Protein AF-A0A4Q2D5Q3-F1 (afdb_monomer_lite)

pLDDT: mean 89.13, std 10.01, range [48.69, 98.0]

Foldseek 3Di:
DPDDDPVVVCVQFPVCVVVDDDPQCLVHDGDGPVVVVVVVCCVPQQPDDADDDDDSNPVNNCVPVPVVLVVVCVVVVNPDSVVDDDDDDLLVVLLVVLVVCLVVDAAAQEEEEEPADCSQVVSVVVSCVVHNYHYHYQYWAAPDPVDRPRTDRDLVSCLVVAELSYDYYTYDQAGSVNRDGCVVCPVVVVVSSCCSNPVVQADLLQVVLVDPDHPQPPLQQDQERHQHGAAAAPADDDDDDPPCQLVQPCRQQQRHAGCGHPQSVPWDQAHSHGDGHIDGQTGRADCVLSVLSHVVLLVVLLPDPAPVSNCCSQVVCRNHLLNSQQSRGGDSSNGPRRNVVRVNNSNSVSVVVVSLVSSCVVPVVRHVQGAWDAPDPPHPHIDHQPDWDDDPPHDHTDD

Organism: NCBI:txid2316362

Sequence (399 aa):
MAPFDVTHARSQFPSLKNGFIFADNAGGSQVAQGVIDRLTDYLINTNAQLGADYSISAESTRKVLVEGPAEAAKLFNAKSPNEIIFGSSSTLNLENLARGLESGIKAGDEFIVTGEHEANTGPWKKLAARSGAIVKYWKATPTKESNPYSVALKLEDVLPLITPRTRIVAFTACSNILGSWAIFMQRHFVKNAVTKAHSRDYWDWSIDADSSKPLAQSPLFDPVTGFGGDGVPGTYTLPPDPKNESAVPRPFAYKGCVQTGPFKDAVSHLGPGKLRTTHCLVRGIEETYRPALRSSNVRNTLSASNYKAFDAAVNSLMNGIHGSGHFIVGGEMTNVYSAGIDPLFYLHHANLDRIWWVWQQADRKNRLTDIWGPTTQNGPTQVTLDFDMDFPALGPNVK

Radius of gyration: 29.63 Å; chains: 1; bounding box: 62×56×95 Å

InterPro domains:
  IPR000192 Aminotransferase class V domain [PF00266] (21-182)
  IPR002227 Tyrosinase copper-binding domain [PF00264] (202-361)
  IPR002227 Tyrosinase copper-binding domain [PR00092] (200-205)
  IPR002227 Tyrosinase copper-binding domain [PR00092] (321-332)
  IPR002227 Tyrosinase copper-binding domain [PR00092] (341-359)
  IPR002227 Tyrosinase copper-binding domain [PS00498] (342-353)
  IPR008922 Di-copper centre-containing domain superfamily [G3DSA:1.10.1280.10] (187-399)
  IPR008922 Di-copper centre-containing domain superfamily [SSF48056] (202-387)
  IPR015421 Pyridoxal phosphate-dependent transferase, major domain [G3DSA:3.40.640.10] (33-183)
  IPR015424 Pyridoxal phosphate-dependent transferase [SSF53383] (10-180)

Structure (mmCIF, N/CA/C/O backbone):
data_AF-A0A4Q2D5Q3-F1
#
_entry.id   AF-A0A4Q2D5Q3-F1
#
loop_
_atom_site.group_PDB
_atom_site.id
_atom_site.type_symbol
_atom_site.label_atom_id
_atom_site.label_alt_id
_atom_site.label_comp_id
_atom_site.label_asym_id
_atom_site.label_entity_id
_atom_site.label_seq_id
_atom_site.pdbx_PDB_ins_code
_atom_site.Cartn_x
_atom_site.Cartn_y
_atom_site.Cartn_z
_atom_site.occupancy
_atom_site.B_iso_or_equiv
_atom_site.auth_seq_id
_atom_site.auth_comp_id
_atom_site.auth_asym_id
_atom_site.auth_atom_id
_atom_site.pdbx_PDB_model_num
ATOM 1 N N . MET A 1 1 ? 19.506 18.313 -24.880 1.00 57.19 1 MET A N 1
ATOM 2 C CA . MET A 1 1 ? 19.620 16.921 -25.368 1.00 57.19 1 MET A CA 1
ATOM 3 C C . MET A 1 1 ? 20.083 16.981 -26.807 1.00 57.19 1 MET A C 1
ATOM 5 O O . MET A 1 1 ? 19.553 17.805 -27.542 1.00 57.19 1 MET A O 1
ATOM 9 N N . ALA A 1 2 ? 21.080 16.184 -27.189 1.00 71.94 2 ALA A N 1
ATOM 10 C CA . ALA A 1 2 ? 21.428 16.032 -28.600 1.00 71.94 2 ALA A CA 1
ATOM 11 C C . ALA A 1 2 ? 20.237 15.411 -29.367 1.00 71.94 2 ALA A C 1
ATOM 13 O O . ALA A 1 2 ? 19.482 14.642 -28.763 1.00 71.94 2 ALA A O 1
ATOM 14 N N . PRO A 1 3 ? 20.029 15.754 -30.650 1.00 91.00 3 PRO A N 1
ATOM 15 C CA . PRO A 1 3 ? 18.991 15.133 -31.468 1.00 91.00 3 PRO A CA 1
ATOM 16 C C . PRO A 1 3 ? 19.231 13.622 -31.606 1.00 91.00 3 PRO A C 1
ATOM 18 O O . PRO A 1 3 ? 20.373 13.167 -31.648 1.00 91.00 3 PRO A O 1
ATOM 21 N N . PHE A 1 4 ? 18.149 12.843 -31.662 1.00 93.75 4 PHE A N 1
ATOM 22 C CA . PHE A 1 4 ? 18.219 11.390 -31.818 1.00 93.75 4 PHE A CA 1
ATOM 23 C C . PHE A 1 4 ? 18.730 11.012 -33.216 1.00 93.75 4 PHE A C 1
ATOM 25 O O . PHE A 1 4 ? 18.093 11.338 -34.220 1.00 93.75 4 PHE A O 1
ATOM 32 N N . ASP A 1 5 ? 19.856 10.299 -33.283 1.00 95.50 5 ASP A N 1
ATOM 33 C CA . ASP A 1 5 ? 20.426 9.806 -34.539 1.00 95.50 5 ASP A CA 1
ATOM 34 C C . ASP A 1 5 ? 19.757 8.491 -34.969 1.00 95.50 5 ASP A C 1
ATOM 36 O O . ASP A 1 5 ? 20.173 7.380 -34.623 1.00 95.50 5 ASP A O 1
ATOM 40 N N . VAL A 1 6 ? 18.688 8.628 -35.752 1.00 94.31 6 VAL A N 1
ATOM 41 C CA . VAL A 1 6 ? 17.929 7.495 -36.294 1.00 94.31 6 VAL A CA 1
ATOM 42 C C . VAL A 1 6 ? 18.744 6.651 -37.279 1.00 94.31 6 VAL A C 1
ATOM 44 O O . VAL A 1 6 ? 18.507 5.447 -37.391 1.00 94.31 6 VAL A O 1
ATOM 47 N N . THR A 1 7 ? 19.705 7.247 -37.988 1.00 94.19 7 THR A N 1
ATOM 48 C CA . THR A 1 7 ? 20.532 6.540 -38.973 1.00 94.19 7 THR A CA 1
ATOM 49 C C . THR A 1 7 ? 21.487 5.598 -38.259 1.00 94.19 7 THR A C 1
ATOM 51 O O . THR A 1 7 ? 21.570 4.418 -38.610 1.00 94.19 7 THR A O 1
ATOM 54 N N . HIS A 1 8 ? 22.139 6.087 -37.203 1.00 94.88 8 HIS A N 1
ATOM 55 C CA . HIS A 1 8 ? 22.950 5.250 -36.333 1.00 94.88 8 HIS A CA 1
ATOM 56 C C . HIS A 1 8 ? 22.109 4.162 -35.655 1.00 94.88 8 HIS A C 1
ATOM 58 O O . HIS A 1 8 ? 22.489 2.997 -35.697 1.00 94.88 8 HIS A O 1
ATOM 64 N N . ALA A 1 9 ? 20.935 4.495 -35.104 1.00 94.31 9 ALA A N 1
ATOM 65 C CA . ALA A 1 9 ? 20.075 3.501 -34.461 1.00 94.31 9 ALA A CA 1
ATOM 66 C C . ALA A 1 9 ? 19.668 2.372 -35.426 1.00 94.31 9 ALA A C 1
ATOM 68 O O . ALA A 1 9 ? 19.792 1.200 -35.083 1.00 94.31 9 ALA A O 1
ATOM 69 N N . ARG A 1 10 ? 19.246 2.699 -36.657 1.00 93.94 10 ARG A N 1
ATOM 70 C CA . ARG A 1 10 ? 18.871 1.699 -37.675 1.00 93.94 10 ARG A CA 1
ATOM 71 C C . ARG A 1 10 ? 20.039 0.815 -38.099 1.00 93.94 10 ARG A C 1
ATOM 73 O O . ARG A 1 10 ? 19.814 -0.358 -38.386 1.00 93.94 10 ARG A O 1
ATOM 80 N N . SER A 1 11 ? 21.269 1.338 -38.117 1.00 95.31 11 SER A N 1
ATOM 81 C CA . SER A 1 11 ? 22.450 0.548 -38.494 1.00 95.31 11 SER A CA 1
ATOM 82 C C . SER A 1 11 ? 22.740 -0.596 -37.515 1.00 95.31 11 SER A C 1
ATOM 84 O O . SER A 1 11 ? 23.359 -1.584 -37.906 1.00 95.31 11 SER A O 1
ATOM 86 N N . GLN A 1 12 ? 22.222 -0.510 -36.284 1.00 97.06 12 GLN A N 1
ATOM 87 C CA . GLN A 1 12 ? 22.339 -1.560 -35.273 1.00 97.06 12 GLN A CA 1
ATOM 88 C C . GLN A 1 12 ? 21.395 -2.750 -35.504 1.00 97.06 12 GLN A C 1
ATOM 90 O O . GLN A 1 12 ? 21.528 -3.746 -34.803 1.00 97.06 12 GLN A O 1
ATOM 95 N N . PHE A 1 13 ? 20.454 -2.690 -36.454 1.00 96.56 13 PHE A N 1
ATOM 96 C CA . PHE A 1 13 ? 19.470 -3.755 -36.700 1.00 96.56 13 PHE A CA 1
ATOM 97 C C . PHE A 1 13 ? 19.655 -4.354 -38.102 1.00 96.56 13 PHE A C 1
ATOM 99 O O . PHE A 1 13 ? 19.177 -3.785 -39.089 1.00 96.56 13 PHE A O 1
ATOM 106 N N . PRO A 1 14 ? 20.311 -5.522 -38.230 1.00 95.06 14 PRO A N 1
ATOM 107 C CA . PRO A 1 14 ? 20.616 -6.120 -39.531 1.00 95.06 14 PRO A CA 1
ATOM 108 C C . PRO A 1 14 ? 19.384 -6.404 -40.392 1.00 95.06 14 PRO A C 1
ATOM 110 O O . PRO A 1 14 ? 19.456 -6.283 -41.615 1.00 95.06 14 PRO A O 1
ATOM 113 N N . SER A 1 15 ? 18.250 -6.739 -39.767 1.00 93.75 15 SER A N 1
ATOM 114 C CA . SER A 1 15 ? 17.003 -7.057 -40.469 1.00 93.75 15 SER A CA 1
ATOM 115 C C . SER A 1 15 ? 16.409 -5.875 -41.235 1.00 93.75 15 SER A C 1
ATOM 117 O O . SER A 1 15 ? 15.656 -6.089 -42.180 1.00 93.75 15 SER A O 1
ATOM 119 N N . LEU A 1 16 ? 16.786 -4.634 -40.905 1.00 94.12 16 LEU A N 1
ATOM 120 C CA . LEU A 1 16 ? 16.278 -3.436 -41.580 1.00 94.12 16 LEU A CA 1
ATOM 121 C C . LEU A 1 16 ? 16.956 -3.159 -42.935 1.00 94.12 16 LEU A C 1
ATOM 123 O O . LEU A 1 16 ? 16.523 -2.267 -43.663 1.00 94.12 16 LEU A O 1
ATOM 127 N N . LYS A 1 17 ? 18.011 -3.904 -43.299 1.00 91.06 17 LYS A N 1
ATOM 128 C CA . LYS A 1 17 ? 18.790 -3.678 -44.534 1.00 91.06 17 LYS A CA 1
ATOM 129 C C . LYS A 1 17 ? 18.036 -4.027 -45.819 1.00 91.06 17 LYS A C 1
ATOM 131 O O . LYS A 1 17 ? 18.386 -3.520 -46.877 1.00 91.06 17 LYS A O 1
ATOM 136 N N . ASN A 1 18 ? 17.020 -4.886 -45.742 1.00 88.69 18 ASN A N 1
ATOM 137 C CA . ASN A 1 18 ? 16.268 -5.362 -46.909 1.00 88.69 18 ASN A CA 1
ATOM 138 C C . ASN A 1 18 ? 15.199 -4.369 -47.412 1.00 88.69 18 ASN A C 1
ATOM 140 O O . ASN A 1 18 ? 14.515 -4.661 -48.389 1.00 88.69 18 ASN A O 1
ATOM 144 N N . GLY A 1 19 ? 15.034 -3.219 -46.746 1.00 86.31 19 GLY A N 1
ATOM 145 C CA . GLY A 1 19 ? 14.051 -2.195 -47.107 1.00 86.31 19 GLY A CA 1
ATOM 146 C C . GLY A 1 19 ? 12.620 -2.464 -46.623 1.00 86.31 19 GLY A C 1
ATOM 147 O O . GLY A 1 19 ? 11.744 -1.638 -46.870 1.00 86.31 19 GLY A O 1
ATOM 148 N N . PHE A 1 20 ? 12.363 -3.570 -45.915 1.00 92.88 20 PHE A N 1
ATOM 149 C CA . PHE A 1 20 ? 11.043 -3.876 -45.362 1.00 92.88 20 PHE A CA 1
ATOM 150 C C . PHE A 1 20 ? 10.711 -2.983 -44.156 1.00 92.88 20 PHE A C 1
ATOM 152 O O . PHE A 1 20 ? 11.554 -2.713 -43.296 1.00 92.88 20 PHE A O 1
ATOM 159 N N . ILE A 1 21 ? 9.455 -2.537 -44.070 1.00 93.00 21 ILE A N 1
ATOM 160 C CA . ILE A 1 21 ? 8.966 -1.713 -42.960 1.00 93.00 21 ILE A CA 1
ATOM 161 C C . ILE A 1 21 ? 8.303 -2.617 -41.918 1.00 93.00 21 ILE A C 1
ATOM 163 O O . ILE A 1 21 ? 7.178 -3.078 -42.095 1.00 93.00 21 ILE A O 1
ATOM 167 N N . PHE A 1 22 ? 8.988 -2.831 -40.796 1.00 92.00 22 PHE A N 1
ATOM 168 C CA . PHE A 1 22 ? 8.468 -3.587 -39.655 1.00 92.00 22 PHE A CA 1
ATOM 169 C C . PHE A 1 22 ? 7.587 -2.699 -38.762 1.00 92.00 22 PHE A C 1
ATOM 171 O O . PHE A 1 22 ? 8.058 -2.099 -37.794 1.00 92.00 22 PHE A O 1
ATOM 178 N N . ALA A 1 23 ? 6.300 -2.606 -39.097 1.00 91.94 23 ALA A N 1
ATOM 179 C CA . ALA A 1 23 ? 5.301 -1.829 -38.355 1.00 91.94 23 ALA A CA 1
ATOM 180 C C . ALA A 1 23 ? 4.476 -2.669 -37.351 1.00 91.94 23 ALA A C 1
ATOM 182 O O . ALA A 1 23 ? 3.354 -2.298 -37.027 1.00 91.94 23 ALA A O 1
ATOM 183 N N . ASP A 1 24 ? 5.034 -3.776 -36.843 1.00 90.69 24 ASP A N 1
ATOM 184 C CA . ASP A 1 24 ? 4.379 -4.707 -35.901 1.00 90.69 24 ASP A CA 1
ATOM 185 C C . ASP A 1 24 ? 5.190 -4.900 -34.600 1.00 90.69 24 ASP A C 1
ATOM 187 O O . ASP A 1 24 ? 5.295 -5.978 -34.022 1.00 90.69 24 ASP A O 1
ATOM 191 N N . ASN A 1 25 ? 5.823 -3.825 -34.120 1.00 89.06 25 ASN A N 1
ATOM 192 C CA . ASN A 1 25 ? 6.728 -3.891 -32.963 1.00 89.06 25 ASN A CA 1
ATOM 193 C C . ASN A 1 25 ? 6.020 -4.273 -31.648 1.00 89.06 25 ASN A C 1
ATOM 195 O O . ASN A 1 25 ? 6.689 -4.660 -30.693 1.00 89.06 25 ASN A O 1
ATOM 199 N N . ALA A 1 26 ? 4.687 -4.166 -31.593 1.00 86.56 26 ALA A N 1
ATOM 200 C CA . ALA A 1 26 ? 3.886 -4.640 -30.466 1.00 86.56 26 ALA A CA 1
ATOM 201 C C . ALA A 1 26 ? 3.758 -6.176 -30.442 1.00 86.56 26 ALA A C 1
ATOM 203 O O . ALA A 1 26 ? 3.644 -6.746 -29.359 1.00 86.56 26 ALA A O 1
ATOM 204 N N . GLY A 1 27 ? 3.796 -6.834 -31.609 1.00 85.12 27 GLY A N 1
ATOM 205 C CA . GLY A 1 27 ? 3.853 -8.292 -31.737 1.00 85.12 27 GLY A CA 1
ATOM 206 C C . GLY A 1 27 ? 5.265 -8.859 -31.554 1.00 85.12 27 GLY A C 1
ATOM 207 O O . GLY A 1 27 ? 5.424 -9.984 -31.083 1.00 85.12 27 GLY A O 1
ATOM 208 N N . GLY A 1 28 ? 6.298 -8.069 -31.863 1.00 88.25 28 GLY A N 1
ATOM 209 C CA . GLY A 1 28 ? 7.695 -8.405 -31.593 1.00 88.25 28 GLY A CA 1
ATOM 210 C C . GLY A 1 28 ? 8.673 -7.421 -32.233 1.00 88.25 28 GLY A C 1
ATOM 211 O O . GLY A 1 28 ? 8.496 -6.995 -33.374 1.00 88.25 28 GLY A O 1
ATOM 212 N N . SER A 1 29 ? 9.726 -7.051 -31.504 1.00 93.00 29 SER A N 1
ATOM 213 C CA . SER A 1 29 ? 10.760 -6.149 -32.011 1.00 93.00 29 SER A CA 1
ATOM 214 C C . SER A 1 29 ? 11.832 -6.887 -32.816 1.00 93.00 29 SER A C 1
ATOM 216 O O . SER A 1 29 ? 12.088 -8.078 -32.640 1.00 93.00 29 SER A O 1
ATOM 218 N N . GLN A 1 30 ? 12.497 -6.145 -33.700 1.00 94.69 30 GLN A N 1
ATOM 219 C CA . GLN A 1 30 ? 13.709 -6.619 -34.360 1.00 94.69 30 GLN A CA 1
ATOM 220 C C . GLN A 1 30 ? 14.878 -6.678 -33.367 1.00 94.69 30 GLN A C 1
ATOM 222 O O . GLN A 1 30 ? 14.956 -5.879 -32.433 1.00 94.69 30 GLN A O 1
ATOM 227 N N . VAL A 1 31 ? 15.804 -7.614 -33.579 1.00 95.94 31 VAL A N 1
ATOM 228 C CA . VAL A 1 31 ? 16.939 -7.845 -32.676 1.00 95.94 31 VAL A CA 1
ATOM 229 C C . VAL A 1 31 ? 18.144 -7.013 -33.120 1.00 95.94 31 VAL A C 1
ATOM 231 O O . VAL A 1 31 ? 18.525 -7.029 -34.291 1.00 95.94 31 VAL A O 1
ATOM 234 N N . ALA A 1 32 ? 18.749 -6.280 -32.185 1.00 97.06 32 ALA A N 1
ATOM 235 C CA . ALA A 1 32 ? 19.967 -5.517 -32.444 1.00 97.06 32 ALA A CA 1
ATOM 236 C C . ALA A 1 32 ? 21.188 -6.444 -32.595 1.00 97.06 32 ALA A C 1
ATOM 238 O O . ALA A 1 32 ? 21.278 -7.472 -31.922 1.00 97.06 32 ALA A O 1
ATOM 239 N N . GLN A 1 33 ? 22.165 -6.046 -33.412 1.00 97.62 33 GLN A N 1
ATOM 240 C CA . GLN A 1 33 ? 23.387 -6.809 -33.687 1.00 97.62 33 GLN A CA 1
ATOM 241 C C . GLN A 1 33 ? 24.122 -7.192 -32.399 1.00 97.62 33 GLN A C 1
ATOM 243 O O . GLN A 1 33 ? 24.471 -8.352 -32.227 1.00 97.62 33 GLN A O 1
ATOM 248 N N . GLY A 1 34 ? 24.249 -6.270 -31.440 1.00 97.69 34 GLY A N 1
ATOM 249 C CA . GLY A 1 34 ? 24.904 -6.570 -30.164 1.00 97.69 34 GLY A CA 1
ATOM 250 C C . GLY A 1 34 ? 24.233 -7.699 -29.368 1.00 97.69 34 GLY A C 1
ATOM 251 O O . GLY A 1 34 ? 24.919 -8.449 -28.683 1.00 97.69 34 GLY A O 1
ATOM 252 N N . VAL A 1 35 ? 22.910 -7.875 -29.479 1.00 96.69 35 VAL A N 1
ATOM 253 C CA . VAL A 1 35 ? 22.206 -9.007 -28.848 1.00 96.69 35 VAL A CA 1
ATOM 254 C C . VAL A 1 35 ? 22.517 -10.308 -29.589 1.00 96.69 35 VAL A C 1
ATOM 256 O O . VAL A 1 35 ? 22.791 -11.319 -28.946 1.00 96.69 35 VAL A O 1
ATOM 259 N N . ILE A 1 36 ? 22.528 -10.275 -30.926 1.00 97.88 36 ILE A N 1
ATOM 260 C CA . ILE A 1 36 ? 22.899 -11.423 -31.771 1.00 97.88 36 ILE A CA 1
ATOM 261 C C . ILE A 1 36 ? 24.321 -11.885 -31.436 1.00 97.88 36 ILE A C 1
ATOM 263 O O . ILE A 1 36 ? 24.540 -13.076 -31.218 1.00 97.88 36 ILE A O 1
ATOM 267 N N . ASP A 1 37 ? 25.263 -10.949 -31.330 1.00 98.00 37 ASP A N 1
ATOM 268 C CA . ASP A 1 37 ? 26.667 -11.238 -31.036 1.00 98.00 37 ASP A CA 1
ATOM 269 C C . ASP A 1 37 ? 26.827 -11.884 -29.657 1.00 98.00 37 ASP A C 1
ATOM 271 O O . ASP A 1 37 ? 27.539 -12.874 -29.522 1.00 98.00 37 ASP A O 1
ATOM 275 N N . ARG A 1 38 ? 26.124 -11.381 -28.632 1.00 95.94 38 ARG A N 1
ATOM 276 C CA . ARG A 1 38 ? 26.184 -11.944 -27.270 1.00 95.94 38 ARG A CA 1
ATOM 277 C C . ARG A 1 38 ? 25.545 -13.322 -27.162 1.00 95.94 38 ARG A C 1
ATOM 279 O O . ARG A 1 38 ? 26.087 -14.180 -26.471 1.00 95.94 38 ARG A O 1
ATOM 286 N N . LEU A 1 39 ? 24.417 -13.542 -27.837 1.00 96.50 39 LEU A N 1
ATOM 287 C CA . LEU A 1 39 ? 23.797 -14.867 -27.901 1.00 96.50 39 LEU A CA 1
ATOM 288 C C . LEU A 1 39 ? 24.713 -15.861 -28.619 1.00 96.50 39 LEU A C 1
ATOM 290 O O . LEU A 1 39 ? 24.907 -16.973 -28.138 1.00 96.50 39 LEU A O 1
ATOM 294 N N . THR A 1 40 ? 25.310 -15.443 -29.735 1.00 97.94 40 THR A N 1
ATOM 295 C CA . THR A 1 40 ? 26.233 -16.270 -30.521 1.00 97.94 40 THR A CA 1
ATOM 296 C C . THR A 1 40 ? 27.499 -16.595 -29.727 1.00 97.94 40 THR A C 1
ATOM 298 O O . THR A 1 40 ? 27.882 -17.759 -29.657 1.00 97.94 40 THR A O 1
ATOM 301 N N . ASP A 1 41 ? 28.101 -15.604 -29.062 1.00 96.94 41 ASP A N 1
ATOM 302 C CA . ASP A 1 41 ? 29.238 -15.802 -28.154 1.00 96.94 41 ASP A CA 1
ATOM 303 C C . ASP A 1 41 ? 28.911 -16.817 -27.059 1.00 96.94 41 ASP A C 1
ATOM 305 O O . ASP A 1 41 ? 29.663 -17.767 -26.857 1.00 96.94 41 ASP A O 1
ATOM 309 N N . TYR A 1 42 ? 27.769 -16.657 -26.382 1.00 97.00 42 TYR A N 1
ATOM 310 C CA . TYR A 1 42 ? 27.368 -17.587 -25.334 1.00 97.00 42 TYR A CA 1
ATOM 311 C C . TYR A 1 42 ? 27.214 -19.010 -25.879 1.00 97.00 42 TYR A C 1
ATOM 313 O O . TYR A 1 42 ? 27.776 -19.941 -25.307 1.00 97.00 42 TYR A O 1
ATOM 321 N N . LEU A 1 43 ? 26.502 -19.177 -26.998 1.00 97.38 43 LEU A N 1
ATOM 322 C CA . LEU A 1 43 ? 26.239 -20.487 -27.593 1.00 97.38 43 LEU A CA 1
ATOM 323 C C . LEU A 1 43 ? 27.508 -21.205 -28.065 1.00 97.38 43 LEU A C 1
ATOM 325 O O . LEU A 1 43 ? 27.589 -22.424 -27.931 1.00 97.38 43 LEU A O 1
ATOM 329 N N . ILE A 1 44 ? 28.475 -20.465 -28.609 1.00 97.56 44 ILE A N 1
ATOM 330 C CA . ILE A 1 44 ? 29.723 -21.030 -29.135 1.00 97.56 44 ILE A CA 1
ATOM 331 C C . ILE A 1 44 ? 30.737 -21.281 -28.013 1.00 97.56 44 ILE A C 1
ATOM 333 O O . ILE A 1 44 ? 31.388 -22.323 -28.008 1.00 97.56 44 ILE A O 1
ATOM 337 N N . ASN A 1 45 ? 30.882 -20.346 -27.070 1.00 96.94 45 ASN A N 1
ATOM 338 C CA . ASN A 1 45 ? 32.020 -20.330 -26.146 1.00 96.94 45 ASN A CA 1
ATOM 339 C C . ASN A 1 45 ? 31.671 -20.767 -24.717 1.00 96.94 45 ASN A C 1
ATOM 341 O O . ASN A 1 45 ? 32.543 -21.260 -24.003 1.00 96.94 45 ASN A O 1
ATOM 345 N N . THR A 1 46 ? 30.432 -20.557 -24.262 1.00 96.50 46 THR A N 1
ATOM 346 C CA . THR A 1 46 ? 30.057 -20.723 -22.844 1.00 96.50 46 THR A CA 1
ATOM 347 C C . THR A 1 46 ? 28.674 -21.350 -22.661 1.00 96.50 46 THR A C 1
ATOM 349 O O . THR A 1 46 ? 27.957 -21.001 -21.732 1.00 96.50 46 THR A O 1
ATOM 352 N N . ASN A 1 47 ? 28.251 -22.246 -23.551 1.00 96.19 47 ASN A N 1
ATOM 353 C CA . ASN A 1 47 ? 26.986 -22.956 -23.387 1.00 96.19 47 ASN A CA 1
ATOM 354 C C . ASN A 1 47 ? 27.210 -24.217 -22.555 1.00 96.19 47 ASN A C 1
ATOM 356 O O . ASN A 1 47 ? 27.604 -25.261 -23.074 1.00 96.19 47 ASN A O 1
ATOM 360 N N . ALA A 1 48 ? 26.991 -24.098 -21.252 1.00 95.75 48 ALA A N 1
ATOM 361 C CA . ALA A 1 48 ? 27.149 -25.187 -20.305 1.00 95.75 48 ALA A CA 1
ATOM 362 C C . ALA A 1 48 ? 26.075 -25.125 -19.217 1.00 95.75 48 ALA A C 1
ATOM 364 O O . ALA A 1 48 ? 25.499 -24.069 -18.942 1.00 95.75 48 ALA A O 1
ATOM 365 N N . GLN A 1 49 ? 25.835 -26.271 -18.575 1.00 93.62 49 GLN A N 1
ATOM 366 C CA . GLN A 1 49 ? 24.993 -26.342 -17.385 1.00 93.62 49 GLN A CA 1
ATOM 367 C C . GLN A 1 49 ? 25.508 -25.359 -16.330 1.00 93.62 49 GLN A C 1
ATOM 369 O O . GLN A 1 49 ? 26.691 -25.360 -16.001 1.00 93.62 49 GLN A O 1
ATOM 374 N N . LEU A 1 50 ? 24.605 -24.543 -15.790 1.00 94.62 50 LEU A N 1
ATOM 375 C CA . LEU A 1 50 ? 24.926 -23.554 -14.765 1.00 94.62 50 LEU A CA 1
ATOM 376 C C . LEU A 1 50 ? 25.127 -24.242 -13.402 1.00 94.62 50 LEU A C 1
ATOM 378 O O . LEU A 1 50 ? 24.422 -25.202 -13.080 1.00 94.62 50 LEU A O 1
ATOM 382 N N . GLY A 1 51 ? 26.049 -23.723 -12.588 1.00 92.50 51 GLY A N 1
ATOM 383 C CA . GLY A 1 51 ? 26.258 -24.130 -11.193 1.00 92.50 51 GLY A CA 1
ATOM 384 C C . GLY A 1 51 ? 27.327 -25.200 -10.931 1.00 92.50 51 GLY A C 1
ATOM 385 O O . GLY A 1 51 ? 27.552 -25.528 -9.770 1.00 92.50 51 GLY A O 1
ATOM 386 N N . ALA A 1 52 ? 28.003 -25.729 -11.954 1.00 94.38 52 ALA A N 1
ATOM 387 C CA . ALA A 1 52 ? 29.180 -26.588 -11.770 1.00 94.38 52 ALA A CA 1
ATOM 388 C C . ALA A 1 52 ? 30.478 -25.765 -11.621 1.00 94.38 52 ALA A C 1
ATOM 390 O O . ALA A 1 52 ? 30.534 -24.595 -12.008 1.00 94.38 52 ALA A O 1
ATOM 391 N N . ASP A 1 53 ? 31.522 -26.390 -11.083 1.00 93.94 53 ASP A N 1
ATOM 392 C CA . ASP A 1 53 ? 32.780 -25.767 -10.644 1.00 93.94 53 ASP A CA 1
ATOM 393 C C . ASP A 1 53 ? 33.877 -25.679 -11.720 1.00 93.94 53 ASP A C 1
ATOM 395 O O . ASP A 1 53 ? 34.836 -24.920 -11.566 1.00 93.94 53 ASP A O 1
ATOM 399 N N . TYR A 1 54 ? 33.746 -26.400 -12.836 1.00 96.19 54 TYR A N 1
ATOM 400 C CA . TYR A 1 54 ? 34.687 -26.288 -13.951 1.00 96.19 54 TYR A CA 1
ATOM 401 C C . TYR A 1 54 ? 34.571 -24.934 -14.667 1.00 96.19 54 TYR A C 1
ATOM 403 O O . TYR A 1 54 ? 33.502 -24.325 -14.743 1.00 96.19 54 TYR A O 1
ATOM 411 N N . SER A 1 55 ? 35.688 -24.482 -15.243 1.00 96.19 55 SER A N 1
ATOM 412 C CA . SER A 1 55 ? 35.884 -23.109 -15.735 1.00 96.19 55 SER A CA 1
ATOM 413 C C . SER A 1 55 ? 34.774 -22.592 -16.654 1.00 96.19 55 SER A C 1
ATOM 415 O O . SER A 1 55 ? 34.280 -21.484 -16.454 1.00 96.19 55 SER A O 1
ATOM 417 N N . ILE A 1 56 ? 34.341 -23.391 -17.633 1.00 96.81 56 ILE A N 1
ATOM 418 C CA . ILE A 1 56 ? 33.293 -22.985 -18.580 1.00 96.81 56 ILE A CA 1
ATOM 419 C C . ILE A 1 56 ? 31.930 -22.846 -17.892 1.00 96.81 56 ILE A C 1
ATOM 421 O O . ILE A 1 56 ? 31.211 -21.884 -18.162 1.00 96.81 56 ILE A O 1
ATOM 425 N N . SER A 1 57 ? 31.570 -23.744 -16.971 1.00 97.25 57 SER A N 1
ATOM 426 C CA . SER A 1 57 ? 30.330 -23.617 -16.192 1.00 97.25 57 SER A CA 1
ATOM 427 C C . SER A 1 57 ? 30.377 -22.420 -15.244 1.00 97.25 57 SER A C 1
ATOM 429 O O . SER A 1 57 ? 29.394 -21.683 -15.141 1.00 97.25 57 SER A O 1
ATOM 431 N N . ALA A 1 58 ? 31.513 -22.184 -14.584 1.00 96.44 58 ALA A N 1
ATOM 432 C CA . ALA A 1 58 ? 31.695 -21.023 -13.718 1.00 96.44 58 ALA A CA 1
ATOM 433 C C . ALA A 1 58 ? 31.512 -19.714 -14.506 1.00 96.44 58 ALA A C 1
ATOM 435 O O . ALA A 1 58 ? 30.783 -18.821 -14.071 1.00 96.44 58 ALA A O 1
ATOM 436 N N . GLU A 1 59 ? 32.082 -19.634 -15.711 1.00 96.81 59 GLU A N 1
ATOM 437 C CA . GLU A 1 59 ? 31.914 -18.488 -16.605 1.00 96.81 59 GLU A CA 1
ATOM 438 C C . GLU A 1 59 ? 30.466 -18.339 -17.102 1.00 96.81 59 GLU A C 1
ATOM 440 O O . GLU A 1 59 ? 29.908 -17.240 -17.089 1.00 96.81 59 GLU A O 1
ATOM 445 N N . SER A 1 60 ? 29.815 -19.446 -17.466 1.00 97.12 60 SER A N 1
ATOM 446 C CA . SER A 1 60 ? 28.396 -19.463 -17.859 1.00 97.12 60 SER A CA 1
ATOM 447 C C . SER A 1 60 ? 27.500 -18.948 -16.730 1.00 97.12 60 SER A C 1
ATOM 449 O O . SER A 1 60 ? 26.620 -18.114 -16.944 1.00 97.12 60 SER A O 1
ATOM 451 N N . THR A 1 61 ? 27.765 -19.408 -15.508 1.00 96.31 61 THR A N 1
ATOM 452 C CA . THR A 1 61 ? 27.065 -19.016 -14.280 1.00 96.31 61 THR A CA 1
ATOM 453 C C . THR A 1 61 ? 27.247 -17.532 -13.997 1.00 96.31 61 THR A C 1
ATOM 455 O O . THR A 1 61 ? 26.270 -16.835 -13.732 1.00 96.31 61 THR A O 1
ATOM 458 N N . ARG A 1 62 ? 28.476 -17.022 -14.118 1.00 95.62 62 ARG A N 1
ATOM 459 C CA . ARG A 1 62 ? 28.794 -15.601 -13.949 1.00 95.62 62 ARG A CA 1
ATOM 460 C C . ARG A 1 62 ? 28.006 -14.733 -14.937 1.00 95.62 62 ARG A C 1
ATOM 462 O O . ARG A 1 62 ? 27.324 -13.804 -14.511 1.00 95.62 62 ARG A O 1
ATOM 469 N N . LYS A 1 63 ? 28.022 -15.074 -16.231 1.00 94.44 63 LYS A N 1
ATOM 470 C CA . LYS A 1 63 ? 27.284 -14.337 -17.273 1.00 94.44 63 LYS A CA 1
ATOM 471 C C . LYS A 1 63 ? 25.764 -14.360 -17.038 1.00 94.44 63 LYS A C 1
ATOM 473 O O . LYS A 1 63 ? 25.110 -13.321 -17.096 1.00 94.44 63 LYS A O 1
ATOM 478 N N . VAL A 1 64 ? 25.186 -15.537 -16.773 1.00 93.62 64 VAL A N 1
ATOM 479 C CA . VAL A 1 64 ? 23.721 -15.731 -16.782 1.00 93.62 64 VAL A CA 1
ATOM 480 C C . VAL A 1 64 ? 23.062 -15.465 -15.429 1.00 93.62 64 VAL A C 1
ATOM 482 O O . VAL A 1 64 ? 22.004 -14.847 -15.396 1.00 93.62 64 VAL A O 1
ATOM 485 N N . LEU A 1 65 ? 23.653 -15.918 -14.319 1.00 93.31 65 LEU A N 1
ATOM 486 C CA . LEU A 1 65 ? 23.037 -15.846 -12.983 1.00 93.31 65 LEU A CA 1
ATOM 487 C C . LEU A 1 65 ? 23.556 -14.692 -12.122 1.00 93.31 65 LEU A C 1
ATOM 489 O O . LEU A 1 65 ? 22.946 -14.397 -11.099 1.00 93.31 65 LEU A O 1
ATOM 493 N N . VAL A 1 66 ? 24.650 -14.032 -12.514 1.00 93.88 66 VAL A N 1
ATOM 494 C CA . VAL A 1 66 ? 25.194 -12.883 -11.771 1.00 93.88 66 VAL A CA 1
ATOM 495 C C . VAL A 1 66 ? 25.020 -11.593 -12.567 1.00 93.88 66 VAL A C 1
ATOM 497 O O . VAL A 1 66 ? 24.306 -10.694 -12.129 1.00 93.88 66 VAL A O 1
ATOM 500 N N . GLU A 1 67 ? 25.623 -11.500 -13.754 1.00 95.31 67 GLU A N 1
ATOM 501 C CA . GLU A 1 67 ? 25.587 -10.269 -14.555 1.00 95.31 67 GLU A CA 1
ATOM 502 C C . GLU A 1 67 ? 24.191 -9.979 -15.118 1.00 95.31 67 GLU A C 1
ATOM 504 O O . GLU A 1 67 ? 23.707 -8.855 -15.000 1.00 95.31 67 GLU A O 1
ATOM 509 N N . GLY A 1 68 ? 23.511 -10.988 -15.676 1.00 94.50 68 GLY A N 1
ATOM 510 C CA . GLY A 1 68 ? 22.159 -10.846 -16.230 1.00 94.50 68 GLY A CA 1
ATOM 511 C C . GLY A 1 68 ? 21.152 -10.222 -15.248 1.00 94.50 68 GLY A C 1
ATOM 512 O O . GLY A 1 68 ? 20.593 -9.163 -15.553 1.00 94.50 68 GLY A O 1
ATOM 513 N N . PRO A 1 69 ? 20.928 -10.819 -14.058 1.00 95.56 69 PRO A N 1
ATOM 514 C CA . PRO A 1 69 ? 20.077 -10.239 -13.023 1.00 95.56 69 PRO A CA 1
ATOM 515 C C . PRO A 1 69 ? 20.535 -8.851 -12.561 1.00 95.56 69 PRO A C 1
ATOM 517 O O . PRO A 1 69 ? 19.692 -7.992 -12.306 1.00 95.56 69 PRO A O 1
ATOM 520 N N . ALA A 1 70 ? 21.847 -8.596 -12.479 1.00 96.31 70 ALA A N 1
ATOM 521 C CA . ALA A 1 70 ? 22.373 -7.294 -12.071 1.00 96.31 70 ALA A CA 1
ATOM 522 C C . ALA A 1 70 ? 22.061 -6.183 -13.087 1.00 96.31 70 ALA A C 1
ATOM 524 O O . ALA A 1 70 ? 21.651 -5.090 -12.693 1.00 96.31 70 ALA A O 1
ATOM 525 N N . GLU A 1 71 ? 22.194 -6.448 -14.388 1.00 96.12 71 GLU A N 1
ATOM 526 C CA . GLU A 1 71 ? 21.820 -5.486 -15.432 1.00 96.12 71 GLU A CA 1
ATOM 527 C C . GLU A 1 71 ? 20.298 -5.298 -15.520 1.00 96.12 71 GLU A C 1
ATOM 529 O O . GLU A 1 71 ? 19.814 -4.173 -15.655 1.00 96.12 71 GLU A O 1
ATOM 534 N N . ALA A 1 72 ? 19.520 -6.373 -15.361 1.00 95.31 72 ALA A N 1
ATOM 535 C CA . ALA A 1 72 ? 18.062 -6.286 -15.303 1.00 95.31 72 ALA A CA 1
ATOM 536 C C . ALA A 1 72 ? 17.580 -5.459 -14.097 1.00 95.31 72 ALA A C 1
ATOM 538 O O . ALA A 1 72 ? 16.672 -4.639 -14.238 1.00 95.31 72 ALA A O 1
ATOM 539 N N . ALA A 1 73 ? 18.220 -5.604 -12.932 1.00 95.94 73 ALA A N 1
ATOM 540 C CA . ALA A 1 73 ? 17.917 -4.794 -11.756 1.00 95.94 73 ALA A CA 1
ATOM 541 C C . ALA A 1 73 ? 18.140 -3.296 -12.017 1.00 95.94 73 ALA A C 1
ATOM 543 O O . ALA A 1 73 ? 17.314 -2.485 -11.603 1.00 95.94 73 ALA A O 1
ATOM 544 N N . LYS A 1 74 ? 19.186 -2.919 -12.768 1.00 95.62 74 LYS A N 1
ATOM 545 C CA . LYS A 1 74 ? 19.401 -1.523 -13.195 1.00 95.62 74 LYS A CA 1
ATOM 546 C C . LYS A 1 74 ? 18.299 -1.043 -14.139 1.00 95.62 74 LYS A C 1
ATOM 548 O O . LYS A 1 74 ? 17.776 0.051 -13.945 1.00 95.62 74 LYS A O 1
ATOM 553 N N . LEU A 1 75 ? 17.925 -1.857 -15.131 1.00 94.44 75 LEU A N 1
ATOM 554 C CA . LEU A 1 75 ? 16.886 -1.514 -16.112 1.00 94.44 75 LEU A CA 1
ATOM 555 C C . LEU A 1 75 ? 15.524 -1.263 -15.450 1.00 94.44 75 LEU A C 1
ATOM 557 O O . LEU A 1 75 ? 14.840 -0.300 -15.790 1.00 94.44 75 LEU A O 1
ATOM 561 N N . PHE A 1 76 ? 15.137 -2.120 -14.505 1.00 89.00 76 PHE A N 1
ATOM 562 C CA . PHE A 1 76 ? 13.850 -2.031 -13.811 1.00 89.00 76 PHE A CA 1
ATOM 563 C C . PHE A 1 76 ? 13.902 -1.219 -12.512 1.00 89.00 76 PHE A C 1
ATOM 565 O O . PHE A 1 76 ? 12.869 -1.048 -11.866 1.00 89.00 76 PHE A O 1
ATOM 572 N N . ASN A 1 77 ? 15.076 -0.697 -12.140 1.00 90.88 77 ASN A N 1
ATOM 573 C CA . ASN A 1 77 ? 15.313 -0.005 -10.873 1.00 90.88 77 ASN A CA 1
ATOM 574 C C . ASN A 1 77 ? 14.875 -0.845 -9.649 1.00 90.88 77 ASN A C 1
ATOM 576 O O . ASN A 1 77 ? 14.212 -0.346 -8.736 1.00 90.88 77 ASN A O 1
ATOM 580 N N . ALA A 1 78 ? 15.214 -2.137 -9.660 1.00 91.50 78 ALA A N 1
ATOM 581 C CA . ALA A 1 78 ? 14.986 -3.056 -8.546 1.00 91.50 78 ALA A CA 1
ATOM 582 C C . ALA A 1 78 ? 16.013 -2.812 -7.427 1.00 91.50 78 ALA A C 1
ATOM 584 O O . ALA A 1 78 ? 17.131 -2.366 -7.692 1.00 91.50 78 ALA A O 1
ATOM 585 N N . LYS A 1 79 ? 15.666 -3.117 -6.170 1.00 92.62 79 LYS A N 1
ATOM 586 C CA . LYS A 1 79 ? 16.584 -2.906 -5.033 1.00 92.62 79 LYS A CA 1
ATOM 587 C C . LYS A 1 79 ? 17.718 -3.923 -5.016 1.00 92.62 79 LYS A C 1
ATOM 589 O O . LYS A 1 79 ? 18.783 -3.644 -4.469 1.00 92.62 79 LYS A O 1
ATOM 594 N N . SER A 1 80 ? 17.474 -5.109 -5.566 1.00 95.50 80 SER A N 1
ATOM 595 C CA . SER A 1 80 ? 18.428 -6.211 -5.581 1.00 95.50 80 SER A CA 1
ATOM 596 C C . SER A 1 80 ? 18.235 -7.097 -6.815 1.00 95.50 80 SER A C 1
ATOM 598 O O . SER A 1 80 ? 17.096 -7.308 -7.233 1.00 95.50 80 SER A O 1
ATOM 600 N N . PRO A 1 81 ? 19.311 -7.699 -7.361 1.00 94.31 81 PRO A N 1
ATOM 601 C CA . PRO A 1 81 ? 19.208 -8.744 -8.381 1.00 94.31 81 PRO A CA 1
ATOM 602 C C . PRO A 1 81 ? 18.359 -9.947 -7.943 1.00 94.31 81 PRO A C 1
ATOM 604 O O . PRO A 1 81 ? 17.770 -10.613 -8.786 1.00 94.31 81 PRO A O 1
ATOM 607 N N . ASN A 1 82 ? 18.234 -10.194 -6.633 1.00 94.25 82 ASN A N 1
ATOM 608 C CA . ASN A 1 82 ? 17.401 -11.273 -6.090 1.00 94.25 82 ASN A CA 1
ATOM 609 C C . ASN A 1 82 ? 15.892 -11.040 -6.297 1.00 94.25 82 ASN A C 1
ATOM 611 O O . ASN A 1 82 ? 15.102 -11.961 -6.113 1.00 94.25 82 ASN A O 1
ATOM 615 N N . GLU A 1 83 ? 15.482 -9.822 -6.662 1.00 93.19 83 GLU A N 1
ATOM 616 C CA . GLU A 1 83 ? 14.096 -9.492 -7.023 1.00 93.19 83 GLU A CA 1
ATOM 617 C C . GLU A 1 83 ? 13.807 -9.751 -8.517 1.00 93.19 83 GLU A C 1
ATOM 619 O O . GLU A 1 83 ? 12.676 -9.570 -8.967 1.00 93.19 83 GLU A O 1
ATOM 624 N N . ILE A 1 84 ? 14.811 -10.171 -9.300 1.00 94.06 84 ILE A N 1
ATOM 625 C CA . ILE A 1 84 ? 14.685 -10.449 -10.732 1.00 94.06 84 ILE A CA 1
ATOM 626 C C . ILE A 1 84 ? 14.561 -11.951 -10.964 1.00 94.06 84 ILE A C 1
ATOM 628 O O . ILE A 1 84 ? 15.473 -12.721 -10.674 1.00 94.06 84 ILE A O 1
ATOM 632 N N . ILE A 1 85 ? 13.450 -12.357 -11.577 1.00 90.56 85 ILE A N 1
ATOM 633 C CA . ILE A 1 85 ? 13.222 -13.733 -12.018 1.00 90.56 85 ILE A CA 1
ATOM 634 C C . ILE A 1 85 ? 13.048 -13.746 -13.533 1.00 90.56 85 ILE A C 1
ATOM 636 O O . ILE A 1 85 ? 12.174 -13.073 -14.082 1.00 90.56 85 ILE A O 1
ATOM 640 N N . PHE A 1 86 ? 13.875 -14.539 -14.209 1.00 92.00 86 PHE A N 1
ATOM 641 C CA . PHE A 1 86 ? 13.730 -14.800 -15.634 1.00 92.00 86 PHE A CA 1
ATOM 642 C C . PHE A 1 86 ? 12.742 -15.938 -15.874 1.00 92.00 86 PHE A C 1
ATOM 644 O O . PHE A 1 86 ? 12.709 -16.930 -15.149 1.00 92.00 86 PHE A O 1
ATOM 651 N N . GLY A 1 87 ? 11.971 -15.815 -16.946 1.00 90.75 87 GLY A N 1
ATOM 652 C CA . GLY A 1 87 ? 11.145 -16.898 -17.456 1.00 90.75 87 GLY A CA 1
ATOM 653 C C . GLY A 1 87 ? 10.822 -16.671 -18.923 1.00 90.75 87 GLY A C 1
ATOM 654 O O . GLY A 1 87 ? 11.242 -15.680 -19.519 1.00 90.75 87 GLY A O 1
ATOM 655 N N . SER A 1 88 ? 10.116 -17.621 -19.524 1.00 90.75 88 SER A N 1
ATOM 656 C CA . SER A 1 88 ? 10.008 -17.717 -20.983 1.00 90.75 88 SER A CA 1
ATOM 657 C C . SER A 1 88 ? 9.177 -16.607 -21.629 1.00 90.75 88 SER A C 1
ATOM 659 O O . SER A 1 88 ? 9.318 -16.357 -22.822 1.00 90.75 88 SER A O 1
ATOM 661 N N . SER A 1 89 ? 8.267 -15.979 -20.881 1.00 92.69 89 SER A N 1
ATOM 662 C CA . SER A 1 89 ? 7.430 -14.879 -21.365 1.00 92.69 89 SER A CA 1
ATOM 663 C C . SER A 1 89 ? 6.740 -14.155 -20.211 1.00 92.69 89 SER A C 1
ATOM 665 O O . SER A 1 89 ? 6.570 -14.716 -19.127 1.00 92.69 89 SER A O 1
ATOM 667 N N . SER A 1 90 ? 6.256 -12.935 -20.460 1.00 90.25 90 SER A N 1
ATOM 668 C CA . SER A 1 90 ? 5.403 -12.209 -19.508 1.00 90.25 90 SER A CA 1
ATOM 669 C C . SER A 1 90 ? 4.170 -13.023 -19.099 1.00 90.25 90 SER A C 1
ATOM 671 O O . SER A 1 90 ? 3.801 -13.018 -17.928 1.00 90.25 90 SER A O 1
ATOM 673 N N . THR A 1 91 ? 3.575 -13.776 -20.032 1.00 91.31 91 THR A N 1
ATOM 674 C CA . THR A 1 91 ? 2.429 -14.660 -19.769 1.00 91.31 91 THR A CA 1
ATOM 675 C C . THR A 1 91 ? 2.770 -15.751 -18.761 1.00 91.31 91 THR A C 1
ATOM 677 O O . THR A 1 91 ? 2.068 -15.894 -17.763 1.00 91.31 91 THR A O 1
ATOM 680 N N . LEU A 1 92 ? 3.846 -16.516 -18.989 1.00 94.00 92 LEU A N 1
ATOM 681 C CA . LEU A 1 92 ? 4.200 -17.606 -18.077 1.00 94.00 92 LEU A CA 1
ATOM 682 C C . LEU A 1 92 ? 4.674 -17.069 -16.723 1.00 94.00 92 LEU A C 1
ATOM 684 O O . LEU A 1 92 ? 4.363 -17.654 -15.690 1.00 94.00 92 LEU A O 1
ATOM 688 N N . ASN A 1 93 ? 5.365 -15.929 -16.712 1.00 93.50 93 ASN A N 1
ATOM 689 C CA . ASN A 1 93 ? 5.787 -15.292 -15.469 1.00 93.50 93 ASN A CA 1
ATOM 690 C C . ASN A 1 93 ? 4.590 -14.881 -14.605 1.00 93.50 93 ASN A C 1
ATOM 692 O O . ASN A 1 93 ? 4.605 -15.131 -13.401 1.00 93.50 93 ASN A O 1
ATOM 696 N N . LEU A 1 94 ? 3.535 -14.314 -15.201 1.00 92.38 94 LEU A N 1
ATOM 697 C CA . LEU A 1 94 ? 2.315 -13.989 -14.458 1.00 92.38 94 LEU A CA 1
ATOM 698 C C . LEU A 1 94 ? 1.521 -15.229 -14.028 1.00 92.38 94 LEU A C 1
ATOM 700 O O . LEU A 1 94 ? 0.974 -15.231 -12.928 1.00 92.38 94 LEU A O 1
ATOM 704 N N . GLU A 1 95 ? 1.496 -16.302 -14.822 1.00 93.62 95 GLU A N 1
ATOM 705 C CA . GLU A 1 95 ? 0.924 -17.589 -14.386 1.00 93.62 95 GLU A CA 1
ATOM 706 C C . GLU A 1 95 ? 1.679 -18.160 -13.176 1.00 93.62 95 GLU A C 1
ATOM 708 O O . GLU A 1 95 ? 1.058 -18.552 -12.188 1.00 93.62 95 GLU A O 1
ATOM 713 N N . ASN A 1 96 ? 3.015 -18.157 -13.211 1.00 94.69 96 ASN A N 1
ATOM 714 C CA . ASN A 1 96 ? 3.848 -18.615 -12.099 1.00 94.69 96 ASN A CA 1
ATOM 715 C C . ASN A 1 96 ? 3.650 -17.752 -10.849 1.00 94.69 96 ASN A C 1
ATOM 717 O O . ASN A 1 96 ? 3.534 -18.288 -9.748 1.00 94.69 96 ASN A O 1
ATOM 721 N N . LEU A 1 97 ? 3.542 -16.430 -11.013 1.00 93.50 97 LEU A N 1
ATOM 722 C CA . LEU A 1 97 ? 3.227 -15.522 -9.914 1.00 93.50 97 LEU A CA 1
ATOM 723 C C . LEU A 1 97 ? 1.851 -15.835 -9.314 1.00 93.50 97 LEU A C 1
ATOM 725 O O . LEU A 1 97 ? 1.730 -15.993 -8.102 1.00 93.50 97 LEU A O 1
ATOM 729 N N . ALA A 1 98 ? 0.820 -15.986 -10.148 1.00 94.94 98 ALA A N 1
ATOM 730 C CA . ALA A 1 98 ? -0.523 -16.328 -9.687 1.00 94.94 98 ALA A CA 1
ATOM 731 C C . ALA A 1 98 ? -0.551 -17.675 -8.940 1.00 94.94 98 ALA A C 1
ATOM 733 O O . ALA A 1 98 ? -1.256 -17.808 -7.942 1.00 94.94 98 ALA A O 1
ATOM 734 N N . ARG A 1 99 ? 0.238 -18.662 -9.383 1.00 94.69 99 ARG A N 1
ATOM 735 C CA . ARG A 1 99 ? 0.421 -19.942 -8.679 1.00 94.69 99 ARG A CA 1
ATOM 736 C C . ARG A 1 99 ? 1.128 -19.776 -7.336 1.00 94.69 99 ARG A C 1
ATOM 738 O O . ARG A 1 99 ? 0.674 -20.346 -6.351 1.00 94.69 99 ARG A O 1
ATOM 745 N N . GLY A 1 100 ? 2.199 -18.987 -7.281 1.00 94.50 100 GLY A N 1
ATOM 746 C CA . GLY A 1 100 ? 2.945 -18.735 -6.045 1.00 94.50 100 GLY A CA 1
ATOM 747 C C . GLY A 1 100 ? 2.124 -18.017 -4.971 1.00 94.50 100 GLY A C 1
ATOM 748 O O . GLY A 1 100 ? 2.331 -18.247 -3.784 1.00 94.50 100 GLY A O 1
ATOM 749 N N . LEU A 1 101 ? 1.160 -17.187 -5.380 1.00 94.19 101 LEU A N 1
ATOM 750 C CA . LEU A 1 101 ? 0.272 -16.458 -4.470 1.00 94.19 101 LEU A CA 1
ATOM 751 C C . LEU A 1 101 ? -0.914 -17.293 -3.960 1.00 94.19 101 LEU A C 1
ATOM 753 O O . LEU A 1 101 ? -1.586 -16.869 -3.023 1.00 94.19 101 LEU A O 1
ATOM 757 N N . GLU A 1 102 ? -1.187 -18.460 -4.552 1.00 95.50 102 GLU A N 1
ATOM 758 C CA . GLU A 1 102 ? -2.430 -19.219 -4.354 1.00 95.50 102 GLU A CA 1
ATOM 759 C C . GLU A 1 102 ? -2.708 -19.580 -2.887 1.00 95.50 102 GLU A C 1
ATOM 761 O O . GLU A 1 102 ? -3.846 -19.462 -2.439 1.00 95.50 102 GLU A O 1
ATOM 766 N N . SER A 1 103 ? -1.677 -19.927 -2.111 1.00 94.19 103 SER A N 1
ATOM 767 C CA . SER A 1 103 ? -1.810 -20.284 -0.688 1.00 94.19 103 SER A CA 1
ATOM 768 C C . SER A 1 103 ? -2.283 -19.131 0.206 1.00 94.19 103 SER A C 1
ATOM 770 O O . SER A 1 103 ? -2.815 -19.372 1.289 1.00 94.19 103 SER A O 1
ATOM 772 N N . GLY A 1 104 ? -2.100 -17.883 -0.234 1.00 92.69 104 GLY A N 1
ATOM 773 C CA . GLY A 1 104 ? -2.527 -16.684 0.485 1.00 92.69 104 GLY A CA 1
ATOM 774 C C . GLY A 1 104 ? -3.948 -16.224 0.155 1.00 92.69 104 GLY A C 1
ATOM 775 O O . GLY A 1 104 ? -4.429 -15.282 0.785 1.00 92.69 104 GLY A O 1
ATOM 776 N N . ILE A 1 105 ? -4.617 -16.855 -0.815 1.00 96.25 105 ILE A N 1
ATOM 777 C CA . ILE A 1 105 ? -5.930 -16.431 -1.310 1.00 96.25 105 ILE A CA 1
ATOM 778 C C . ILE A 1 105 ? -7.043 -17.255 -0.674 1.00 96.25 105 ILE A C 1
ATOM 780 O O . ILE A 1 105 ? -6.990 -18.483 -0.624 1.00 96.25 105 ILE A O 1
ATOM 784 N N . LYS A 1 106 ? -8.096 -16.568 -0.237 1.00 95.19 106 LYS A N 1
ATOM 785 C CA . LYS A 1 106 ? -9.288 -17.161 0.367 1.00 95.19 106 LYS A CA 1
ATOM 786 C C . LYS A 1 106 ? -10.507 -16.976 -0.530 1.00 95.19 106 LYS A C 1
ATOM 788 O O . LYS A 1 106 ? -10.605 -16.021 -1.302 1.00 95.19 106 LYS A O 1
ATOM 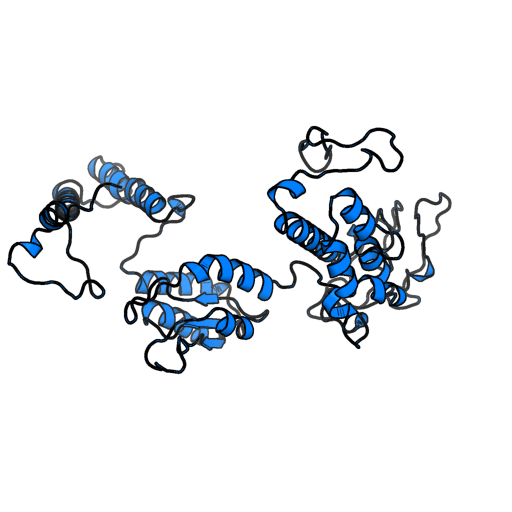793 N N . ALA A 1 107 ? -11.478 -17.872 -0.382 1.00 97.25 107 ALA A N 1
ATOM 794 C CA . ALA A 1 107 ? -12.773 -17.719 -1.030 1.00 97.25 107 ALA A CA 1
ATOM 795 C C . ALA A 1 107 ? -13.413 -16.374 -0.644 1.00 97.25 107 ALA A C 1
ATOM 797 O O . ALA A 1 107 ? -13.397 -15.972 0.521 1.00 97.25 107 ALA A O 1
ATOM 798 N N . GLY A 1 108 ? -13.9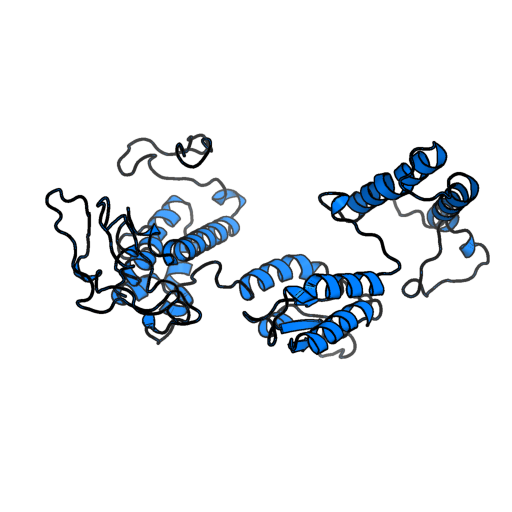70 -15.673 -1.632 1.00 95.69 108 GLY A N 1
ATOM 799 C CA . GLY A 1 108 ? -14.550 -14.341 -1.456 1.00 95.69 108 GLY A CA 1
ATOM 800 C C . GLY A 1 108 ? -13.554 -13.175 -1.445 1.00 95.69 108 GLY A C 1
ATOM 801 O O . GLY A 1 108 ? -14.012 -12.027 -1.437 1.00 95.69 108 GLY A O 1
ATOM 802 N N . ASP A 1 109 ? -12.237 -13.423 -1.487 1.00 96.81 109 ASP A N 1
ATOM 803 C CA . ASP A 1 109 ? -11.265 -12.375 -1.828 1.00 96.81 109 ASP A CA 1
ATOM 804 C C . ASP A 1 109 ? -11.576 -11.813 -3.221 1.00 96.81 109 ASP A C 1
ATOM 806 O O . ASP A 1 109 ? -12.142 -12.492 -4.074 1.00 96.81 109 ASP A O 1
ATOM 810 N N . GLU A 1 110 ? -11.226 -10.556 -3.465 1.00 97.12 110 GLU A N 1
ATOM 811 C CA . GLU A 1 110 ? -11.581 -9.856 -4.697 1.00 97.12 110 GLU A CA 1
ATOM 812 C C . GLU A 1 110 ? -10.336 -9.497 -5.507 1.00 97.12 110 GLU A C 1
ATOM 814 O O . GLU A 1 110 ? -9.372 -8.927 -4.984 1.00 97.12 110 GLU A O 1
ATOM 819 N N . PHE A 1 111 ? -10.378 -9.790 -6.804 1.00 96.31 111 PHE A N 1
ATOM 820 C CA . PHE A 1 111 ? -9.354 -9.423 -7.777 1.00 96.31 111 PHE A CA 1
ATOM 821 C C . PHE A 1 111 ? -9.933 -8.415 -8.754 1.00 96.31 111 PHE A C 1
ATOM 823 O O . PHE A 1 111 ? -10.964 -8.672 -9.369 1.00 96.31 111 PHE A O 1
ATOM 830 N N . ILE A 1 112 ? -9.272 -7.279 -8.926 1.00 94.56 112 ILE A N 1
ATOM 831 C CA . ILE A 1 112 ? -9.644 -6.282 -9.922 1.00 94.56 112 ILE A CA 1
ATOM 832 C C . ILE A 1 112 ? -8.689 -6.432 -11.098 1.00 94.56 112 ILE A C 1
ATOM 834 O O . ILE A 1 112 ? -7.479 -6.308 -10.931 1.00 94.56 112 ILE A O 1
ATOM 838 N N . VAL A 1 113 ? -9.226 -6.692 -12.283 1.00 93.38 113 VAL A N 1
ATOM 839 C CA . VAL A 1 113 ? -8.445 -6.832 -13.517 1.00 93.38 113 VAL A CA 1
ATOM 840 C C . VAL A 1 113 ? -8.953 -5.865 -14.574 1.00 93.38 113 VAL A C 1
ATOM 842 O O . VAL A 1 113 ? -10.125 -5.482 -14.569 1.00 93.38 113 VAL A O 1
ATOM 845 N N . THR A 1 114 ? -8.089 -5.468 -15.498 1.00 89.56 114 THR A N 1
ATOM 846 C CA . THR A 1 114 ? -8.490 -4.707 -16.685 1.00 89.56 114 THR A CA 1
ATOM 847 C C . THR A 1 114 ? -8.778 -5.648 -17.851 1.00 89.56 114 THR A C 1
ATOM 849 O O . THR A 1 114 ? -8.238 -6.742 -17.917 1.00 89.56 114 THR A O 1
ATOM 852 N N . GLY A 1 115 ? -9.669 -5.263 -18.767 1.00 78.50 115 GLY A N 1
ATOM 853 C CA . GLY A 1 115 ? -10.081 -6.115 -19.896 1.00 78.50 115 GLY A CA 1
ATOM 854 C C . GLY A 1 115 ? -9.107 -6.130 -21.079 1.00 78.50 115 GLY A C 1
ATOM 855 O O . GLY A 1 115 ? -9.558 -6.201 -22.217 1.00 78.50 115 GLY A O 1
ATOM 856 N N . GLU A 1 116 ? -7.810 -5.959 -20.833 1.00 75.56 116 GLU A N 1
ATOM 857 C CA . GLU A 1 116 ? -6.791 -5.901 -21.889 1.00 75.56 116 GLU A CA 1
ATOM 858 C C . GLU A 1 116 ? -6.101 -7.266 -22.091 1.00 75.56 116 GLU A C 1
ATOM 860 O O . GLU A 1 116 ? -6.764 -8.297 -22.011 1.00 75.56 116 GLU A O 1
ATOM 865 N N . HIS A 1 117 ? -4.817 -7.290 -22.450 1.00 88.44 117 HIS A N 1
ATOM 866 C CA . HIS A 1 117 ? -4.083 -8.458 -22.929 1.00 88.44 117 HIS A CA 1
ATOM 867 C C . HIS A 1 117 ? -4.292 -9.700 -22.040 1.00 88.44 117 HIS A C 1
ATOM 869 O O . HIS A 1 117 ? -4.172 -9.644 -20.815 1.00 88.44 117 HIS A O 1
ATOM 875 N N . GLU A 1 118 ? -4.533 -10.863 -22.655 1.00 89.56 118 GLU A N 1
ATOM 876 C CA . GLU A 1 118 ? -4.872 -12.094 -21.919 1.00 89.56 118 GLU A CA 1
ATOM 877 C C . GLU A 1 118 ? -3.777 -12.507 -20.921 1.00 89.56 118 GLU A C 1
ATOM 879 O O . GLU A 1 118 ? -4.082 -13.018 -19.850 1.00 89.56 118 GLU A O 1
ATOM 884 N N . ALA A 1 119 ? -2.507 -12.209 -21.213 1.00 89.19 119 ALA A N 1
ATOM 885 C CA . ALA A 1 119 ? -1.400 -12.418 -20.271 1.00 89.19 119 ALA A CA 1
ATOM 886 C C . ALA A 1 119 ? -1.598 -11.730 -18.909 1.00 89.19 119 ALA A C 1
ATOM 888 O O . ALA A 1 119 ? -1.145 -12.270 -17.905 1.00 89.19 119 ALA A O 1
ATOM 889 N N . ASN A 1 120 ? -2.263 -10.570 -18.864 1.00 88.44 120 ASN A N 1
ATOM 890 C CA . ASN A 1 120 ? -2.566 -9.880 -17.614 1.00 88.44 120 ASN A CA 1
ATOM 891 C C . ASN A 1 120 ? -3.896 -10.334 -16.996 1.00 88.44 120 ASN A C 1
ATOM 893 O O . ASN A 1 120 ? -4.064 -10.191 -15.798 1.00 88.44 120 ASN A O 1
ATOM 897 N N . THR A 1 121 ? -4.837 -10.890 -17.764 1.00 91.00 121 THR A N 1
ATOM 898 C CA . THR A 1 121 ? -6.189 -11.228 -17.269 1.00 91.00 121 THR A CA 1
ATOM 899 C C . THR A 1 121 ? -6.353 -12.709 -16.911 1.00 91.00 121 THR A C 1
ATOM 901 O O . THR A 1 121 ? -6.931 -13.059 -15.876 1.00 91.00 121 THR A O 1
ATOM 904 N N . GLY A 1 122 ? -5.842 -13.595 -17.762 1.00 93.81 122 GLY A N 1
ATOM 905 C CA . GLY A 1 122 ? -5.996 -15.045 -17.675 1.00 93.81 122 GLY A CA 1
ATOM 906 C C . GLY A 1 122 ? -5.515 -15.660 -16.357 1.00 93.81 122 GLY A C 1
ATOM 907 O O . GLY A 1 122 ? -6.294 -16.398 -15.741 1.00 93.81 122 GLY A O 1
ATOM 908 N N . PRO A 1 123 ? -4.296 -15.342 -15.870 1.00 95.56 123 PRO A N 1
ATOM 909 C CA . PRO A 1 123 ? -3.763 -15.916 -14.633 1.00 95.56 123 PRO A CA 1
ATOM 910 C C . PRO A 1 123 ? -4.675 -15.689 -13.422 1.00 95.56 123 PRO A C 1
ATOM 912 O O . PRO A 1 123 ? -4.978 -16.624 -12.675 1.00 95.56 123 PRO A O 1
ATOM 915 N N . TRP A 1 124 ? -5.199 -14.470 -13.261 1.00 95.75 124 TRP A N 1
ATOM 916 C CA . TRP A 1 124 ? -6.057 -14.113 -12.127 1.00 95.75 124 TRP A CA 1
ATOM 917 C C . TRP A 1 124 ? -7.436 -14.752 -12.219 1.00 95.75 124 TRP A C 1
ATOM 919 O O . TRP A 1 124 ? -7.960 -15.204 -11.205 1.00 95.75 124 TRP A O 1
ATOM 929 N N . LYS A 1 125 ? -8.011 -14.857 -13.426 1.00 95.62 125 LYS A N 1
ATOM 930 C CA . LYS A 1 125 ? -9.273 -15.585 -13.637 1.00 95.62 125 LYS A CA 1
ATOM 931 C C . LYS A 1 125 ? -9.128 -17.060 -13.286 1.00 95.62 125 LYS A C 1
ATOM 933 O O . LYS A 1 125 ? -9.987 -17.614 -12.604 1.00 95.62 125 LYS A O 1
ATOM 938 N N . LYS A 1 126 ? -8.036 -17.693 -13.722 1.00 96.56 126 LYS A N 1
ATOM 939 C CA . LYS A 1 126 ? -7.746 -19.092 -13.391 1.00 96.56 126 LYS A CA 1
ATOM 940 C C . LYS A 1 126 ? -7.523 -19.272 -11.894 1.00 96.56 126 LYS A C 1
ATOM 942 O O . LYS A 1 126 ? -7.990 -20.264 -11.348 1.00 96.56 126 LYS A O 1
ATOM 947 N N . LEU A 1 127 ? -6.806 -18.356 -11.238 1.00 97.31 127 LEU A N 1
ATOM 948 C CA . LEU A 1 127 ? -6.601 -18.394 -9.790 1.00 97.31 127 LEU A CA 1
ATOM 949 C C . LEU A 1 127 ? -7.929 -18.258 -9.044 1.00 97.31 127 LEU A C 1
ATOM 951 O O . LEU A 1 127 ? -8.241 -19.102 -8.213 1.00 97.31 127 LEU A O 1
ATOM 955 N N . ALA A 1 128 ? -8.745 -17.270 -9.410 1.00 97.19 128 ALA A N 1
ATOM 956 C CA . ALA A 1 128 ? -10.056 -17.049 -8.815 1.00 97.19 128 ALA A CA 1
ATOM 957 C C . ALA A 1 128 ? -10.982 -18.263 -8.948 1.00 97.19 128 ALA A C 1
ATOM 959 O O . ALA A 1 128 ? -11.634 -18.646 -7.980 1.00 97.19 128 ALA A O 1
ATOM 960 N N . ALA A 1 129 ? -10.982 -18.918 -10.113 1.00 97.19 129 ALA A N 1
ATOM 961 C CA . ALA A 1 129 ? -11.759 -20.134 -10.337 1.00 97.19 129 ALA A CA 1
ATOM 962 C C . ALA A 1 129 ? -11.348 -21.296 -9.414 1.00 97.19 129 ALA A C 1
ATOM 964 O O . ALA A 1 129 ? -12.194 -22.112 -9.060 1.00 97.19 129 ALA A O 1
ATOM 965 N N . ARG A 1 130 ? -10.071 -21.381 -9.016 1.00 96.94 130 ARG A N 1
ATOM 966 C CA . ARG A 1 130 ? -9.576 -22.428 -8.106 1.00 96.94 130 ARG A CA 1
ATOM 967 C C . ARG A 1 130 ? -9.784 -22.087 -6.634 1.00 96.94 130 ARG A C 1
ATOM 969 O O . ARG A 1 130 ? -10.085 -22.979 -5.851 1.00 96.94 130 ARG A O 1
ATOM 976 N N . SER A 1 131 ? -9.620 -20.819 -6.262 1.00 97.06 131 SER A N 1
ATOM 977 C CA . SER A 1 131 ? -9.669 -20.371 -4.865 1.00 97.06 131 SER A CA 1
ATOM 978 C C . SER A 1 131 ? -11.055 -19.912 -4.398 1.00 97.06 131 SER A C 1
ATOM 980 O O . SER A 1 131 ? -11.264 -19.716 -3.203 1.00 97.06 131 SER A O 1
ATOM 982 N N . GLY A 1 132 ? -12.001 -19.702 -5.318 1.00 97.25 132 GLY A N 1
ATOM 983 C CA . GLY A 1 132 ? -13.299 -19.092 -5.017 1.00 97.25 132 GLY A CA 1
ATOM 984 C C . GLY A 1 132 ? -13.237 -17.571 -4.837 1.00 97.25 132 GLY A C 1
ATOM 985 O O . GLY A 1 132 ? -14.137 -16.991 -4.227 1.00 97.25 132 GLY A O 1
ATOM 986 N N . ALA A 1 133 ? -12.178 -16.913 -5.319 1.00 98.00 133 ALA A N 1
ATOM 987 C CA . ALA A 1 133 ? -12.102 -15.454 -5.350 1.00 98.00 133 ALA A CA 1
ATOM 988 C C . ALA A 1 133 ? -13.040 -14.864 -6.423 1.00 98.00 133 ALA A C 1
ATOM 990 O O . ALA A 1 133 ? -13.455 -15.531 -7.373 1.00 98.00 133 ALA A O 1
ATOM 991 N N . ILE A 1 134 ? -13.379 -13.587 -6.278 1.00 98.00 134 ILE A N 1
ATOM 992 C CA . ILE A 1 134 ? -14.309 -12.854 -7.137 1.00 98.00 134 ILE A CA 1
ATOM 993 C C . ILE A 1 134 ? -13.516 -11.930 -8.059 1.00 98.00 134 ILE A C 1
ATOM 995 O O . ILE A 1 134 ? -12.784 -11.059 -7.594 1.00 98.00 134 ILE A O 1
ATOM 999 N N . VAL A 1 135 ? -13.707 -12.066 -9.372 1.00 96.94 135 VAL A N 1
ATOM 1000 C CA . VAL A 1 135 ? -13.097 -11.166 -10.361 1.00 96.94 135 VAL A CA 1
ATOM 1001 C C . VAL A 1 135 ? -14.019 -9.980 -10.640 1.00 96.94 135 VAL A C 1
ATOM 1003 O O . VAL A 1 135 ? -15.165 -10.145 -11.057 1.00 96.94 135 VAL A O 1
ATOM 1006 N N . LYS A 1 136 ? -13.492 -8.772 -10.453 1.00 96.12 136 LYS A N 1
ATOM 1007 C CA . LYS A 1 136 ? -14.087 -7.487 -10.823 1.00 96.12 136 LYS A CA 1
ATOM 1008 C C . LYS A 1 136 ? -13.318 -6.896 -12.001 1.00 96.12 136 LYS A C 1
ATOM 1010 O O . LYS A 1 136 ? -12.106 -7.060 -12.102 1.00 96.12 136 LYS A O 1
ATOM 1015 N N . TYR A 1 137 ? -14.016 -6.167 -12.867 1.00 94.31 137 TYR A N 1
ATOM 1016 C CA . TYR A 1 137 ? -13.415 -5.578 -14.063 1.00 94.31 137 TYR A CA 1
ATOM 1017 C C . TYR A 1 137 ? -13.337 -4.059 -13.953 1.00 94.31 137 TYR A C 1
ATOM 1019 O O . TYR A 1 137 ? -14.369 -3.390 -13.881 1.00 94.31 137 TYR A O 1
ATOM 1027 N N . TRP A 1 138 ? -12.121 -3.519 -14.012 1.00 91.62 138 TRP A N 1
ATOM 1028 C CA . TRP A 1 138 ? -11.889 -2.101 -14.259 1.00 91.62 138 TRP A CA 1
ATOM 1029 C C . TRP A 1 138 ? -11.963 -1.852 -15.766 1.00 91.62 138 TRP A C 1
ATOM 1031 O O . TRP A 1 138 ? -11.092 -2.257 -16.538 1.00 91.62 138 TRP A O 1
ATOM 1041 N N . LYS A 1 139 ? -13.072 -1.251 -16.195 1.00 89.88 139 LYS A N 1
ATOM 1042 C CA . LYS A 1 139 ? -13.370 -1.028 -17.611 1.00 89.88 139 LYS A CA 1
ATOM 1043 C C . LYS A 1 139 ? -12.773 0.295 -18.073 1.00 89.88 139 LYS A C 1
ATOM 1045 O O . LYS A 1 139 ? -12.852 1.290 -17.360 1.00 89.88 139 LYS A O 1
ATOM 1050 N N . ALA A 1 140 ? -12.218 0.303 -19.282 1.00 87.19 140 ALA A N 1
ATOM 1051 C CA . ALA A 1 140 ? -11.860 1.547 -19.947 1.00 87.19 140 ALA A CA 1
ATOM 1052 C C . ALA A 1 140 ? -13.135 2.315 -20.321 1.00 87.19 140 ALA A C 1
ATOM 1054 O O . ALA A 1 140 ? -14.119 1.717 -20.761 1.00 87.19 140 ALA A O 1
ATOM 1055 N N . THR A 1 141 ? -13.106 3.633 -20.154 1.00 88.00 141 THR A N 1
ATOM 1056 C CA . THR A 1 141 ? -14.223 4.532 -20.453 1.00 88.00 141 THR A CA 1
ATOM 1057 C C . THR A 1 141 ? -13.798 5.578 -21.488 1.00 88.00 141 THR A C 1
ATOM 1059 O O . THR A 1 141 ? -12.604 5.884 -21.596 1.00 88.00 141 THR A O 1
ATOM 1062 N N . PRO A 1 142 ? -14.732 6.131 -22.287 1.00 87.94 142 PRO A N 1
ATOM 1063 C CA . PRO A 1 142 ? -14.408 7.176 -23.253 1.00 87.94 142 PRO A CA 1
ATOM 1064 C C . PRO A 1 142 ? -13.711 8.379 -22.606 1.00 87.94 142 PRO A C 1
ATOM 1066 O O . PRO A 1 142 ? -14.116 8.864 -21.545 1.00 87.94 142 PRO A O 1
ATOM 1069 N N . THR A 1 143 ? -12.660 8.883 -23.247 1.00 84.50 143 THR A N 1
ATOM 1070 C CA . THR A 1 143 ? -11.902 10.062 -22.803 1.00 84.50 143 THR A CA 1
ATOM 1071 C C . THR A 1 143 ? -12.647 11.360 -23.099 1.00 84.50 143 THR A C 1
ATOM 1073 O O . THR A 1 143 ? -12.447 12.354 -22.405 1.00 84.50 143 THR A O 1
ATOM 1076 N N . LYS A 1 144 ? -13.515 11.353 -24.116 1.00 83.56 144 LYS A N 1
ATOM 1077 C CA . LYS A 1 144 ? -14.363 12.472 -24.531 1.00 83.56 144 LYS A CA 1
ATOM 1078 C C . LYS A 1 144 ? -15.722 11.935 -24.961 1.00 83.56 144 LYS A C 1
ATOM 1080 O O . LYS A 1 144 ? -15.776 10.942 -25.682 1.00 83.56 144 LYS A O 1
ATOM 1085 N N . GLU A 1 145 ? -16.801 12.626 -24.602 1.00 79.94 145 GLU A N 1
ATOM 1086 C CA . GLU A 1 145 ? -18.159 12.256 -25.039 1.00 79.94 145 GLU A CA 1
ATOM 1087 C C . GLU A 1 145 ? -18.300 12.252 -26.569 1.00 79.94 145 GLU A C 1
ATOM 1089 O O . GLU A 1 145 ? -19.005 11.420 -27.129 1.00 79.94 145 GLU A O 1
ATOM 1094 N N . SER A 1 146 ? -17.568 13.132 -27.259 1.00 88.62 146 SER A N 1
ATOM 1095 C CA . SER A 1 146 ? -17.595 13.254 -28.719 1.00 88.62 146 SER A CA 1
ATOM 1096 C C . SER A 1 146 ? -16.813 12.173 -29.474 1.00 88.62 146 SER A C 1
ATOM 1098 O O . SER A 1 146 ? -16.939 12.087 -30.694 1.00 88.62 146 SER A O 1
ATOM 1100 N N . ASN A 1 147 ? -15.999 11.356 -28.794 1.00 82.88 147 ASN A N 1
ATOM 1101 C CA . ASN A 1 147 ? -15.260 10.261 -29.422 1.00 82.88 147 ASN A CA 1
ATOM 1102 C C . ASN A 1 147 ? -15.334 8.986 -28.562 1.00 82.88 147 ASN A C 1
ATOM 1104 O O . ASN A 1 147 ? -14.455 8.771 -27.720 1.00 82.88 147 ASN A O 1
ATOM 1108 N N . PRO A 1 148 ? -16.322 8.103 -28.805 1.00 80.50 148 PRO A N 1
ATOM 1109 C CA . PRO A 1 148 ? -16.497 6.881 -28.022 1.00 80.50 148 PRO A CA 1
ATOM 1110 C C . PRO A 1 148 ? -15.374 5.852 -28.232 1.00 80.50 148 PRO A C 1
ATOM 1112 O O . PRO A 1 148 ? -15.238 4.935 -27.428 1.00 80.50 148 PRO A O 1
ATOM 1115 N N . TYR A 1 149 ? -14.560 5.996 -29.284 1.00 81.94 149 TYR A N 1
ATOM 1116 C CA . TYR A 1 149 ? -13.454 5.082 -29.593 1.00 81.94 149 TYR A CA 1
ATOM 1117 C C . TYR A 1 149 ? -12.158 5.444 -28.867 1.00 81.94 149 TYR A C 1
ATOM 1119 O O . TYR A 1 149 ? -11.283 4.596 -28.696 1.00 81.94 149 TYR A O 1
ATOM 1127 N N . SER A 1 150 ? -12.013 6.695 -28.424 1.00 85.69 150 SER A N 1
ATOM 1128 C CA . SER A 1 150 ? -10.896 7.077 -27.568 1.00 85.69 150 SER A CA 1
ATOM 1129 C C . SER A 1 150 ? -11.235 6.683 -26.142 1.00 85.69 150 SER A C 1
ATOM 1131 O O . SER A 1 150 ? -11.945 7.408 -25.456 1.00 85.69 150 SER A O 1
ATOM 1133 N N . VAL A 1 151 ? -10.740 5.533 -25.697 1.00 86.31 151 VAL A N 1
ATOM 1134 C CA . VAL A 1 151 ? -10.972 5.022 -24.343 1.00 86.31 151 VAL A CA 1
ATOM 1135 C C . VAL A 1 151 ? -9.685 5.025 -23.528 1.00 86.31 151 VAL A C 1
ATOM 1137 O O . VAL A 1 151 ? -8.591 4.849 -24.063 1.00 86.31 151 VAL A O 1
ATOM 1140 N N . ALA A 1 152 ? -9.817 5.217 -22.221 1.00 84.75 152 ALA A N 1
ATOM 1141 C CA . ALA A 1 152 ? -8.720 5.093 -21.275 1.00 84.75 152 ALA A CA 1
ATOM 1142 C C . ALA A 1 152 ? -9.229 4.505 -19.960 1.00 84.75 152 ALA A C 1
ATOM 1144 O O . ALA A 1 152 ? -10.414 4.579 -19.636 1.00 84.75 152 ALA A O 1
ATOM 1145 N N . LEU A 1 153 ? -8.318 3.927 -19.188 1.00 85.06 153 LEU A N 1
ATOM 1146 C CA . LEU A 1 153 ? -8.590 3.612 -17.794 1.00 85.06 153 LEU A CA 1
ATOM 1147 C C . LEU A 1 153 ? -8.513 4.908 -16.987 1.00 85.06 153 LEU A C 1
ATOM 1149 O O . LEU A 1 153 ? -7.513 5.622 -17.077 1.00 85.06 153 LEU A O 1
ATOM 1153 N N . LYS A 1 154 ? -9.557 5.205 -16.212 1.00 83.00 154 LYS A N 1
ATOM 1154 C CA . LYS A 1 154 ? -9.597 6.371 -15.327 1.00 83.00 154 LYS A CA 1
ATOM 1155 C C . LYS A 1 154 ? -9.566 5.938 -13.870 1.00 83.00 154 LYS A C 1
ATOM 1157 O O . LYS A 1 154 ? -10.163 4.925 -13.502 1.00 83.00 154 LYS A O 1
ATOM 1162 N N . LEU A 1 155 ? -8.842 6.687 -13.044 1.00 78.19 155 LEU A N 1
ATOM 1163 C CA . LEU A 1 155 ? -8.587 6.328 -11.648 1.00 78.19 155 LEU A CA 1
ATOM 1164 C C . LEU A 1 155 ? -9.879 6.326 -10.818 1.00 78.19 155 LEU A C 1
ATOM 1166 O O . LEU A 1 155 ? -10.086 5.459 -9.974 1.00 78.19 155 LEU A O 1
ATOM 1170 N N . GLU A 1 156 ? -10.770 7.270 -11.084 1.00 81.25 156 GLU A N 1
ATOM 1171 C CA . GLU A 1 156 ? -12.087 7.380 -10.469 1.00 81.25 156 GLU A CA 1
ATOM 1172 C C . GLU A 1 156 ? -12.961 6.137 -10.682 1.00 81.25 156 GLU A C 1
ATOM 1174 O O . GLU A 1 156 ? -13.759 5.813 -9.806 1.00 81.25 156 GLU A O 1
ATOM 1179 N N . ASP A 1 157 ? -12.757 5.395 -11.774 1.00 86.31 157 ASP A N 1
ATOM 1180 C CA . ASP A 1 157 ? -13.560 4.217 -12.113 1.00 86.31 157 ASP A CA 1
ATOM 1181 C C . ASP A 1 157 ? -13.144 2.978 -11.300 1.00 86.31 157 ASP A C 1
ATOM 1183 O O . ASP A 1 157 ? -13.960 2.088 -11.053 1.00 86.31 157 ASP A O 1
ATOM 1187 N N . VAL A 1 158 ? -11.884 2.902 -10.852 1.00 86.50 158 VAL A N 1
ATOM 1188 C CA . VAL A 1 158 ? -11.392 1.766 -10.051 1.00 86.50 158 VAL A CA 1
ATOM 1189 C C . VAL A 1 158 ? -11.613 1.952 -8.562 1.00 86.50 158 VAL A C 1
ATOM 1191 O O . VAL A 1 158 ? -11.816 0.968 -7.851 1.00 86.50 158 VAL A O 1
ATOM 1194 N N . LEU A 1 159 ? -11.629 3.192 -8.066 1.00 84.25 159 LEU A N 1
ATOM 1195 C CA . LEU A 1 159 ? -11.805 3.441 -6.636 1.00 84.25 159 LEU A CA 1
ATOM 1196 C C . LEU A 1 159 ? -13.065 2.752 -6.076 1.00 84.25 159 LEU A C 1
ATOM 1198 O O . LEU A 1 159 ? -12.938 2.116 -5.033 1.00 84.25 159 LEU A O 1
ATOM 1202 N N . PRO A 1 160 ? -14.263 2.815 -6.690 1.00 87.00 160 PRO A N 1
ATOM 1203 C CA . PRO A 1 160 ? -15.462 2.138 -6.183 1.00 87.00 160 PRO A CA 1
ATOM 1204 C C . PRO A 1 160 ? -15.372 0.606 -6.185 1.00 87.00 160 PRO A C 1
ATOM 1206 O O . PRO A 1 160 ? -16.106 -0.043 -5.445 1.00 87.00 160 PRO A O 1
ATOM 1209 N N . LEU A 1 161 ? -14.488 0.024 -7.001 1.00 89.12 161 LEU A N 1
ATOM 1210 C CA . LEU A 1 161 ? -14.307 -1.426 -7.087 1.00 89.12 161 LEU A CA 1
ATOM 1211 C C . LEU A 1 161 ? -13.501 -1.981 -5.907 1.00 89.12 161 LEU A C 1
ATOM 1213 O O . LEU A 1 161 ? -13.681 -3.150 -5.553 1.00 89.12 161 LEU A O 1
ATOM 1217 N N . ILE A 1 162 ? -12.643 -1.147 -5.309 1.00 87.62 162 ILE A N 1
ATOM 1218 C CA . ILE A 1 162 ? -11.774 -1.501 -4.184 1.00 87.62 162 ILE A CA 1
ATOM 1219 C C . ILE A 1 162 ? -12.591 -1.580 -2.893 1.00 87.62 162 ILE A C 1
ATOM 1221 O O . ILE A 1 162 ? -13.247 -0.616 -2.489 1.00 87.62 162 ILE A O 1
ATOM 1225 N N . THR A 1 163 ? -12.487 -2.721 -2.215 1.00 85.44 163 THR A N 1
ATOM 1226 C CA . THR A 1 163 ? -13.099 -2.995 -0.909 1.00 85.44 163 THR A CA 1
ATOM 1227 C C . THR A 1 163 ? -12.066 -3.607 0.047 1.00 85.44 163 THR A C 1
ATOM 1229 O O . THR A 1 163 ? -10.981 -3.990 -0.396 1.00 85.44 163 THR A O 1
ATOM 1232 N N . PRO A 1 164 ? -12.392 -3.796 1.341 1.00 85.44 164 PRO A N 1
ATOM 1233 C CA . PRO A 1 164 ? -11.517 -4.507 2.278 1.00 85.44 164 PRO A CA 1
ATOM 1234 C C . PRO A 1 164 ? -11.191 -5.963 1.894 1.00 85.44 164 PRO A C 1
ATOM 1236 O O . PRO A 1 164 ? -10.278 -6.554 2.465 1.00 85.44 164 PRO A O 1
ATOM 1239 N N . ARG A 1 165 ? -11.933 -6.566 0.950 1.00 90.38 165 ARG A N 1
ATOM 1240 C CA . ARG A 1 165 ? -11.636 -7.906 0.413 1.00 90.38 165 ARG A CA 1
ATOM 1241 C C . ARG A 1 165 ? -10.757 -7.879 -0.837 1.00 90.38 165 ARG A C 1
ATOM 1243 O O . ARG A 1 165 ? -10.374 -8.936 -1.324 1.00 90.38 165 ARG A O 1
ATOM 1250 N N . THR A 1 166 ? -10.434 -6.706 -1.377 1.00 92.00 166 THR A N 1
ATOM 1251 C CA . THR A 1 166 ? -9.561 -6.596 -2.550 1.00 92.00 166 THR A CA 1
ATOM 1252 C C . THR A 1 166 ? -8.137 -7.016 -2.199 1.00 92.00 166 THR A C 1
ATOM 1254 O O . THR A 1 166 ? -7.500 -6.414 -1.339 1.00 92.00 166 THR A O 1
ATOM 1257 N N . ARG A 1 167 ? -7.635 -8.055 -2.875 1.00 91.62 167 ARG A N 1
ATOM 1258 C CA . ARG A 1 167 ? -6.277 -8.596 -2.687 1.00 91.62 167 ARG A CA 1
ATOM 1259 C C . ARG A 1 167 ? -5.343 -8.298 -3.839 1.00 91.62 167 ARG A C 1
ATOM 1261 O O . ARG A 1 167 ? -4.156 -8.094 -3.622 1.00 91.62 167 ARG A O 1
ATOM 1268 N N . ILE A 1 168 ? -5.876 -8.284 -5.054 1.00 92.44 168 ILE A N 1
ATOM 1269 C CA . ILE A 1 168 ? -5.089 -8.099 -6.269 1.00 92.44 168 ILE A CA 1
ATOM 1270 C C . ILE A 1 168 ? -5.757 -7.014 -7.096 1.00 92.44 168 ILE A C 1
ATOM 1272 O O . ILE A 1 168 ? -6.965 -7.063 -7.326 1.00 92.44 168 ILE A O 1
ATOM 1276 N N . VAL A 1 169 ? -4.963 -6.054 -7.565 1.00 91.25 169 VAL A N 1
ATOM 1277 C CA . VAL A 1 169 ? -5.355 -5.171 -8.661 1.00 91.25 169 VAL A CA 1
ATOM 1278 C C . VAL A 1 169 ? -4.306 -5.273 -9.756 1.00 91.25 169 VAL A C 1
ATOM 1280 O O . VAL A 1 169 ? -3.164 -4.866 -9.557 1.00 91.25 169 VAL A O 1
ATOM 1283 N N . ALA A 1 170 ? -4.691 -5.837 -10.895 1.00 90.88 170 ALA A N 1
ATOM 1284 C CA . ALA A 1 170 ? -3.814 -6.086 -12.027 1.00 90.88 170 ALA A CA 1
ATOM 1285 C C . ALA A 1 170 ? -4.249 -5.251 -13.233 1.00 90.88 170 ALA A C 1
ATOM 1287 O O . ALA A 1 170 ? -5.391 -5.331 -13.687 1.00 90.88 170 ALA A O 1
ATOM 1288 N N . PHE A 1 171 ? -3.329 -4.447 -13.759 1.00 88.44 171 PHE A N 1
ATOM 1289 C CA . PHE A 1 171 ? -3.580 -3.544 -14.876 1.00 88.44 171 PHE A CA 1
ATOM 1290 C C . PHE A 1 171 ? -2.320 -3.349 -15.718 1.00 88.44 171 PHE A C 1
ATOM 1292 O O . PHE A 1 171 ? -1.202 -3.445 -15.210 1.00 88.44 171 PHE A O 1
ATOM 1299 N N . THR A 1 172 ? -2.493 -3.056 -17.007 1.00 84.31 172 THR A N 1
ATOM 1300 C CA . THR A 1 172 ? -1.353 -2.858 -17.910 1.00 84.31 172 THR A CA 1
ATOM 1301 C C . THR A 1 172 ? -0.637 -1.524 -17.677 1.00 84.31 172 THR A C 1
ATOM 1303 O O . THR A 1 172 ? -1.265 -0.496 -17.419 1.00 84.31 172 THR A O 1
ATOM 1306 N N . ALA A 1 173 ? 0.689 -1.517 -17.827 1.00 81.06 173 ALA A N 1
ATOM 1307 C CA . ALA A 1 173 ? 1.482 -0.288 -17.861 1.00 81.06 173 ALA A CA 1
ATOM 1308 C C . ALA A 1 173 ? 1.327 0.463 -19.197 1.00 81.06 173 ALA A C 1
ATOM 1310 O O . ALA A 1 173 ? 1.286 1.695 -19.214 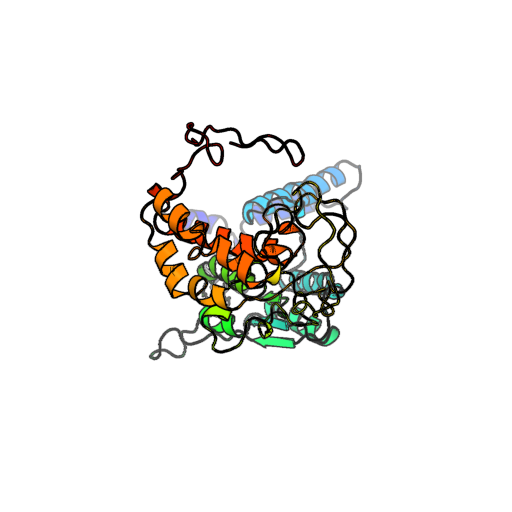1.00 81.06 173 ALA A O 1
ATOM 1311 N N . CYS A 1 174 ? 1.219 -0.275 -20.305 1.00 84.69 174 CYS A N 1
ATOM 1312 C CA . CYS A 1 174 ? 1.015 0.252 -21.649 1.00 84.69 174 CYS A CA 1
ATOM 1313 C C . CYS A 1 174 ? 0.141 -0.722 -22.446 1.00 84.69 174 CYS A C 1
ATOM 1315 O O . CYS A 1 174 ? 0.441 -1.913 -22.528 1.00 84.69 174 CYS A O 1
ATOM 1317 N N . SER A 1 175 ? -0.951 -0.230 -23.029 1.00 84.94 175 SER A N 1
ATOM 1318 C CA . SER A 1 175 ? -1.824 -1.067 -23.855 1.00 84.94 175 SER A CA 1
ATOM 1319 C C . SER A 1 175 ? -1.166 -1.355 -25.203 1.00 84.94 175 SER A C 1
ATOM 1321 O O . SER A 1 175 ? -0.871 -0.428 -25.953 1.00 84.94 175 SER A O 1
ATOM 1323 N N . ASN A 1 176 ? -1.006 -2.632 -25.553 1.00 86.38 176 ASN A N 1
ATOM 1324 C CA . ASN A 1 176 ? -0.526 -3.041 -26.875 1.00 86.38 176 ASN A CA 1
ATOM 1325 C C . ASN A 1 176 ? -1.553 -2.768 -27.992 1.00 86.38 176 ASN A C 1
ATOM 1327 O O . ASN A 1 176 ? -1.181 -2.736 -29.158 1.00 86.38 176 ASN A O 1
ATOM 1331 N N . ILE A 1 177 ? -2.829 -2.569 -27.639 1.00 84.50 177 ILE A N 1
ATOM 1332 C CA . ILE A 1 177 ? -3.913 -2.267 -28.585 1.00 84.50 177 ILE A CA 1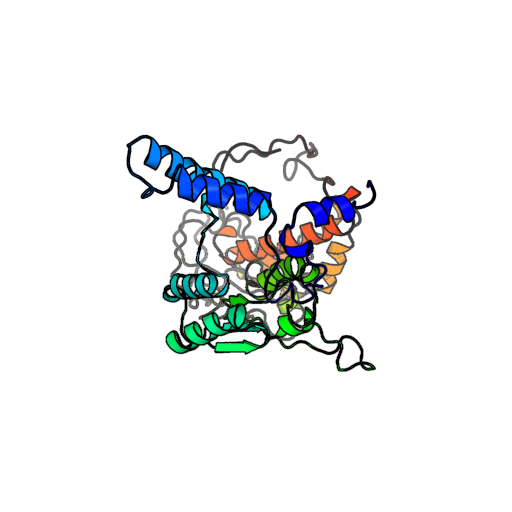
ATOM 1333 C C . ILE A 1 177 ? -4.075 -0.753 -28.752 1.00 84.50 177 ILE A C 1
ATOM 1335 O O . ILE A 1 177 ? -4.200 -0.254 -29.865 1.00 84.50 177 ILE A O 1
ATOM 1339 N N . LEU A 1 178 ? -4.091 -0.014 -27.638 1.00 81.81 178 LEU A N 1
ATOM 1340 C CA . LEU A 1 178 ? -4.436 1.412 -27.626 1.00 81.81 178 LEU A CA 1
ATOM 1341 C C . LEU A 1 178 ? -3.208 2.331 -27.623 1.00 81.81 178 LEU A C 1
ATOM 1343 O O . LEU A 1 178 ? -3.352 3.536 -27.808 1.00 81.81 178 LEU A O 1
ATOM 1347 N N . GLY A 1 179 ? -2.018 1.803 -27.322 1.00 80.19 179 GLY A N 1
ATOM 1348 C CA . GLY A 1 179 ? -0.805 2.599 -27.111 1.00 80.19 179 GLY A CA 1
ATOM 1349 C C . GLY A 1 179 ? -0.877 3.534 -25.898 1.00 80.19 179 GLY A C 1
ATOM 1350 O O . GLY A 1 179 ? 0.001 4.372 -25.720 1.00 80.19 179 GLY A O 1
ATOM 1351 N N . SER A 1 180 ? -1.921 3.430 -25.069 1.00 78.00 180 SER A N 1
ATOM 1352 C CA . SER A 1 180 ? -2.150 4.285 -23.904 1.00 78.00 180 SER A CA 1
ATOM 1353 C C . SER A 1 180 ? -1.242 3.890 -22.739 1.00 78.00 180 SER A C 1
ATOM 1355 O O . SER A 1 180 ? -1.198 2.714 -22.367 1.00 78.00 180 SER A O 1
ATOM 1357 N N . TRP A 1 181 ? -0.588 4.873 -22.121 1.00 72.50 181 TRP A N 1
ATOM 1358 C CA . TRP A 1 181 ? 0.319 4.684 -20.985 1.00 72.50 181 TRP A CA 1
ATOM 1359 C C . TRP A 1 181 ? -0.388 4.956 -19.651 1.00 72.50 181 TRP A C 1
ATOM 1361 O O . TRP A 1 181 ? -0.976 6.018 -19.463 1.00 72.50 181 TRP A O 1
ATOM 1371 N N . ALA A 1 182 ? -0.276 4.032 -18.694 1.00 66.38 182 ALA A N 1
ATOM 1372 C CA . ALA A 1 182 ? -0.910 4.119 -17.373 1.00 66.38 182 ALA A CA 1
ATOM 1373 C C . ALA A 1 182 ? 0.035 4.604 -16.247 1.00 66.38 182 ALA A C 1
ATOM 1375 O O . ALA A 1 182 ? -0.334 4.578 -15.073 1.00 66.38 182 ALA A O 1
ATOM 1376 N N . ILE A 1 183 ? 1.253 5.065 -16.566 1.00 51.72 183 ILE A N 1
ATOM 1377 C CA . ILE A 1 183 ? 2.296 5.420 -15.574 1.00 51.72 183 ILE A CA 1
ATOM 1378 C C . ILE A 1 183 ? 1.837 6.477 -14.559 1.00 51.72 183 ILE A C 1
ATOM 1380 O O . ILE A 1 183 ? 2.118 6.348 -13.367 1.00 51.72 183 ILE A O 1
ATOM 1384 N N . PHE A 1 184 ? 1.100 7.505 -14.997 1.00 48.69 184 PHE A N 1
ATOM 1385 C CA . PHE A 1 184 ? 0.602 8.548 -14.088 1.00 48.69 184 PHE A CA 1
ATOM 1386 C C . PHE A 1 184 ? -0.378 7.992 -13.050 1.00 48.69 184 PHE A C 1
ATOM 1388 O O . PHE A 1 184 ? -0.421 8.471 -11.913 1.00 48.69 184 PHE A O 1
ATOM 1395 N N . MET A 1 185 ? -1.107 6.933 -13.418 1.00 51.84 185 MET A N 1
ATOM 1396 C CA . MET A 1 185 ? -1.952 6.215 -12.484 1.00 51.84 185 MET A CA 1
ATOM 1397 C C . MET A 1 185 ? -1.114 5.399 -11.510 1.00 51.84 185 MET A C 1
ATOM 1399 O O . MET A 1 185 ? -1.403 5.491 -10.340 1.00 51.84 185 MET A O 1
ATOM 1403 N N . GLN A 1 186 ? -0.037 4.707 -11.889 1.00 52.44 186 GLN A N 1
ATOM 1404 C CA . GLN A 1 186 ? 0.679 3.785 -10.983 1.00 52.44 186 GLN A CA 1
ATOM 1405 C C . GLN A 1 186 ? 1.057 4.377 -9.607 1.00 52.44 186 GLN A C 1
ATOM 1407 O O . GLN A 1 186 ? 0.720 3.783 -8.585 1.00 52.44 186 GLN A O 1
ATOM 1412 N N . ARG A 1 187 ? 1.691 5.560 -9.537 1.00 51.22 187 ARG A N 1
ATOM 1413 C CA . ARG A 1 187 ? 2.073 6.170 -8.240 1.00 51.22 187 ARG A CA 1
ATOM 1414 C C . ARG A 1 187 ? 0.874 6.686 -7.432 1.00 51.22 187 ARG A C 1
ATOM 1416 O O . ARG A 1 187 ? 0.820 6.474 -6.223 1.00 51.22 187 ARG A O 1
ATOM 1423 N N . HIS A 1 188 ? -0.077 7.360 -8.082 1.00 50.41 188 HIS A N 1
ATOM 1424 C CA . HIS A 1 188 ? -1.274 7.897 -7.416 1.00 50.41 188 HIS A CA 1
ATOM 1425 C C . HIS A 1 188 ? -2.265 6.789 -7.037 1.00 50.41 188 HIS A C 1
ATOM 1427 O O . HIS A 1 188 ? -2.839 6.812 -5.954 1.00 50.41 188 HIS A O 1
ATOM 1433 N N . PHE A 1 189 ? -2.422 5.801 -7.912 1.00 57.06 189 PHE A N 1
ATOM 1434 C CA . PHE A 1 189 ? -3.223 4.599 -7.740 1.00 57.06 189 PHE A CA 1
ATOM 1435 C C . PHE A 1 189 ? -2.696 3.770 -6.585 1.00 57.06 189 PHE A C 1
ATOM 1437 O O . PHE A 1 189 ? -3.473 3.529 -5.682 1.00 57.06 189 PHE A O 1
ATOM 1444 N N . VAL A 1 190 ? -1.412 3.384 -6.544 1.00 55.50 190 VAL A N 1
ATOM 1445 C CA . VAL A 1 190 ? -0.890 2.568 -5.430 1.00 55.50 190 VAL A CA 1
ATOM 1446 C C . VAL A 1 190 ? -1.131 3.271 -4.098 1.00 55.50 190 VAL A C 1
ATOM 1448 O O . VAL A 1 190 ? -1.653 2.651 -3.181 1.00 55.50 190 VAL A O 1
ATOM 1451 N N . LYS A 1 191 ? -0.865 4.580 -4.007 1.00 57.75 191 LYS A N 1
ATOM 1452 C CA . LYS A 1 191 ? -1.141 5.347 -2.788 1.00 57.75 191 LYS A CA 1
ATOM 1453 C C . LYS A 1 191 ? -2.633 5.342 -2.430 1.00 57.75 191 LYS A C 1
ATOM 1455 O O . LYS A 1 191 ? -2.982 4.936 -1.333 1.00 57.75 191 LYS A O 1
ATOM 1460 N N . ASN A 1 192 ? -3.520 5.723 -3.350 1.00 56.50 192 ASN A N 1
ATOM 1461 C CA . ASN A 1 192 ? -4.959 5.832 -3.078 1.00 56.50 192 ASN A CA 1
ATOM 1462 C C . ASN A 1 192 ? -5.652 4.471 -2.898 1.00 56.50 192 ASN A C 1
ATOM 1464 O O . ASN A 1 192 ? -6.579 4.353 -2.102 1.00 56.50 192 ASN A O 1
ATOM 1468 N N . ALA A 1 193 ? -5.214 3.448 -3.628 1.00 55.38 193 ALA A N 1
ATOM 1469 C CA . ALA A 1 193 ? -5.717 2.084 -3.557 1.00 55.38 193 ALA A CA 1
ATOM 1470 C C . ALA A 1 193 ? -5.271 1.405 -2.267 1.00 55.38 193 ALA A C 1
ATOM 1472 O O . ALA A 1 193 ? -6.114 0.798 -1.621 1.00 55.38 193 ALA A O 1
ATOM 1473 N N . VAL A 1 194 ? -4.006 1.561 -1.850 1.00 57.66 194 VAL A N 1
ATOM 1474 C CA . VAL A 1 194 ? -3.541 1.110 -0.530 1.00 57.66 194 VAL A CA 1
ATOM 1475 C C . VAL A 1 194 ? -4.285 1.872 0.559 1.00 57.66 194 VAL A C 1
ATOM 1477 O O . VAL A 1 194 ? -4.906 1.237 1.393 1.00 57.66 194 VAL A O 1
ATOM 1480 N N . THR A 1 195 ? -4.364 3.205 0.505 1.00 56.31 195 THR A N 1
ATOM 1481 C CA . THR A 1 195 ? -5.137 3.990 1.486 1.00 56.31 195 THR A CA 1
ATOM 1482 C C . THR A 1 195 ? -6.612 3.583 1.548 1.00 56.31 195 THR A C 1
ATOM 1484 O O . THR A 1 195 ? -7.201 3.612 2.620 1.00 56.31 195 THR A O 1
ATOM 1487 N N . LYS A 1 196 ? -7.235 3.192 0.430 1.00 57.56 196 LYS A N 1
ATOM 1488 C CA . LYS A 1 196 ? -8.643 2.773 0.402 1.00 57.56 196 LYS A CA 1
ATOM 1489 C C . LYS A 1 196 ? -8.842 1.318 0.837 1.00 57.56 196 LYS A C 1
ATOM 1491 O O . LYS A 1 196 ? -9.735 1.050 1.640 1.00 57.56 196 LYS A O 1
ATOM 1496 N N . ALA A 1 197 ? -8.033 0.391 0.327 1.00 49.25 197 ALA A N 1
ATOM 1497 C CA . ALA A 1 197 ? -8.073 -1.030 0.679 1.00 49.25 197 ALA A CA 1
ATOM 1498 C C . ALA A 1 197 ? -7.654 -1.250 2.139 1.00 49.25 197 ALA A C 1
ATOM 1500 O O . ALA A 1 197 ? -8.244 -2.067 2.839 1.00 49.25 197 ALA A O 1
ATOM 1501 N N . HIS A 1 198 ? -6.672 -0.474 2.597 1.00 54.22 198 HIS A N 1
ATOM 1502 C CA . HIS A 1 198 ? -6.159 -0.426 3.961 1.00 54.22 198 HIS A CA 1
ATOM 1503 C C . HIS A 1 198 ? -6.619 0.853 4.668 1.00 54.22 198 HIS A C 1
ATOM 1505 O O . HIS A 1 198 ? -5.901 1.411 5.492 1.00 54.22 198 HIS A O 1
ATOM 1511 N N . SER A 1 199 ? -7.851 1.312 4.420 1.00 50.56 199 SER A N 1
ATOM 1512 C CA . SER A 1 199 ? -8.489 2.422 5.164 1.00 50.56 199 SER A CA 1
ATOM 1513 C C . SER A 1 199 ? -8.726 2.111 6.657 1.00 50.56 199 SER A C 1
ATOM 1515 O O . SER A 1 199 ? -9.607 2.673 7.298 1.00 50.56 199 SER A O 1
ATOM 1517 N N . ARG A 1 200 ? -7.930 1.196 7.215 1.00 53.91 200 ARG A N 1
ATOM 1518 C CA . ARG A 1 200 ? -7.802 0.833 8.619 1.00 53.91 200 ARG A CA 1
ATOM 1519 C C . ARG A 1 200 ? -6.414 1.152 9.194 1.00 53.91 200 ARG A C 1
ATOM 1521 O O . ARG A 1 200 ? -6.189 0.834 10.354 1.00 53.91 200 ARG A O 1
ATOM 1528 N N . ASP A 1 201 ? -5.510 1.778 8.435 1.00 66.88 201 ASP A N 1
ATOM 1529 C CA . ASP A 1 201 ? -4.185 2.176 8.947 1.00 66.88 201 ASP A CA 1
ATOM 1530 C C . ASP A 1 201 ? -4.263 3.412 9.867 1.00 66.88 201 ASP A C 1
ATOM 1532 O O . ASP A 1 201 ? -3.325 3.710 10.600 1.00 66.88 201 ASP A O 1
ATOM 1536 N N . TYR A 1 202 ? -5.396 4.122 9.857 1.00 80.06 202 TYR A N 1
ATOM 1537 C CA . TYR A 1 202 ? -5.715 5.207 10.778 1.00 80.06 202 TYR A CA 1
ATOM 1538 C C . TYR A 1 202 ? -7.230 5.297 11.009 1.00 80.06 202 TYR A C 1
ATOM 1540 O O . TYR A 1 202 ? -8.026 4.846 10.185 1.00 80.06 202 TYR A O 1
ATOM 1548 N N . TRP A 1 203 ? -7.643 5.902 12.122 1.00 90.25 203 TRP A N 1
ATOM 1549 C CA . TRP A 1 203 ? -9.051 6.150 12.435 1.00 90.25 203 TRP A CA 1
ATOM 1550 C C . TRP A 1 203 ? -9.433 7.575 12.030 1.00 90.25 203 TRP A C 1
ATOM 1552 O O . TRP A 1 203 ? -9.094 8.539 12.715 1.00 90.25 203 TRP A O 1
ATOM 1562 N N . ASP A 1 204 ? -10.143 7.720 10.906 1.00 91.94 204 ASP A N 1
ATOM 1563 C CA . ASP A 1 204 ? -10.711 9.011 10.503 1.00 91.94 204 ASP A CA 1
ATOM 1564 C C . ASP A 1 204 ? -11.980 9.328 11.307 1.00 91.94 204 ASP A C 1
ATOM 1566 O O . ASP A 1 204 ? -13.100 9.082 10.853 1.00 91.94 204 ASP A O 1
ATOM 1570 N N . TRP A 1 205 ? -11.808 9.897 12.503 1.00 93.88 205 TRP A N 1
ATOM 1571 C CA . TRP A 1 205 ? -12.925 10.271 13.381 1.00 93.88 205 TRP A CA 1
ATOM 1572 C C . TRP A 1 205 ? -13.965 11.144 12.699 1.00 93.88 205 TRP A C 1
ATOM 1574 O O . TRP A 1 205 ? -15.123 11.120 13.100 1.00 93.88 205 TRP A O 1
ATOM 1584 N N . SER A 1 206 ? -13.569 11.942 11.702 1.00 95.31 206 SER A N 1
ATOM 1585 C CA . SER A 1 206 ? -14.472 12.904 11.076 1.00 95.31 206 SER A CA 1
ATOM 1586 C C . SER A 1 206 ? -15.621 12.224 10.340 1.00 95.31 206 SER A C 1
ATOM 1588 O O . SER A 1 206 ? -16.726 12.761 10.317 1.00 95.31 206 SER A O 1
ATOM 1590 N N . ILE A 1 207 ? -15.401 11.003 9.839 1.00 91.94 207 ILE A N 1
ATOM 1591 C CA . ILE A 1 207 ? -16.444 10.172 9.231 1.00 91.94 207 ILE A CA 1
ATOM 1592 C C . ILE A 1 207 ? -17.510 9.819 10.273 1.00 91.94 207 ILE A C 1
ATOM 1594 O O . ILE A 1 207 ? -18.707 9.956 10.015 1.00 91.94 207 ILE A O 1
ATOM 1598 N N . ASP A 1 208 ? -17.080 9.393 11.460 1.00 93.38 208 ASP A N 1
ATOM 1599 C CA . ASP A 1 208 ? -17.985 9.031 12.548 1.00 93.38 208 ASP A CA 1
ATOM 1600 C C . ASP A 1 208 ? -18.642 10.270 13.165 1.00 93.38 208 ASP A C 1
ATOM 1602 O O . ASP A 1 208 ? -19.834 10.258 13.460 1.00 93.38 208 ASP A O 1
ATOM 1606 N N . ALA A 1 209 ? -17.889 11.358 13.329 1.00 95.56 209 ALA A N 1
ATOM 1607 C CA . ALA A 1 209 ? -18.335 12.575 13.997 1.00 95.56 209 ALA A CA 1
ATOM 1608 C C . ALA A 1 209 ? -19.318 13.410 13.163 1.00 95.56 209 ALA A C 1
ATOM 1610 O O . ALA A 1 209 ? -20.205 14.055 13.736 1.00 95.56 209 ALA A O 1
ATOM 1611 N N . ASP A 1 210 ? -19.179 13.391 11.834 1.00 95.44 210 ASP A N 1
ATOM 1612 C CA . ASP A 1 210 ? -20.115 14.031 10.903 1.00 95.44 210 ASP A CA 1
ATOM 1613 C C . ASP A 1 210 ? -21.361 13.164 10.649 1.00 95.44 210 ASP A C 1
ATOM 1615 O O . ASP A 1 210 ? -22.394 13.667 10.201 1.00 95.44 210 ASP A O 1
ATOM 1619 N N . SER A 1 211 ? -21.291 11.864 10.953 1.00 93.81 211 SER A N 1
ATOM 1620 C CA . SER A 1 211 ? -22.432 10.956 10.869 1.00 93.81 211 SER A CA 1
ATOM 1621 C C . SER A 1 211 ? -23.511 11.300 11.901 1.00 93.81 211 SER A C 1
ATOM 1623 O O . SER A 1 211 ? -23.236 11.747 13.016 1.00 93.81 211 SER A O 1
ATOM 1625 N N . SER A 1 212 ? -24.765 11.014 11.547 1.00 93.62 212 SER A N 1
ATOM 1626 C CA . SER A 1 212 ? -25.909 11.066 12.467 1.00 93.62 212 SER A CA 1
ATOM 1627 C C . SER A 1 212 ? -25.965 9.873 13.428 1.00 93.62 212 SER A C 1
ATOM 1629 O O . SER A 1 212 ? -26.768 9.872 14.360 1.00 93.62 212 SER A O 1
ATOM 1631 N N . LYS A 1 213 ? -25.136 8.845 13.205 1.00 94.56 213 LYS A N 1
ATOM 1632 C CA . LYS A 1 213 ? -25.097 7.640 14.038 1.00 94.56 213 LYS A CA 1
ATOM 1633 C C . LYS A 1 213 ? -24.163 7.813 15.243 1.00 94.56 213 LYS A C 1
ATOM 1635 O O . LYS A 1 213 ? -23.102 8.429 15.100 1.00 94.56 213 LYS A O 1
ATOM 1640 N N . PRO A 1 214 ? -24.495 7.209 16.400 1.00 94.69 214 PRO A N 1
ATOM 1641 C CA . PRO A 1 214 ? -23.573 7.095 17.526 1.00 94.69 214 PRO A CA 1
ATOM 1642 C C . PRO A 1 214 ? -22.260 6.409 17.127 1.00 94.69 214 PRO A C 1
ATOM 1644 O O . PRO A 1 214 ? -22.247 5.528 16.269 1.00 94.69 214 PRO A O 1
ATOM 1647 N N . LEU A 1 215 ? -21.165 6.781 17.780 1.00 94.50 215 LEU A N 1
ATOM 1648 C CA . LEU A 1 215 ? -19.812 6.291 17.564 1.00 94.50 215 LEU A CA 1
ATOM 1649 C C . LEU A 1 215 ? -19.739 4.798 17.863 1.00 94.50 215 LEU A C 1
ATOM 1651 O O . LEU A 1 215 ? -19.073 4.065 17.144 1.00 94.50 215 LEU A O 1
ATOM 1655 N N . ALA A 1 216 ? -20.511 4.331 18.846 1.00 92.75 216 ALA A N 1
ATOM 1656 C CA . ALA A 1 216 ? -20.665 2.910 19.144 1.00 92.75 216 ALA A CA 1
ATOM 1657 C C . ALA A 1 216 ? -21.181 2.077 17.949 1.00 92.75 216 ALA A C 1
ATOM 1659 O O . ALA A 1 216 ? -21.042 0.860 17.957 1.00 92.75 216 ALA A O 1
ATOM 1660 N N . GLN A 1 217 ? -21.780 2.706 16.926 1.00 92.12 217 GLN A N 1
ATOM 1661 C CA . GLN A 1 217 ? -22.188 2.048 15.676 1.00 92.12 217 GLN A CA 1
ATOM 1662 C C . GLN A 1 217 ? -21.160 2.192 14.544 1.00 92.12 217 GLN A C 1
ATOM 1664 O O . GLN A 1 217 ? -21.425 1.757 13.420 1.00 92.12 217 GLN A O 1
ATOM 1669 N N . SER A 1 218 ? -20.012 2.823 14.794 1.00 92.56 218 SER A N 1
ATOM 1670 C CA . SER A 1 218 ? -18.924 2.864 13.822 1.00 92.56 218 SER A CA 1
ATOM 1671 C C . SER A 1 218 ? -18.402 1.445 13.574 1.00 92.56 218 SER A C 1
ATOM 1673 O O . SER A 1 218 ? -18.256 0.676 14.529 1.00 92.56 218 SER A O 1
ATOM 1675 N N . PRO A 1 219 ? -18.053 1.086 12.322 1.00 87.25 219 PRO A N 1
ATOM 1676 C CA . PRO A 1 219 ? -17.407 -0.191 12.013 1.00 87.25 219 PRO A CA 1
ATOM 1677 C C . PRO A 1 219 ? -16.127 -0.446 12.818 1.00 87.25 219 PRO A C 1
ATOM 1679 O O . PRO A 1 219 ? -15.695 -1.590 12.941 1.00 87.25 219 PRO A O 1
ATOM 1682 N N . LEU A 1 220 ? -15.516 0.606 13.371 1.00 88.38 220 LEU A N 1
ATOM 1683 C CA . LEU A 1 220 ? -14.360 0.488 14.249 1.00 88.38 220 LEU A CA 1
ATOM 1684 C C . LEU A 1 220 ? -14.679 -0.259 15.552 1.00 88.38 220 LEU A C 1
ATOM 1686 O O . LEU A 1 220 ? -13.816 -0.967 16.059 1.00 88.38 220 LEU A O 1
ATOM 1690 N N . PHE A 1 221 ? -15.909 -0.158 16.058 1.00 91.62 221 PHE A N 1
ATOM 1691 C CA . PHE A 1 221 ? -16.369 -0.819 17.287 1.00 91.62 221 PHE A CA 1
ATOM 1692 C C . PHE A 1 221 ? -17.155 -2.111 17.008 1.00 91.62 221 PHE A C 1
ATOM 1694 O O . PHE A 1 221 ? -17.744 -2.698 17.916 1.00 91.62 221 PHE A O 1
ATOM 1701 N N . ASP A 1 222 ? -17.161 -2.580 15.755 1.00 85.25 222 ASP A N 1
ATOM 1702 C CA . ASP A 1 222 ? -17.831 -3.817 15.360 1.00 85.25 222 ASP A CA 1
ATOM 1703 C C . ASP A 1 222 ? -17.224 -5.039 16.089 1.00 85.25 222 ASP A C 1
ATOM 1705 O O . ASP A 1 222 ? -15.997 -5.168 16.181 1.00 85.25 222 ASP A O 1
ATOM 1709 N N . PRO A 1 223 ? -18.051 -5.968 16.601 1.00 82.19 223 PRO A N 1
ATOM 1710 C CA . PRO A 1 223 ? -17.591 -7.088 17.420 1.00 82.19 223 PRO A CA 1
ATOM 1711 C C . PRO A 1 223 ? -16.861 -8.194 16.643 1.00 82.19 223 PRO A C 1
ATOM 1713 O O . PRO A 1 223 ? -16.327 -9.104 17.273 1.00 82.19 223 PRO A O 1
ATOM 1716 N N . VAL A 1 224 ? -16.856 -8.172 15.307 1.00 73.62 224 VAL A N 1
ATOM 1717 C CA . VAL A 1 224 ? -16.208 -9.207 14.480 1.00 73.62 224 VAL A CA 1
ATOM 1718 C C . VAL A 1 224 ? -15.065 -8.619 13.669 1.00 73.62 224 VAL A C 1
ATOM 1720 O O . VAL A 1 224 ? -13.990 -9.201 13.567 1.00 73.62 224 VAL A O 1
ATOM 1723 N N . THR A 1 225 ? -15.308 -7.463 13.069 1.00 73.62 225 THR A N 1
ATOM 1724 C CA . THR A 1 225 ? -14.404 -6.822 12.120 1.00 73.62 225 THR A CA 1
ATOM 1725 C C . THR A 1 225 ? -13.723 -5.582 12.687 1.00 73.62 225 THR A C 1
ATOM 1727 O O . THR A 1 225 ? -12.835 -5.061 12.015 1.00 73.62 225 THR A O 1
ATOM 1730 N N . GLY A 1 226 ? -14.119 -5.109 13.870 1.00 80.06 226 GLY A N 1
ATOM 1731 C CA . GLY A 1 226 ? -13.562 -3.939 14.547 1.00 80.06 226 GLY A CA 1
ATOM 1732 C C . GLY A 1 226 ? -12.693 -4.302 15.755 1.00 80.06 226 GLY A C 1
ATOM 1733 O O . GLY A 1 226 ? -12.138 -5.395 15.851 1.00 80.06 226 GLY A O 1
ATOM 1734 N N . PHE A 1 227 ? -12.581 -3.363 16.691 1.00 88.25 227 PHE A N 1
ATOM 1735 C CA . PHE A 1 227 ? -11.748 -3.427 17.895 1.00 88.25 227 PHE A CA 1
ATOM 1736 C C . PHE A 1 227 ? -12.571 -3.679 19.164 1.00 88.25 227 PHE A C 1
ATOM 1738 O O . PHE A 1 227 ? -12.100 -3.414 20.271 1.00 88.25 227 PHE A O 1
ATOM 1745 N N . GLY A 1 228 ? -13.798 -4.186 19.015 1.00 88.38 228 GLY A N 1
ATOM 1746 C CA . GLY A 1 228 ? -14.726 -4.387 20.124 1.00 88.38 228 GLY A CA 1
ATOM 1747 C C . GLY A 1 228 ? -15.502 -3.131 20.498 1.00 88.38 228 GLY A C 1
ATOM 1748 O O . GLY A 1 228 ? -15.099 -2.018 20.174 1.00 88.38 228 GLY A O 1
ATOM 1749 N N . GLY A 1 229 ? -16.638 -3.335 21.158 1.00 92.50 229 GLY A N 1
ATOM 1750 C CA . GLY A 1 229 ? -17.576 -2.276 21.511 1.00 92.50 229 GLY A CA 1
ATOM 1751 C C . GLY A 1 229 ? -17.158 -1.409 22.701 1.00 92.50 229 GLY A C 1
ATOM 1752 O O . GLY A 1 229 ? -15.988 -1.322 23.078 1.00 92.50 229 GLY A O 1
ATOM 1753 N N . ASP A 1 230 ? -18.168 -0.773 23.290 1.00 96.44 230 ASP A N 1
ATOM 1754 C CA . ASP A 1 230 ? -18.071 0.001 24.527 1.00 96.44 230 ASP A CA 1
ATOM 1755 C C . ASP A 1 230 ? -17.904 -0.900 25.770 1.00 96.44 230 ASP A C 1
ATOM 1757 O O . ASP A 1 230 ? -18.145 -2.111 25.726 1.00 96.44 230 ASP A O 1
ATOM 1761 N N . GLY A 1 231 ? -17.522 -0.293 26.893 1.00 96.50 231 GLY A N 1
ATOM 1762 C CA . GLY A 1 231 ? -17.426 -0.954 28.190 1.00 96.50 231 GLY A CA 1
ATOM 1763 C C . GLY A 1 231 ? -18.793 -1.297 28.790 1.00 96.50 231 GLY A C 1
ATOM 1764 O O . GLY A 1 231 ? -19.744 -0.514 28.706 1.00 96.50 231 GLY A O 1
ATOM 1765 N N . VAL A 1 232 ? -18.902 -2.460 29.438 1.00 96.94 232 VAL A N 1
ATOM 1766 C CA . VAL A 1 232 ? -20.143 -2.903 30.102 1.00 96.94 232 VAL A CA 1
ATOM 1767 C C . VAL A 1 232 ? -20.170 -2.440 31.568 1.00 96.94 232 VAL A C 1
ATOM 1769 O O . VAL A 1 232 ? -19.308 -2.865 32.338 1.00 96.94 232 VAL A O 1
ATOM 1772 N N . PRO A 1 233 ? -21.144 -1.616 32.006 1.00 96.12 233 PRO A N 1
ATOM 1773 C CA . PRO A 1 233 ? -21.202 -1.109 33.378 1.00 96.12 233 PRO A CA 1
ATOM 1774 C C . PRO A 1 233 ? -21.133 -2.206 34.443 1.00 96.12 233 PRO A C 1
ATOM 1776 O O . PRO A 1 233 ? -21.754 -3.257 34.300 1.00 96.12 233 PRO A O 1
ATOM 1779 N N . GLY A 1 234 ? -20.394 -1.948 35.523 1.00 94.38 234 GLY A N 1
ATOM 1780 C CA . GLY A 1 234 ? -20.274 -2.862 36.667 1.00 94.38 234 GLY A CA 1
ATOM 1781 C C . GLY A 1 234 ? -19.302 -4.030 36.471 1.00 94.38 234 GLY A C 1
ATOM 1782 O O . GLY A 1 234 ? -19.118 -4.823 37.389 1.00 94.38 234 GLY A O 1
ATOM 1783 N N . THR A 1 235 ? -18.658 -4.138 35.307 1.00 96.44 235 THR A N 1
ATOM 1784 C CA . THR A 1 235 ? -17.656 -5.189 35.033 1.00 96.44 235 THR A CA 1
ATOM 1785 C C . THR A 1 235 ? -16.229 -4.778 35.386 1.00 96.44 235 THR A C 1
ATOM 1787 O O . THR A 1 235 ? -15.339 -5.621 35.424 1.00 96.44 235 THR A O 1
A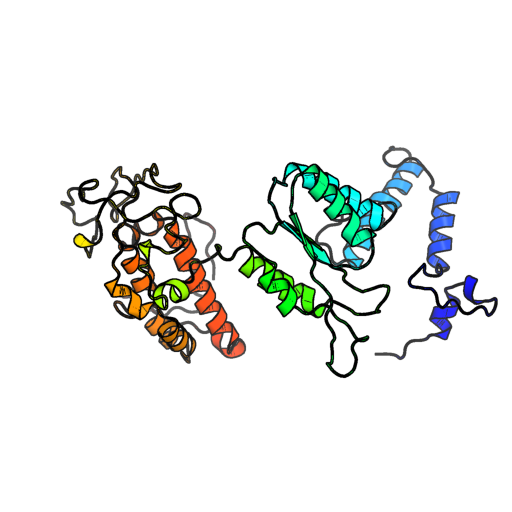TOM 1790 N N . TYR A 1 236 ? -16.010 -3.495 35.667 1.00 95.44 236 TYR A N 1
ATOM 1791 C CA . TYR A 1 236 ? -14.733 -2.958 36.107 1.00 95.44 236 TYR A CA 1
ATOM 1792 C C . TYR A 1 236 ? -14.959 -1.929 37.211 1.00 95.44 236 TYR A C 1
ATOM 1794 O O . TYR A 1 236 ? -15.878 -1.112 37.132 1.00 95.44 236 TYR A O 1
ATOM 1802 N N . THR A 1 237 ? -14.088 -1.960 38.213 1.00 92.94 237 THR A N 1
ATOM 1803 C CA . THR A 1 237 ? -14.043 -0.988 39.304 1.00 92.94 237 THR A CA 1
ATOM 1804 C C . THR A 1 237 ? -12.638 -0.425 39.345 1.00 92.94 237 THR A C 1
ATOM 1806 O O . THR A 1 237 ? -11.673 -1.189 39.336 1.00 92.94 237 THR A O 1
ATOM 1809 N N . LEU A 1 238 ? -12.520 0.903 39.399 1.00 92.50 238 LEU A N 1
ATOM 1810 C CA . LEU A 1 238 ? -11.218 1.546 39.527 1.00 92.50 238 LEU A CA 1
ATOM 1811 C C . LEU A 1 238 ? -10.489 1.015 40.774 1.00 92.50 238 LEU A C 1
ATOM 1813 O O . LEU A 1 238 ? -11.090 0.953 41.852 1.00 92.50 238 LEU A O 1
ATOM 1817 N N . PRO A 1 239 ? -9.214 0.618 40.643 1.00 92.19 239 PRO A N 1
ATOM 1818 C CA . PRO A 1 239 ? -8.445 0.093 41.758 1.00 92.19 239 PRO A CA 1
ATOM 1819 C C . PRO A 1 239 ? -8.193 1.184 42.812 1.00 92.19 239 PRO A C 1
ATOM 1821 O O . PRO A 1 239 ? -8.165 2.372 42.478 1.00 92.19 239 PRO A O 1
ATOM 1824 N N . PRO A 1 240 ? -7.963 0.808 44.084 1.00 90.38 240 PRO A N 1
ATOM 1825 C CA . PRO A 1 240 ? -7.527 1.751 45.104 1.00 90.38 240 PRO A CA 1
ATOM 1826 C C . PRO A 1 240 ? -6.226 2.445 44.692 1.00 90.38 240 PRO A C 1
ATOM 1828 O O . PRO A 1 240 ? -5.259 1.786 44.313 1.00 90.38 240 PRO A O 1
ATOM 1831 N N . ASP A 1 241 ? -6.190 3.768 44.826 1.00 90.38 241 ASP A N 1
ATOM 1832 C CA . ASP A 1 241 ? -5.040 4.586 44.442 1.00 90.38 241 ASP A CA 1
ATOM 1833 C C . ASP A 1 241 ? -4.591 5.502 45.593 1.00 90.38 241 ASP A C 1
ATOM 1835 O O . ASP A 1 241 ? -4.788 6.718 45.560 1.00 90.38 241 ASP A O 1
ATOM 1839 N N . PRO A 1 242 ? -3.992 4.939 46.656 1.00 86.31 242 PRO A N 1
ATOM 1840 C CA . PRO A 1 242 ? -3.592 5.715 47.829 1.00 86.31 242 PRO A CA 1
ATOM 1841 C C . PRO A 1 242 ? -2.459 6.711 47.539 1.00 86.31 242 PRO A C 1
ATOM 1843 O O . PRO A 1 242 ? -2.208 7.598 48.352 1.00 86.31 242 PRO A O 1
ATOM 1846 N N . LYS A 1 243 ? -1.756 6.560 46.408 1.00 88.25 243 LYS A N 1
ATOM 1847 C CA . LYS A 1 243 ? -0.617 7.399 46.010 1.00 88.25 243 LYS A CA 1
ATOM 1848 C C . LYS A 1 243 ? -0.955 8.397 44.902 1.00 88.25 243 LYS A C 1
ATOM 1850 O O . LYS A 1 243 ? -0.077 9.157 44.500 1.00 88.25 243 LYS A O 1
ATOM 1855 N N . ASN A 1 244 ? -2.202 8.412 44.430 1.00 87.19 244 ASN A N 1
ATOM 1856 C CA . ASN A 1 244 ? -2.643 9.220 43.295 1.00 87.19 244 ASN A CA 1
ATOM 1857 C C . ASN A 1 244 ? -1.808 8.969 42.013 1.00 87.19 244 ASN A C 1
ATOM 1859 O O . ASN A 1 244 ? -1.514 9.884 41.244 1.00 87.19 244 ASN A O 1
ATOM 1863 N N . GLU A 1 245 ? -1.374 7.723 41.811 1.00 89.25 245 GLU A N 1
ATOM 1864 C CA . GLU A 1 245 ? -0.552 7.264 40.685 1.00 89.25 245 GLU A CA 1
ATOM 1865 C C . GLU A 1 245 ? -1.391 6.904 39.449 1.00 89.25 245 GLU A C 1
ATOM 1867 O O . GLU A 1 245 ? -0.865 6.863 38.331 1.00 89.25 245 GLU A O 1
ATOM 1872 N N . SER A 1 246 ? -2.693 6.665 39.627 1.00 85.25 246 SER A N 1
ATOM 1873 C CA . SER A 1 246 ? -3.614 6.365 38.531 1.00 85.25 246 SER A CA 1
ATOM 1874 C C . SER A 1 246 ? -3.843 7.564 37.626 1.00 85.25 246 SER A C 1
ATOM 1876 O O . SER A 1 246 ? -4.077 7.386 36.436 1.00 85.25 246 SER A O 1
ATOM 1878 N N . ALA A 1 247 ? -3.760 8.782 38.172 1.00 84.88 247 ALA A N 1
ATOM 1879 C CA . ALA A 1 247 ? -3.976 10.030 37.449 1.00 84.88 247 ALA A CA 1
ATOM 1880 C C . ALA A 1 247 ? -5.243 10.012 36.568 1.00 84.88 247 ALA A C 1
ATOM 1882 O O . ALA A 1 247 ? -5.217 10.540 35.462 1.00 84.88 247 ALA A O 1
ATOM 1883 N N . VAL A 1 248 ? -6.335 9.385 37.029 1.00 86.25 248 VAL A N 1
ATOM 1884 C CA . VAL A 1 248 ? -7.597 9.274 36.278 1.00 86.25 248 VAL A CA 1
ATOM 1885 C C . VAL A 1 248 ? -8.359 10.602 36.359 1.00 86.25 248 VAL A C 1
ATOM 1887 O O . VAL A 1 248 ? -8.976 10.888 37.386 1.00 86.25 248 VAL A O 1
ATOM 1890 N N . PRO A 1 249 ? -8.378 11.428 35.295 1.00 73.62 249 PRO A N 1
ATOM 1891 C CA . PRO A 1 249 ? -8.981 12.759 35.367 1.00 73.62 249 PRO A CA 1
ATOM 1892 C C . PRO A 1 249 ? -10.513 12.707 35.298 1.00 73.62 249 PRO A C 1
ATOM 1894 O O . PRO A 1 249 ? -11.190 13.661 35.678 1.00 73.62 249 PRO A O 1
ATOM 1897 N N . ARG A 1 250 ? -11.071 11.610 34.765 1.00 81.88 250 ARG A N 1
ATOM 1898 C CA . ARG A 1 250 ? -12.504 11.432 34.495 1.00 81.88 250 ARG A CA 1
ATOM 1899 C C . ARG A 1 250 ? -12.948 10.018 34.878 1.00 81.88 250 ARG A C 1
ATOM 1901 O O . ARG A 1 250 ? -13.102 9.173 34.000 1.00 81.88 250 ARG A O 1
ATOM 1908 N N 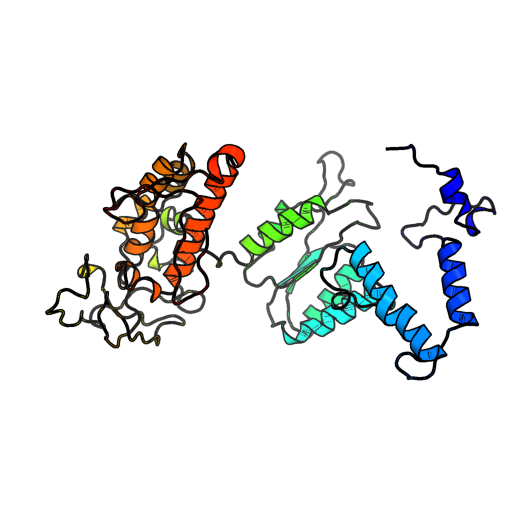. PRO A 1 251 ? -13.180 9.744 36.173 1.00 86.00 251 PRO A N 1
ATOM 1909 C CA . PRO A 1 251 ? -13.581 8.412 36.631 1.00 86.00 251 PRO A CA 1
ATOM 1910 C C . PRO A 1 251 ? -14.840 7.879 35.935 1.00 86.00 251 PRO A C 1
ATOM 1912 O O . PRO A 1 251 ? -14.932 6.692 35.651 1.00 86.00 251 PRO A O 1
ATOM 1915 N N . PHE A 1 252 ? -15.778 8.766 35.586 1.00 87.19 252 PHE A N 1
ATOM 1916 C CA . PHE A 1 252 ? -17.012 8.410 34.879 1.00 87.19 252 PHE A CA 1
ATOM 1917 C C . PHE A 1 252 ? -16.784 7.858 33.461 1.00 87.19 252 PHE A C 1
ATOM 1919 O O . PHE A 1 252 ? -17.643 7.145 32.952 1.00 87.19 252 PHE A O 1
ATOM 1926 N N . ALA A 1 253 ? -15.639 8.150 32.832 1.00 89.31 253 ALA A N 1
ATOM 1927 C CA . ALA A 1 253 ? -15.294 7.622 31.514 1.00 89.31 253 ALA A CA 1
ATOM 1928 C C . ALA A 1 253 ? -14.824 6.155 31.573 1.00 89.31 253 ALA A C 1
ATOM 1930 O O . ALA A 1 253 ? -14.729 5.503 30.540 1.00 89.31 253 ALA A O 1
ATOM 1931 N N . TYR A 1 254 ? -14.542 5.605 32.759 1.00 93.12 254 TYR A N 1
ATOM 1932 C CA . TYR A 1 254 ? -14.202 4.191 32.953 1.00 93.12 254 TYR A CA 1
ATOM 1933 C C . TYR A 1 254 ? -15.475 3.375 33.188 1.00 93.12 254 TYR A C 1
ATOM 1935 O O . TYR A 1 254 ? -15.762 2.944 34.303 1.00 93.12 254 TYR A O 1
ATOM 1943 N N . LYS A 1 255 ? -16.266 3.181 32.128 1.00 95.31 255 LYS A N 1
ATOM 1944 C CA . LYS A 1 255 ? -17.578 2.528 32.215 1.00 95.31 255 LYS A CA 1
ATOM 1945 C C . LYS A 1 255 ? -17.476 1.038 32.543 1.00 95.31 255 LYS A C 1
ATOM 1947 O O . LYS A 1 255 ? -18.256 0.545 33.355 1.00 95.31 255 LYS A O 1
ATOM 1952 N N . GLY A 1 256 ? -16.556 0.310 31.910 1.00 96.81 256 GLY A N 1
ATOM 1953 C CA . GLY A 1 256 ? -16.454 -1.136 32.104 1.00 96.81 256 GLY A CA 1
ATOM 1954 C C . GLY A 1 256 ? -15.507 -1.854 31.151 1.00 96.81 256 GLY A C 1
ATOM 1955 O O . GLY A 1 256 ? -14.977 -1.254 30.217 1.00 96.81 256 GLY A O 1
ATOM 1956 N N . CYS A 1 257 ? -15.354 -3.161 31.354 1.00 97.62 257 CYS A N 1
ATOM 1957 C CA . CYS A 1 257 ? -14.650 -4.042 30.432 1.00 97.62 257 CYS A CA 1
ATOM 1958 C C . CYS A 1 257 ? -15.332 -4.076 29.063 1.00 97.62 257 CYS A C 1
ATOM 1960 O O . CYS A 1 257 ? -16.558 -4.197 28.964 1.00 97.62 257 CYS A O 1
ATOM 1962 N N . VAL A 1 258 ? -14.524 -4.058 28.008 1.00 97.06 258 VAL A N 1
ATOM 1963 C CA . VAL A 1 258 ? -14.951 -4.429 26.659 1.00 97.06 258 VAL A CA 1
ATOM 1964 C C . VAL A 1 258 ? -15.242 -5.933 26.643 1.00 97.06 258 VAL A C 1
ATOM 1966 O O . VAL A 1 258 ? -14.385 -6.733 26.992 1.00 97.06 258 VAL A O 1
ATOM 1969 N N . GLN A 1 259 ? -16.452 -6.332 26.238 1.00 96.19 259 GLN A N 1
ATOM 1970 C CA . GLN A 1 259 ? -16.882 -7.747 26.234 1.00 96.19 259 GLN A CA 1
ATOM 1971 C C . GLN A 1 259 ? -17.083 -8.344 24.834 1.00 96.19 259 GLN A C 1
ATOM 1973 O O . GLN A 1 259 ? -17.488 -9.496 24.681 1.00 96.19 259 GLN A O 1
ATOM 1978 N N . THR A 1 260 ? -16.809 -7.569 23.788 1.00 91.62 260 THR A N 1
ATOM 1979 C CA . THR A 1 260 ? -16.977 -7.986 22.392 1.00 91.62 260 THR A CA 1
ATOM 1980 C C . THR A 1 260 ? -15.738 -7.645 21.574 1.00 91.62 260 THR A C 1
ATOM 1982 O O . THR A 1 260 ? -14.917 -6.839 22.003 1.00 91.62 260 THR A O 1
ATOM 1985 N N . GLY A 1 261 ? -15.585 -8.241 20.391 1.00 88.25 261 GLY A N 1
ATOM 1986 C CA . GLY A 1 261 ? -14.412 -7.997 19.554 1.00 88.25 261 GLY A CA 1
ATOM 1987 C C . GLY A 1 261 ? -13.188 -8.840 19.910 1.00 88.25 261 GLY A C 1
ATOM 1988 O O . GLY A 1 261 ? -13.198 -9.598 20.883 1.00 88.25 261 GLY A O 1
ATOM 1989 N N . PRO A 1 262 ? -12.112 -8.692 19.120 1.00 80.94 262 PRO A N 1
ATOM 1990 C CA . PRO A 1 262 ? -10.876 -9.459 19.280 1.00 80.94 262 PRO A CA 1
ATOM 1991 C C . PRO A 1 262 ? -10.111 -9.146 20.576 1.00 80.94 262 PRO A C 1
ATOM 1993 O O . PRO A 1 262 ? -9.232 -9.912 20.954 1.00 80.94 262 PRO A O 1
ATOM 1996 N N . PHE A 1 263 ? -10.455 -8.056 21.270 1.00 87.81 263 PHE A N 1
ATOM 1997 C CA . PHE A 1 263 ? -9.793 -7.611 22.502 1.00 87.81 263 PHE A CA 1
ATOM 1998 C C . PHE A 1 263 ? -10.630 -7.836 23.769 1.00 87.81 263 PHE A C 1
ATOM 2000 O O . PHE A 1 263 ? -10.243 -7.372 24.836 1.00 87.81 263 PHE A O 1
ATOM 2007 N N . LYS A 1 264 ? -11.764 -8.549 23.689 1.00 89.81 264 LYS A N 1
ATOM 2008 C CA . LYS A 1 264 ? -12.628 -8.792 24.861 1.00 89.81 264 LYS A CA 1
ATOM 2009 C C . LYS A 1 264 ? -11.932 -9.557 25.997 1.00 89.81 264 LYS A C 1
ATOM 2011 O O . LYS A 1 264 ? -12.232 -9.337 27.161 1.00 89.81 264 LYS A O 1
ATOM 2016 N N . ASP A 1 265 ? -10.996 -10.436 25.638 1.00 89.19 265 ASP A N 1
ATOM 2017 C CA . ASP A 1 265 ? -10.218 -11.259 26.569 1.00 89.19 265 ASP A CA 1
ATOM 2018 C C . ASP A 1 265 ? -8.803 -10.681 26.775 1.00 89.19 265 ASP A C 1
ATOM 2020 O O . ASP A 1 265 ? -7.923 -11.351 27.314 1.00 89.19 265 ASP A O 1
ATOM 2024 N N . ALA A 1 266 ? -8.553 -9.447 26.312 1.00 86.19 266 ALA A N 1
ATOM 2025 C CA . ALA A 1 266 ? -7.268 -8.787 26.492 1.00 86.19 266 ALA A CA 1
ATOM 2026 C C . ALA A 1 266 ? -7.057 -8.450 27.972 1.00 86.19 266 ALA A C 1
ATOM 2028 O O . ALA A 1 266 ? -7.903 -7.818 28.607 1.00 86.19 266 ALA A O 1
ATOM 2029 N N . VAL A 1 267 ? -5.902 -8.855 28.495 1.00 90.88 267 VAL A N 1
ATOM 2030 C CA . VAL A 1 267 ? -5.489 -8.602 29.875 1.00 90.88 267 VAL A CA 1
ATOM 2031 C C . VAL A 1 267 ? -4.322 -7.625 29.859 1.00 90.88 267 VAL A C 1
ATOM 2033 O O . VAL A 1 267 ? -3.293 -7.893 29.240 1.00 90.88 267 VAL A O 1
ATOM 2036 N N . SER A 1 268 ? -4.482 -6.500 30.549 1.00 87.69 268 SER A N 1
ATOM 2037 C CA . SER A 1 268 ? -3.404 -5.556 30.817 1.00 87.69 268 SER A CA 1
ATOM 2038 C C . SER A 1 268 ? -2.843 -5.771 32.215 1.00 87.69 268 SER A C 1
ATOM 2040 O O . SER A 1 268 ? -3.584 -6.096 33.141 1.00 87.69 268 SER A O 1
ATOM 2042 N N . HIS A 1 269 ? -1.537 -5.549 32.367 1.00 91.56 269 HIS A N 1
ATOM 2043 C CA . HIS A 1 269 ? -0.845 -5.564 33.661 1.00 91.56 269 HIS A CA 1
ATOM 2044 C C . HIS A 1 269 ? -0.381 -4.171 34.126 1.00 91.56 269 HIS A C 1
ATOM 2046 O O . HIS A 1 269 ? 0.355 -4.024 35.107 1.00 91.56 269 HIS A O 1
ATOM 2052 N N . LEU A 1 270 ? -0.762 -3.142 33.373 1.00 87.81 270 LEU A N 1
ATOM 2053 C CA . LEU A 1 270 ? -0.439 -1.745 33.620 1.00 87.81 270 LEU A CA 1
ATOM 2054 C C . LEU A 1 270 ? -1.713 -0.925 33.517 1.00 87.81 270 LEU A C 1
ATOM 2056 O O . LEU A 1 270 ? -2.587 -1.235 32.715 1.00 87.81 270 LEU A O 1
ATOM 2060 N N . GLY A 1 271 ? -1.787 0.134 34.305 1.00 90.00 271 GLY A N 1
ATOM 2061 C CA . GLY A 1 271 ? -2.912 1.043 34.325 1.00 90.00 271 GLY A CA 1
ATOM 2062 C C . GLY A 1 271 ? -3.907 0.775 35.463 1.00 90.00 271 GLY A C 1
ATOM 2063 O O . GLY A 1 271 ? -3.763 -0.200 36.208 1.00 90.00 271 GLY A O 1
ATOM 2064 N N . PRO A 1 272 ? -4.899 1.666 35.620 1.00 91.88 272 PRO A N 1
ATOM 2065 C CA . PRO A 1 272 ? -4.952 2.965 34.956 1.00 91.88 272 PRO A CA 1
ATOM 2066 C C . PRO A 1 272 ? -3.776 3.839 35.414 1.00 91.88 272 PRO A C 1
ATOM 2068 O O . PRO A 1 272 ? -3.316 3.737 36.553 1.00 91.88 272 PRO A O 1
ATOM 2071 N N . GLY A 1 273 ? -3.226 4.645 34.509 1.00 89.94 273 GLY A N 1
ATOM 2072 C CA . GLY A 1 273 ? -2.063 5.479 34.805 1.00 89.94 273 GLY A CA 1
ATOM 2073 C C . GLY A 1 273 ? -0.785 4.681 35.024 1.00 89.94 273 GLY A C 1
ATOM 2074 O O . GLY A 1 273 ? -0.414 3.838 34.212 1.00 89.94 273 GLY A O 1
ATOM 2075 N N . LYS A 1 274 ? -0.093 4.966 36.131 1.00 91.31 274 LYS A N 1
ATOM 2076 C CA . LYS A 1 274 ? 1.179 4.315 36.486 1.00 91.31 274 LYS A CA 1
ATOM 2077 C C . LYS A 1 274 ? 1.003 3.078 37.367 1.00 91.31 274 LYS A C 1
ATOM 2079 O O . LYS A 1 274 ? 1.997 2.459 37.749 1.00 91.31 274 LYS A O 1
ATOM 2084 N N . LEU A 1 275 ? -0.237 2.726 37.707 1.00 92.81 275 LEU A N 1
ATOM 2085 C CA . LEU A 1 275 ? -0.513 1.578 38.557 1.00 92.81 275 LEU A CA 1
ATOM 2086 C C . LEU A 1 275 ? -0.131 0.265 37.863 1.00 92.81 275 LEU A C 1
ATOM 2088 O O . LEU A 1 275 ? -0.224 0.121 36.645 1.00 92.81 275 LEU A O 1
ATOM 2092 N N . ARG A 1 276 ? 0.283 -0.716 38.667 1.00 92.12 276 ARG A N 1
ATOM 2093 C CA . ARG A 1 276 ? 0.488 -2.106 38.241 1.00 92.12 276 ARG A CA 1
ATOM 2094 C C . ARG A 1 276 ? -0.692 -2.925 38.733 1.00 92.12 276 ARG A C 1
ATOM 2096 O O . ARG A 1 276 ? -0.677 -3.407 39.864 1.00 92.12 276 ARG A O 1
ATOM 2103 N N . THR A 1 277 ? -1.727 -3.027 37.913 1.00 92.38 277 THR A N 1
ATOM 2104 C CA . THR A 1 277 ? -2.910 -3.838 38.221 1.00 92.38 277 THR A CA 1
ATOM 2105 C C . THR A 1 277 ? -3.066 -4.948 37.196 1.00 92.38 277 THR A C 1
ATOM 2107 O O . THR A 1 277 ? -2.187 -5.137 36.369 1.00 92.38 277 THR A O 1
ATOM 2110 N N . THR A 1 278 ? -4.096 -5.780 37.300 1.00 95.50 278 THR A N 1
ATOM 2111 C CA . THR A 1 278 ? -4.418 -6.754 36.254 1.00 95.50 278 THR A CA 1
ATOM 2112 C C . THR A 1 278 ? -5.894 -6.650 35.953 1.00 95.50 278 THR A C 1
ATOM 2114 O O . THR A 1 278 ? -6.721 -6.919 36.824 1.00 95.50 278 THR A O 1
ATOM 2117 N N . HIS A 1 279 ? -6.215 -6.225 34.738 1.00 94.81 279 HIS A N 1
ATOM 2118 C CA . HIS A 1 279 ? -7.579 -5.901 34.345 1.00 94.81 279 HIS A CA 1
ATOM 2119 C C . HIS A 1 279 ? -7.806 -6.088 32.847 1.00 94.81 279 HIS A C 1
ATOM 2121 O O . HIS A 1 279 ? -6.875 -6.241 32.058 1.00 94.81 279 HIS A O 1
ATOM 2127 N N . CYS A 1 280 ? -9.079 -6.110 32.476 1.00 95.94 280 CYS A N 1
ATOM 2128 C CA . CYS A 1 280 ? -9.549 -6.116 31.096 1.00 95.94 280 CYS A CA 1
ATOM 2129 C C . CYS A 1 280 ? -9.246 -4.783 30.386 1.00 95.94 280 CYS A C 1
ATOM 2131 O O . CYS A 1 280 ? -8.982 -3.773 31.034 1.00 95.94 280 CYS A O 1
ATOM 2133 N N . LEU A 1 281 ? -9.392 -4.734 29.060 1.00 95.38 281 LEU A N 1
ATOM 2134 C CA . LEU A 1 281 ? -9.487 -3.455 28.350 1.00 95.38 281 LEU A CA 1
ATOM 2135 C C . LEU A 1 281 ? -10.754 -2.701 28.787 1.00 95.38 281 LEU A C 1
ATOM 2137 O O . LEU A 1 281 ? -11.863 -3.222 28.649 1.00 95.38 281 LEU A O 1
ATOM 2141 N N . VAL A 1 282 ? -10.597 -1.470 29.278 1.00 96.31 282 VAL A N 1
ATOM 2142 C CA . VAL A 1 282 ? -11.704 -0.638 29.771 1.00 96.31 282 VAL A CA 1
ATOM 2143 C C . VAL A 1 282 ? -11.992 0.500 28.800 1.00 96.31 282 VAL A C 1
ATOM 2145 O O . VAL A 1 282 ? -11.085 1.241 28.423 1.00 96.31 282 VAL A O 1
ATOM 2148 N N . ARG A 1 283 ? -13.270 0.676 28.450 1.00 96.50 283 ARG A N 1
ATOM 2149 C CA . ARG A 1 283 ? -13.784 1.793 27.639 1.00 96.50 283 ARG A CA 1
ATOM 2150 C C . ARG A 1 283 ? -14.981 2.458 28.309 1.00 96.50 283 ARG A C 1
ATOM 2152 O O . ARG A 1 283 ? -15.527 1.934 29.283 1.00 96.50 283 ARG A O 1
ATOM 2159 N N . GLY A 1 284 ? -15.381 3.604 27.774 1.00 96.12 284 GLY A N 1
ATOM 2160 C CA . GLY A 1 284 ? -16.602 4.309 28.150 1.00 96.12 284 GLY A CA 1
ATOM 2161 C C . GLY A 1 284 ? -16.870 5.435 27.169 1.00 96.12 284 GLY A C 1
ATOM 2162 O O . GLY A 1 284 ? -16.526 6.580 27.444 1.00 96.12 284 GLY A O 1
ATOM 2163 N N . ILE A 1 285 ? -17.444 5.081 26.018 1.00 95.69 285 ILE A N 1
ATOM 2164 C CA . ILE A 1 285 ? -17.646 5.996 24.891 1.00 95.69 285 ILE A CA 1
ATOM 2165 C C . ILE A 1 285 ? -18.423 7.239 25.347 1.00 95.69 285 ILE A C 1
ATOM 2167 O O . ILE A 1 285 ? -19.538 7.133 25.859 1.00 95.69 285 ILE A O 1
ATOM 2171 N N . GLU A 1 286 ? -17.837 8.416 25.116 1.00 92.62 286 GLU A N 1
ATOM 2172 C CA . GLU A 1 286 ? -18.314 9.703 25.626 1.00 92.62 286 GLU A CA 1
ATOM 2173 C C . GLU A 1 286 ? -18.553 10.689 24.474 1.00 92.62 286 GLU A C 1
ATOM 2175 O O . GLU A 1 286 ? -17.679 11.436 24.033 1.00 92.62 286 GLU A O 1
ATOM 2180 N N . GLU A 1 287 ? -19.781 10.677 23.961 1.00 93.69 287 GLU A N 1
ATOM 2181 C CA . GLU A 1 287 ? -20.191 11.405 22.754 1.00 93.69 287 GLU A CA 1
ATOM 2182 C C . GLU A 1 287 ? -20.098 12.931 22.865 1.00 93.69 287 GLU A C 1
ATOM 2184 O O . GLU A 1 287 ? -20.117 13.624 21.845 1.00 93.69 287 GLU A O 1
ATOM 2189 N N . THR A 1 288 ? -19.969 13.484 24.074 1.00 92.62 288 THR A N 1
ATOM 2190 C CA . THR A 1 288 ? -19.832 14.936 24.265 1.00 92.62 288 THR A CA 1
ATOM 2191 C C . THR A 1 288 ? -18.592 15.521 23.580 1.00 92.62 288 THR A C 1
ATOM 2193 O O . THR A 1 288 ? -18.605 16.699 23.221 1.00 92.62 288 THR A O 1
ATOM 2196 N N . TYR A 1 289 ? -17.564 14.710 23.299 1.00 92.69 289 TYR A N 1
ATOM 2197 C CA . TYR A 1 289 ? -16.350 15.121 22.574 1.00 92.69 289 TYR A CA 1
ATOM 2198 C C . TYR A 1 289 ? -16.476 15.079 21.046 1.00 92.69 289 TYR A C 1
ATOM 2200 O O . TYR A 1 289 ? -15.610 15.593 20.334 1.00 92.69 289 TYR A O 1
ATOM 2208 N N . ARG A 1 290 ? -17.571 14.522 20.513 1.00 94.31 290 ARG A N 1
ATOM 2209 C CA . ARG A 1 290 ? -17.825 14.422 19.068 1.00 94.31 290 ARG A CA 1
ATOM 2210 C C . ARG A 1 290 ? -17.666 15.741 18.302 1.00 94.31 290 ARG A C 1
ATOM 2212 O O . ARG A 1 290 ? -17.075 15.703 17.221 1.00 94.31 290 ARG A O 1
ATOM 2219 N N . PRO A 1 291 ? -18.167 16.905 18.772 1.00 94.44 291 PRO A N 1
ATOM 2220 C CA . PRO A 1 291 ? -18.126 18.134 17.977 1.00 94.44 291 PRO A CA 1
ATOM 2221 C C . PRO A 1 291 ? -16.711 18.560 17.564 1.00 94.44 291 PRO A C 1
ATOM 2223 O O . PRO A 1 291 ? -16.532 19.076 16.462 1.00 94.44 291 PRO A O 1
ATOM 2226 N N . ALA A 1 292 ? -15.710 18.297 18.407 1.00 94.62 292 ALA A N 1
ATOM 2227 C CA . ALA A 1 292 ? -14.313 18.625 18.138 1.00 94.62 292 ALA A CA 1
ATOM 2228 C C . ALA A 1 292 ? -13.672 17.722 17.069 1.00 94.62 292 ALA A C 1
ATOM 2230 O O . ALA A 1 292 ? -12.656 18.091 16.487 1.00 94.62 292 ALA A O 1
ATOM 2231 N N . LEU A 1 293 ? -14.265 16.564 16.770 1.00 95.81 293 LEU A N 1
ATOM 2232 C CA . LEU A 1 293 ? -13.745 15.597 15.799 1.00 95.81 293 LEU A CA 1
ATOM 2233 C C . LEU A 1 293 ? -14.365 15.725 14.403 1.00 95.81 293 LEU A C 1
ATOM 2235 O O . LEU A 1 293 ? -13.979 15.001 13.488 1.00 95.81 293 LEU A O 1
ATOM 2239 N N . ARG A 1 294 ? -15.305 16.656 14.219 1.00 95.81 294 ARG A N 1
ATOM 2240 C CA . ARG A 1 294 ? -15.962 16.910 12.930 1.00 95.81 294 ARG A CA 1
ATOM 2241 C C . ARG A 1 294 ? -14.987 17.382 11.863 1.00 95.81 294 ARG A C 1
ATOM 2243 O O . ARG A 1 294 ? -14.009 18.079 12.154 1.00 95.81 294 ARG A O 1
ATOM 2250 N N . SER A 1 295 ? -15.318 17.123 10.598 1.00 95.75 295 SER A N 1
ATOM 2251 C CA . SER A 1 295 ? -14.470 17.546 9.475 1.00 95.75 295 SER A CA 1
ATOM 2252 C C . SER A 1 295 ? -14.276 19.066 9.417 1.00 95.75 295 SER A C 1
ATOM 2254 O O . SER A 1 295 ? -13.251 19.540 8.930 1.00 95.75 295 SER A O 1
ATOM 2256 N N . SER A 1 296 ? -15.226 19.850 9.942 1.00 94.88 296 SER A N 1
ATOM 2257 C CA . SER A 1 296 ? -15.087 21.304 10.078 1.00 94.88 296 SER A CA 1
ATOM 2258 C C . SER A 1 296 ? -13.921 21.701 10.975 1.00 94.88 296 SER A C 1
ATOM 2260 O O . SER A 1 296 ? -13.176 22.610 10.622 1.00 94.88 296 SER A O 1
ATOM 2262 N N . ASN A 1 297 ? -13.727 21.009 12.100 1.00 95.19 297 ASN A N 1
ATOM 2263 C CA . ASN A 1 297 ? -12.622 21.312 12.999 1.00 95.19 297 ASN A CA 1
ATOM 2264 C C . ASN A 1 297 ? -11.290 20.845 12.405 1.00 95.19 297 ASN A C 1
ATOM 2266 O O . ASN A 1 297 ? -10.317 21.588 12.443 1.00 95.19 297 ASN A O 1
ATOM 2270 N N . VAL A 1 298 ? -11.272 19.686 11.735 1.00 95.44 298 VAL A N 1
ATOM 2271 C CA . VAL A 1 298 ? -10.087 19.220 10.992 1.00 95.44 298 VAL A CA 1
ATOM 2272 C C . VAL A 1 298 ? -9.654 20.253 9.942 1.00 95.44 298 VAL A C 1
ATOM 2274 O O . VAL A 1 298 ? -8.474 20.586 9.854 1.00 95.44 298 VAL A O 1
ATOM 2277 N N . ARG A 1 299 ? -10.596 20.828 9.178 1.00 95.31 299 ARG A N 1
ATOM 2278 C CA . ARG A 1 299 ? -10.298 21.910 8.218 1.00 95.31 299 ARG A CA 1
ATOM 2279 C C . ARG A 1 299 ? -9.729 23.155 8.902 1.00 95.31 299 ARG A C 1
ATOM 2281 O O . ARG A 1 299 ? -8.785 23.742 8.377 1.00 95.31 299 ARG A O 1
ATOM 2288 N N . ASN A 1 300 ? -10.259 23.529 10.066 1.00 93.75 300 ASN A N 1
ATOM 2289 C CA . ASN A 1 300 ? -9.729 24.648 10.846 1.00 93.75 300 ASN A CA 1
ATOM 2290 C C . ASN A 1 300 ? -8.287 24.378 11.293 1.00 93.75 300 ASN A C 1
ATOM 2292 O O . ASN A 1 300 ? -7.429 25.238 11.107 1.00 93.75 300 ASN A O 1
ATOM 2296 N N . THR A 1 301 ? -7.985 23.176 11.787 1.00 95.19 301 THR A N 1
ATOM 2297 C CA . THR A 1 301 ? -6.619 22.769 12.148 1.00 95.19 301 THR A CA 1
ATOM 2298 C C . THR A 1 301 ? -5.673 22.849 10.946 1.00 95.19 301 THR A C 1
ATOM 2300 O O . THR A 1 301 ? -4.595 23.431 11.040 1.00 95.19 301 THR A O 1
ATOM 2303 N N . LEU A 1 302 ? -6.094 22.349 9.779 1.00 96.19 302 LEU A N 1
ATOM 2304 C CA . LEU A 1 302 ? -5.295 22.387 8.546 1.00 96.19 302 LEU A CA 1
ATOM 2305 C C . LEU A 1 302 ? -5.040 23.813 8.013 1.00 96.19 302 LEU A C 1
ATOM 2307 O O . LEU A 1 302 ? -4.097 24.021 7.246 1.00 96.19 302 LEU A O 1
ATOM 2311 N N . SER A 1 303 ? -5.853 24.793 8.417 1.00 96.19 303 SER A N 1
ATOM 2312 C CA . SER A 1 303 ? -5.705 26.203 8.027 1.00 96.19 303 SER A CA 1
ATOM 2313 C C . SER A 1 303 ? -4.635 26.968 8.813 1.00 96.19 303 SER A C 1
ATOM 2315 O O . SER A 1 303 ? -4.308 28.098 8.449 1.00 96.19 303 SER A O 1
ATOM 2317 N N . ALA A 1 304 ? -4.063 26.366 9.862 1.00 96.56 304 ALA A N 1
ATOM 2318 C CA . ALA A 1 304 ? -3.031 26.995 10.677 1.00 96.56 304 ALA A CA 1
ATOM 2319 C C . ALA A 1 304 ? -1.837 27.463 9.826 1.00 96.56 304 ALA A C 1
ATOM 2321 O O . ALA A 1 304 ? -1.366 26.755 8.934 1.00 96.56 304 ALA A O 1
ATOM 2322 N N . SER A 1 305 ? -1.329 28.664 10.100 1.00 95.12 305 SER A N 1
ATOM 2323 C CA . SER A 1 305 ? -0.276 29.289 9.290 1.00 95.12 305 SER A CA 1
ATOM 2324 C C . SER A 1 305 ? 1.137 28.805 9.624 1.00 95.12 305 SER A C 1
ATOM 2326 O O . SER A 1 305 ? 2.005 28.861 8.761 1.00 95.12 305 SER A O 1
ATOM 2328 N N . ASN A 1 306 ? 1.366 28.354 10.858 1.00 96.06 306 ASN A N 1
ATOM 2329 C CA . ASN A 1 306 ? 2.653 27.886 11.382 1.00 96.06 306 ASN A CA 1
ATOM 2330 C C . ASN A 1 306 ? 2.438 26.776 12.423 1.00 96.06 306 ASN A C 1
ATOM 2332 O O . ASN A 1 306 ? 1.307 26.552 12.870 1.00 96.06 306 ASN A O 1
ATOM 2336 N N . TYR A 1 307 ? 3.518 26.102 12.815 1.00 95.88 307 TYR A N 1
ATOM 2337 C CA . TYR A 1 307 ? 3.471 24.943 13.699 1.00 95.88 307 TYR A CA 1
ATOM 2338 C C . TYR A 1 307 ? 2.908 25.291 15.078 1.00 95.88 307 TYR A C 1
ATOM 2340 O O . TYR A 1 307 ? 2.094 24.543 15.602 1.00 95.88 307 TYR A O 1
ATOM 2348 N N . LYS A 1 308 ? 3.227 26.467 15.635 1.00 94.94 308 LYS A N 1
ATOM 2349 C CA . LYS A 1 308 ? 2.647 26.932 16.909 1.00 94.94 308 LYS A CA 1
ATOM 2350 C C . LYS A 1 308 ? 1.116 26.978 16.871 1.00 94.94 308 LYS A C 1
ATOM 2352 O O . LYS A 1 308 ? 0.454 26.529 17.803 1.00 94.94 308 LYS A O 1
ATOM 2357 N N . ALA A 1 309 ? 0.547 27.556 15.814 1.00 95.12 309 ALA A N 1
ATOM 2358 C CA . ALA A 1 309 ? -0.903 27.629 15.650 1.00 95.12 309 ALA A CA 1
ATOM 2359 C C . ALA A 1 309 ? -1.514 26.245 15.383 1.00 95.12 309 ALA A C 1
ATOM 2361 O O . ALA A 1 309 ? -2.608 25.956 15.867 1.00 95.12 309 ALA A O 1
ATOM 2362 N N . PHE A 1 310 ? -0.803 25.395 14.636 1.00 95.88 310 PHE A N 1
ATOM 2363 C CA . PHE A 1 310 ? -1.213 24.021 14.361 1.00 95.88 310 PHE A CA 1
ATOM 2364 C C . PHE A 1 310 ? -1.259 23.189 15.649 1.00 95.88 310 PHE A C 1
ATOM 2366 O O . PHE A 1 310 ? -2.301 22.621 15.966 1.00 95.88 310 PHE A O 1
ATOM 2373 N N . ASP A 1 311 ? -0.180 23.197 16.432 1.00 93.50 311 ASP A N 1
ATOM 2374 C CA . ASP A 1 311 ? -0.069 22.532 17.731 1.00 93.50 311 ASP A CA 1
ATOM 2375 C C . ASP A 1 311 ? -1.178 22.982 18.690 1.00 93.50 311 ASP A C 1
ATOM 2377 O O . ASP A 1 311 ? -1.910 22.151 19.226 1.00 93.50 311 ASP A O 1
ATOM 2381 N N . ALA A 1 312 ? -1.400 24.294 18.817 1.00 91.69 312 ALA A N 1
ATOM 2382 C CA . ALA A 1 312 ? -2.470 24.830 19.656 1.00 91.69 312 ALA A CA 1
ATOM 2383 C C . ALA A 1 312 ? -3.869 24.341 19.225 1.00 91.69 312 ALA A C 1
ATOM 2385 O O . ALA A 1 312 ? -4.721 24.074 20.076 1.00 91.69 312 ALA A O 1
ATOM 2386 N N . ALA A 1 313 ? -4.114 24.203 17.918 1.00 93.19 313 ALA A N 1
ATOM 2387 C CA . ALA A 1 313 ? -5.372 23.677 17.391 1.00 93.19 313 ALA A CA 1
ATOM 2388 C C . ALA A 1 313 ? -5.509 22.158 17.602 1.00 93.19 313 ALA A C 1
ATOM 2390 O O . ALA A 1 313 ? -6.610 21.673 17.861 1.00 93.19 313 ALA A O 1
ATOM 2391 N N . VAL A 1 314 ? -4.413 21.401 17.517 1.00 94.44 314 VAL A N 1
ATOM 2392 C CA . VAL A 1 314 ? -4.400 19.947 17.741 1.00 94.44 314 VAL A CA 1
ATOM 2393 C C . VAL A 1 314 ? -4.580 19.605 19.221 1.00 94.44 314 VAL A C 1
ATOM 2395 O O . VAL A 1 314 ? -5.410 18.758 19.558 1.00 94.44 314 VAL A O 1
ATOM 2398 N N . ASN A 1 315 ? -3.832 20.282 20.094 1.00 89.62 315 ASN A N 1
ATOM 2399 C CA . ASN A 1 315 ? -3.659 19.948 21.509 1.00 89.62 315 ASN A CA 1
ATOM 2400 C C . ASN A 1 315 ? -4.532 20.773 22.467 1.00 89.62 315 ASN A C 1
ATOM 2402 O O . ASN A 1 315 ? -4.383 20.675 23.686 1.00 89.62 315 ASN A O 1
ATOM 2406 N N . SER A 1 316 ? -5.477 21.567 21.954 1.00 86.69 316 SER A N 1
ATOM 2407 C CA . SER A 1 316 ? -6.452 22.261 22.801 1.00 86.69 316 SER A CA 1
ATOM 2408 C C . SER A 1 316 ? -7.223 21.264 23.684 1.00 86.69 316 SER A C 1
ATOM 2410 O O . SER A 1 316 ? -7.876 20.351 23.183 1.00 86.69 316 SER A O 1
ATOM 2412 N N . LEU A 1 317 ? -7.177 21.456 25.007 1.00 67.62 317 LEU A N 1
ATOM 2413 C CA . LEU A 1 317 ? -7.659 20.494 26.013 1.00 67.62 317 LEU A CA 1
ATOM 2414 C C . LEU A 1 317 ? -9.108 20.016 25.826 1.00 67.62 317 LEU A C 1
ATOM 2416 O O . LEU A 1 317 ? -9.413 18.879 26.178 1.00 67.62 317 LEU A O 1
ATOM 2420 N N . MET A 1 318 ? -10.005 20.870 25.319 1.00 66.62 318 MET A N 1
ATOM 2421 C CA . MET A 1 318 ? -11.426 20.520 25.138 1.00 66.62 318 MET A CA 1
ATOM 2422 C C . MET A 1 318 ? -11.920 20.589 23.692 1.00 66.62 318 MET A C 1
ATOM 2424 O O . MET A 1 318 ? -12.956 20.010 23.390 1.00 66.62 318 MET A O 1
ATOM 2428 N N . ASN A 1 319 ? -11.198 21.278 22.807 1.00 80.44 319 ASN A N 1
ATOM 2429 C CA . ASN A 1 319 ? -11.615 21.487 21.415 1.00 80.44 319 ASN A CA 1
ATOM 2430 C C . ASN A 1 319 ? -10.607 20.931 20.401 1.00 80.44 319 ASN A C 1
ATOM 2432 O O . ASN A 1 319 ? -10.832 21.010 19.194 1.00 80.44 319 ASN A O 1
ATOM 2436 N N . GLY A 1 320 ? -9.483 20.402 20.883 1.00 92.44 320 GLY A N 1
ATOM 2437 C CA . GLY A 1 320 ? -8.421 19.852 20.061 1.00 92.44 320 GLY A CA 1
ATOM 2438 C C . GLY A 1 320 ? -8.752 18.442 19.607 1.00 92.44 320 GLY A C 1
ATOM 2439 O O . GLY A 1 320 ? -9.345 17.650 20.348 1.00 92.44 320 GLY A O 1
ATOM 2440 N N . ILE A 1 321 ? -8.355 18.127 18.378 1.00 95.50 321 ILE A N 1
ATOM 2441 C CA . ILE A 1 321 ? -8.607 16.821 17.762 1.00 95.50 321 ILE A CA 1
ATOM 2442 C C . ILE A 1 321 ? -7.850 15.679 18.461 1.00 95.50 321 ILE A C 1
ATOM 2444 O O . ILE A 1 321 ? -8.362 14.564 18.505 1.00 95.50 321 ILE A O 1
ATOM 2448 N N . HIS A 1 322 ? -6.683 15.948 19.064 1.00 95.50 322 HIS A N 1
ATOM 2449 C CA . HIS A 1 322 ? -5.909 14.938 19.796 1.00 95.50 322 HIS A CA 1
ATOM 2450 C C . HIS A 1 322 ? -6.626 14.525 21.085 1.00 95.50 322 HIS A C 1
ATOM 2452 O O . HIS A 1 322 ? -7.052 13.381 21.225 1.00 95.50 322 HIS A O 1
ATOM 2458 N N . GLY A 1 323 ? -6.846 15.474 22.000 1.00 92.75 323 GLY A N 1
ATOM 2459 C CA . GLY A 1 323 ? -7.522 15.193 23.268 1.00 92.75 323 GLY A CA 1
ATOM 2460 C C . GLY A 1 323 ? -8.924 14.619 23.063 1.00 92.75 323 GLY A C 1
ATOM 2461 O O . GLY A 1 323 ? -9.289 13.634 23.696 1.00 92.75 323 GLY A O 1
ATOM 2462 N N . SER A 1 324 ? -9.698 15.173 22.129 1.00 94.44 324 SER A N 1
ATOM 2463 C CA . SER A 1 324 ? -11.068 14.707 21.885 1.00 94.44 324 SER A CA 1
ATOM 2464 C C . SER A 1 324 ? -11.120 13.284 21.332 1.00 94.44 324 SER A C 1
ATOM 2466 O O . SER A 1 324 ? -12.031 12.541 21.682 1.00 94.44 324 SER A O 1
ATOM 2468 N N . GLY A 1 325 ? -10.148 12.875 20.510 1.00 94.62 325 GLY A N 1
ATOM 2469 C CA . GLY A 1 325 ? -10.099 11.509 19.983 1.00 94.62 325 GLY A CA 1
ATOM 2470 C C . GLY A 1 325 ? -9.725 10.473 21.046 1.00 94.62 325 GLY A C 1
ATOM 2471 O O . GLY A 1 325 ? -10.188 9.339 20.969 1.00 94.62 325 GLY A O 1
ATOM 2472 N N . HIS A 1 326 ? -8.985 10.880 22.080 1.00 94.56 326 HIS A N 1
ATOM 2473 C CA . HIS A 1 326 ? -8.805 10.097 23.304 1.00 94.56 326 HIS A CA 1
ATOM 2474 C C . HIS A 1 326 ? -10.081 10.038 24.142 1.00 94.56 326 HIS A C 1
ATOM 2476 O O . HIS A 1 326 ? -10.581 8.962 24.473 1.00 94.56 326 HIS A O 1
ATOM 2482 N N . PHE A 1 327 ? -10.644 11.202 24.469 1.00 93.75 327 PHE A N 1
ATOM 2483 C CA . PHE A 1 327 ? -11.760 11.284 25.406 1.00 93.75 327 PHE A CA 1
ATOM 2484 C C . PHE A 1 327 ? -13.057 10.674 24.877 1.00 93.75 327 PHE A C 1
ATOM 2486 O O . PHE A 1 327 ? -13.816 10.135 25.675 1.00 93.75 327 PHE A O 1
ATOM 2493 N N . ILE A 1 328 ? -13.298 10.699 23.562 1.00 94.75 328 ILE A N 1
ATOM 2494 C CA . ILE A 1 328 ? -14.515 10.121 22.981 1.00 94.75 328 ILE A CA 1
ATOM 2495 C C . ILE A 1 328 ? -14.577 8.591 23.123 1.00 94.75 328 ILE A C 1
ATOM 2497 O O . ILE A 1 328 ? -15.671 8.037 23.174 1.00 94.75 328 ILE A O 1
ATOM 2501 N N . VAL A 1 329 ? -13.432 7.898 23.200 1.00 96.06 329 VAL A N 1
ATOM 2502 C CA . VAL A 1 329 ? -13.375 6.437 23.425 1.00 96.06 329 VAL A CA 1
ATOM 2503 C C . VAL A 1 329 ? -13.585 6.096 24.904 1.00 96.06 329 VAL A C 1
ATOM 2505 O O . VAL A 1 329 ? -14.186 5.071 25.238 1.00 96.06 329 VAL A O 1
ATOM 2508 N N . GLY A 1 330 ? -13.112 6.970 25.793 1.00 95.19 330 GLY A N 1
ATOM 2509 C CA . GLY A 1 330 ? -13.192 6.768 27.234 1.00 95.19 330 GLY A CA 1
ATOM 2510 C C . GLY A 1 330 ? -12.234 5.696 27.758 1.00 95.19 330 GLY A C 1
ATOM 2511 O O . GLY A 1 330 ? -11.343 5.221 27.057 1.00 95.19 330 GLY A O 1
ATOM 2512 N N . GLY A 1 331 ? -12.410 5.330 29.026 1.00 94.12 331 GLY A N 1
ATOM 2513 C CA . GLY A 1 331 ? -11.598 4.334 29.724 1.00 94.12 331 GLY A CA 1
ATOM 2514 C C . GLY A 1 331 ? -10.100 4.614 29.624 1.00 94.12 331 GLY A C 1
ATOM 2515 O O . GLY A 1 331 ? -9.662 5.737 29.899 1.00 94.12 331 GLY A O 1
ATOM 2516 N N . GLU A 1 332 ? -9.325 3.609 29.208 1.00 91.44 332 GLU A N 1
ATOM 2517 C CA . GLU A 1 332 ? -7.860 3.703 29.122 1.00 91.44 332 GLU A CA 1
ATOM 2518 C C . GLU A 1 332 ? -7.383 4.849 28.222 1.00 91.44 332 GLU A C 1
ATOM 2520 O O . GLU A 1 332 ? -6.438 5.550 28.583 1.00 91.44 332 GLU A O 1
ATOM 2525 N N . MET A 1 333 ? -8.085 5.134 27.118 1.00 93.38 333 MET A N 1
ATOM 2526 C CA . MET A 1 333 ? -7.730 6.227 26.200 1.00 93.38 333 MET A CA 1
ATOM 2527 C C . MET A 1 333 ? -7.717 7.602 26.879 1.00 93.38 333 MET A C 1
ATOM 2529 O O . MET A 1 333 ? -7.043 8.512 26.419 1.00 93.38 333 MET A O 1
ATOM 2533 N N . THR A 1 334 ? -8.401 7.779 28.012 1.00 92.81 334 THR A N 1
ATOM 2534 C CA . THR A 1 334 ? -8.409 9.064 28.736 1.00 92.81 334 THR A CA 1
ATOM 2535 C C . THR A 1 334 ? -7.152 9.327 29.566 1.00 92.81 334 THR A C 1
ATOM 2537 O O . THR A 1 334 ? -7.014 10.415 30.133 1.00 92.81 334 THR A O 1
ATOM 2540 N N . ASN A 1 335 ? -6.253 8.347 29.681 1.00 91.12 335 ASN A N 1
ATOM 2541 C CA . ASN A 1 335 ? -5.100 8.413 30.563 1.00 91.12 335 ASN A CA 1
ATOM 2542 C C . ASN A 1 335 ? -3.792 8.534 29.784 1.00 91.12 335 ASN A C 1
ATOM 2544 O O . ASN A 1 335 ? -3.387 7.620 29.080 1.00 91.12 335 ASN A O 1
ATOM 2548 N N . VAL A 1 336 ? -3.065 9.630 29.977 1.00 87.50 336 VAL A N 1
ATOM 2549 C CA . VAL A 1 336 ? -1.835 9.914 29.218 1.00 87.50 336 VAL A CA 1
ATOM 2550 C C . VAL A 1 336 ? -0.723 8.869 29.383 1.00 87.50 336 VAL A C 1
ATOM 2552 O O . VAL A 1 336 ? 0.139 8.775 28.516 1.00 87.50 336 VAL A O 1
ATOM 2555 N N . TYR A 1 337 ? -0.722 8.094 30.472 1.00 86.69 337 TYR A N 1
ATOM 2556 C CA . TYR A 1 337 ? 0.289 7.058 30.709 1.00 86.69 337 TYR A CA 1
ATOM 2557 C C . TYR A 1 337 ? -0.141 5.683 30.197 1.00 86.69 337 TYR A C 1
ATOM 2559 O O . TYR A 1 337 ? 0.713 4.903 29.783 1.00 86.69 337 TYR A O 1
ATOM 2567 N N . SER A 1 338 ? -1.442 5.383 30.236 1.00 88.62 338 SER A N 1
ATOM 2568 C CA . SER A 1 338 ? -1.980 4.055 29.925 1.00 88.62 338 SER A CA 1
ATOM 2569 C C . SER A 1 338 ? -2.833 3.997 28.650 1.00 88.62 338 SER A C 1
ATOM 2571 O O . SER A 1 338 ? -3.232 2.911 28.248 1.00 88.62 338 SER A O 1
ATOM 2573 N N . ALA A 1 339 ? -3.032 5.111 27.934 1.00 89.38 339 ALA A N 1
ATOM 2574 C CA . ALA A 1 339 ? -3.834 5.154 26.704 1.00 89.38 339 ALA A CA 1
ATOM 2575 C C . ALA A 1 339 ? -3.350 4.185 25.620 1.00 89.38 339 ALA A C 1
ATOM 2577 O O . ALA A 1 339 ? -4.170 3.610 24.913 1.00 89.38 339 ALA A O 1
ATOM 2578 N N . GLY A 1 340 ? -2.037 3.938 25.532 1.00 84.00 340 GLY A N 1
ATOM 2579 C CA . GLY A 1 340 ? -1.452 2.978 24.587 1.00 84.00 340 GLY A CA 1
ATOM 2580 C C . GLY A 1 340 ? -1.888 1.520 24.787 1.00 84.00 340 GLY A C 1
ATOM 2581 O O . GLY A 1 340 ? -1.574 0.678 23.953 1.00 84.00 340 GLY A O 1
ATOM 2582 N N . ILE A 1 341 ? -2.599 1.211 25.875 1.00 87.69 341 ILE A N 1
ATOM 2583 C CA . ILE A 1 341 ? -3.179 -0.112 26.134 1.00 87.69 341 ILE A CA 1
ATOM 2584 C C . ILE A 1 341 ? -4.394 -0.364 25.239 1.00 87.69 341 ILE A C 1
ATOM 2586 O O . ILE A 1 341 ? -4.632 -1.506 24.841 1.00 87.69 341 ILE A O 1
ATOM 2590 N N . ASP A 1 342 ? -5.156 0.678 24.893 1.00 92.31 342 ASP A N 1
ATOM 2591 C CA . ASP A 1 342 ? -6.228 0.532 23.915 1.00 92.31 342 ASP A CA 1
ATOM 2592 C C . ASP A 1 342 ? -5.619 0.505 22.503 1.00 92.31 342 ASP A C 1
ATOM 2594 O O . ASP A 1 342 ? -4.954 1.462 22.099 1.00 92.31 342 ASP A O 1
ATOM 2598 N N . PRO A 1 343 ? -5.853 -0.548 21.701 1.00 87.25 343 PRO A N 1
ATOM 2599 C CA . PRO A 1 343 ? -5.324 -0.626 20.341 1.00 87.25 343 PRO A CA 1
ATOM 2600 C C . PRO A 1 343 ? -5.788 0.528 19.433 1.00 87.25 343 PRO A C 1
ATOM 2602 O O . PRO A 1 343 ? -5.129 0.822 18.433 1.00 87.25 343 PRO A O 1
ATOM 2605 N N . LEU A 1 344 ? -6.885 1.217 19.771 1.00 89.94 344 LEU A N 1
ATOM 2606 C CA . LEU A 1 344 ? -7.333 2.406 19.045 1.00 89.94 344 LEU A CA 1
ATOM 2607 C C . LEU A 1 344 ? -6.378 3.597 19.180 1.00 89.94 344 LEU A C 1
ATOM 2609 O O . LEU A 1 344 ? -6.414 4.479 18.322 1.00 89.94 344 LEU A O 1
ATOM 2613 N N . PHE A 1 345 ? -5.487 3.605 20.178 1.00 87.50 345 PHE A N 1
ATOM 2614 C CA . PHE A 1 345 ? -4.434 4.608 20.334 1.00 87.50 345 PHE A CA 1
ATOM 2615 C C . PHE A 1 345 ? -3.601 4.763 19.060 1.00 87.50 345 PHE A C 1
ATOM 2617 O O . PHE A 1 345 ? -3.370 5.877 18.591 1.00 87.50 345 PHE A O 1
ATOM 2624 N N . TYR A 1 346 ? -3.186 3.644 18.467 1.00 81.94 346 TYR A N 1
ATOM 2625 C CA . TYR A 1 346 ? -2.306 3.648 17.302 1.00 81.94 346 TYR A CA 1
ATOM 2626 C C . TYR A 1 346 ? -3.015 4.187 16.060 1.00 81.94 346 TYR A C 1
ATOM 2628 O O . TYR A 1 346 ? -2.468 5.032 15.357 1.00 81.94 346 TYR A O 1
ATOM 2636 N N . LEU A 1 347 ? -4.261 3.766 15.825 1.00 86.69 347 LEU A N 1
ATOM 2637 C CA . LEU A 1 347 ? -5.072 4.285 14.721 1.00 86.69 347 LEU A CA 1
ATOM 2638 C C . LEU A 1 347 ? -5.403 5.766 14.922 1.00 86.69 347 LEU A C 1
ATOM 2640 O O . LEU A 1 347 ? -5.475 6.522 13.951 1.00 86.69 347 LEU A O 1
ATOM 2644 N N . HIS A 1 348 ? -5.600 6.179 16.175 1.00 93.00 348 HIS A N 1
ATOM 2645 C CA . HIS A 1 348 ? -5.831 7.568 16.520 1.00 93.00 348 HIS A CA 1
ATOM 2646 C C . HIS A 1 348 ? -4.597 8.426 16.169 1.00 93.00 348 HIS A C 1
ATOM 2648 O O . HIS A 1 348 ? -4.685 9.376 15.387 1.00 93.00 348 HIS A O 1
ATOM 2654 N N . HIS A 1 349 ? -3.418 8.048 16.663 1.00 90.31 349 HIS A N 1
ATOM 2655 C CA . HIS A 1 349 ? -2.173 8.775 16.394 1.00 90.31 349 HIS A CA 1
ATOM 2656 C C . HIS A 1 349 ? -1.744 8.723 14.926 1.00 90.31 349 HIS A C 1
ATOM 2658 O O . HIS A 1 349 ? -1.242 9.719 14.412 1.00 90.31 349 HIS A O 1
ATOM 2664 N N . ALA A 1 350 ? -2.038 7.640 14.204 1.00 84.00 350 ALA A N 1
ATOM 2665 C CA . ALA A 1 350 ? -1.826 7.584 12.759 1.00 84.00 350 ALA A CA 1
ATOM 2666 C C . ALA A 1 350 ? -2.679 8.619 11.997 1.00 84.00 350 ALA A C 1
ATOM 2668 O O . ALA A 1 350 ? -2.234 9.173 10.991 1.00 84.00 350 ALA A O 1
ATOM 2669 N N . ASN A 1 351 ? -3.891 8.939 12.473 1.00 91.94 351 ASN A N 1
ATOM 2670 C CA . ASN A 1 351 ? -4.699 9.996 11.859 1.00 91.94 351 ASN A CA 1
ATOM 2671 C C . ASN A 1 351 ? -4.173 11.396 12.215 1.00 91.94 351 ASN A C 1
ATOM 2673 O O . ASN A 1 351 ? -4.208 12.284 11.365 1.00 91.94 351 ASN A O 1
ATOM 2677 N N . LEU A 1 352 ? -3.648 11.600 13.431 1.00 91.81 352 LEU A N 1
ATOM 2678 C CA . LEU A 1 352 ? -2.954 12.848 13.782 1.00 91.81 352 LEU A CA 1
ATOM 2679 C C . LEU A 1 352 ? -1.732 13.072 12.890 1.00 91.81 352 LEU A C 1
ATOM 2681 O O . LEU A 1 352 ? -1.586 14.159 12.333 1.00 91.81 352 LEU A O 1
ATOM 2685 N N . ASP A 1 353 ? -0.912 12.038 12.697 1.00 88.38 353 ASP A N 1
ATOM 2686 C CA . ASP A 1 353 ? 0.256 12.085 11.815 1.00 88.38 353 ASP A CA 1
ATOM 2687 C C . ASP A 1 353 ? -0.148 12.380 10.366 1.00 88.38 353 ASP A C 1
ATOM 2689 O O . ASP A 1 353 ? 0.400 13.280 9.730 1.00 88.38 353 ASP A O 1
ATOM 2693 N N . ARG A 1 354 ? -1.209 11.733 9.864 1.00 91.75 354 ARG A N 1
ATOM 2694 C CA . ARG A 1 354 ? -1.792 12.061 8.555 1.00 91.75 354 ARG A CA 1
ATOM 2695 C C . ARG A 1 354 ? -2.179 13.539 8.458 1.00 91.75 354 ARG A C 1
ATOM 2697 O O . ARG A 1 354 ? -1.899 14.166 7.436 1.00 91.75 354 ARG A O 1
ATOM 2704 N N . ILE A 1 355 ? -2.860 14.093 9.463 1.00 92.44 355 ILE A N 1
ATOM 2705 C CA . ILE A 1 355 ? -3.290 15.501 9.467 1.00 92.44 355 ILE A CA 1
ATOM 2706 C C . ILE A 1 355 ? -2.070 16.428 9.491 1.00 92.44 355 ILE A C 1
ATOM 2708 O O . ILE A 1 355 ? -2.032 17.391 8.723 1.00 92.44 355 ILE A O 1
ATOM 2712 N N . TRP A 1 356 ? -1.056 16.117 10.301 1.00 92.94 356 TRP A N 1
ATOM 2713 C CA . TRP A 1 356 ? 0.207 16.856 10.337 1.00 92.94 356 TRP A CA 1
ATOM 2714 C C . TRP A 1 356 ? 0.927 16.815 8.989 1.00 92.94 356 TRP A C 1
ATOM 2716 O O . TRP A 1 356 ? 1.282 17.861 8.445 1.00 92.94 356 TRP A O 1
ATOM 2726 N N . TRP A 1 357 ? 1.028 15.637 8.377 1.00 91.12 357 TRP A N 1
ATOM 2727 C CA . TRP A 1 357 ? 1.599 15.463 7.048 1.00 91.12 357 TRP A CA 1
ATOM 2728 C C . TRP A 1 357 ? 0.855 16.283 5.989 1.00 91.12 357 TRP A C 1
ATOM 2730 O O . TRP A 1 357 ? 1.479 16.991 5.199 1.00 91.12 357 TRP A O 1
ATOM 2740 N N . VAL A 1 358 ? -0.482 16.230 5.965 1.00 91.56 358 VAL A N 1
ATOM 2741 C CA . VAL A 1 358 ? -1.300 17.024 5.031 1.00 91.56 358 VAL A CA 1
ATOM 2742 C C . VAL A 1 358 ? -1.063 18.520 5.239 1.00 91.56 358 VAL A C 1
ATOM 2744 O O . VAL A 1 358 ? -0.882 19.249 4.260 1.00 91.56 358 VAL A O 1
ATOM 2747 N N . TRP A 1 359 ? -1.005 18.975 6.493 1.00 96.19 359 TRP A N 1
ATOM 2748 C CA . TRP A 1 359 ? -0.688 20.361 6.824 1.00 96.19 359 TRP A CA 1
ATOM 2749 C C . TRP A 1 359 ? 0.702 20.768 6.319 1.00 96.19 359 TRP A C 1
ATOM 2751 O O . TRP A 1 359 ? 0.828 21.820 5.688 1.00 96.19 359 TRP A O 1
ATOM 2761 N N . GLN A 1 360 ? 1.724 19.929 6.508 1.00 94.56 360 GLN A N 1
ATOM 2762 C CA . GLN A 1 360 ? 3.072 20.184 5.999 1.00 94.56 360 GLN A CA 1
ATOM 2763 C C . GLN A 1 360 ? 3.099 20.265 4.470 1.00 94.56 360 GLN A C 1
ATOM 2765 O O . GLN A 1 360 ? 3.719 21.170 3.921 1.00 94.56 360 GLN A O 1
ATOM 2770 N N . GLN A 1 361 ? 2.423 19.354 3.761 1.00 94.12 361 GLN A N 1
ATOM 2771 C CA . GLN A 1 361 ? 2.450 19.329 2.293 1.00 94.12 361 GLN A CA 1
ATOM 2772 C C . GLN A 1 361 ? 1.804 20.559 1.649 1.00 94.12 361 GLN A C 1
ATOM 2774 O O . GLN A 1 361 ? 2.213 20.939 0.553 1.00 94.12 361 GLN A O 1
ATOM 2779 N N . ALA A 1 362 ? 0.834 21.192 2.313 1.00 91.44 362 ALA A N 1
ATOM 2780 C CA . ALA A 1 362 ? 0.169 22.385 1.792 1.00 91.44 362 ALA A CA 1
ATOM 2781 C C . ALA A 1 362 ? 1.124 23.584 1.609 1.00 91.44 362 ALA A C 1
ATOM 2783 O O . ALA A 1 362 ? 0.898 24.408 0.729 1.00 91.44 362 ALA A O 1
ATOM 2784 N N . ASP A 1 363 ? 2.207 23.655 2.388 1.00 94.06 363 ASP A N 1
ATOM 2785 C CA . ASP A 1 363 ? 3.307 24.605 2.187 1.00 94.06 363 ASP A CA 1
ATOM 2786 C C . ASP A 1 363 ? 4.633 23.972 2.626 1.00 94.06 363 ASP A C 1
ATOM 2788 O O . ASP A 1 363 ? 5.261 24.350 3.618 1.00 94.06 363 ASP A O 1
ATOM 2792 N N . ARG A 1 364 ? 5.046 22.943 1.878 1.00 93.44 364 ARG A N 1
ATOM 2793 C CA . ARG A 1 364 ? 6.188 22.092 2.239 1.00 93.44 364 ARG A CA 1
ATOM 2794 C C . ARG A 1 364 ? 7.470 22.880 2.480 1.00 93.44 364 ARG A C 1
ATOM 2796 O O . ARG A 1 364 ? 8.248 22.501 3.348 1.00 93.44 364 ARG A O 1
ATOM 2803 N N . LYS A 1 365 ? 7.702 23.951 1.717 1.00 94.62 365 LYS A N 1
ATOM 2804 C CA . LYS A 1 365 ? 8.928 24.749 1.823 1.00 94.62 365 LYS A CA 1
ATOM 2805 C C . LYS A 1 365 ? 9.068 25.376 3.209 1.00 94.62 365 LYS A C 1
ATOM 2807 O O . LYS A 1 365 ? 10.168 25.367 3.747 1.00 94.62 365 LYS A O 1
ATOM 2812 N N . ASN A 1 366 ? 7.978 25.905 3.760 1.00 95.00 366 ASN A N 1
ATOM 2813 C CA . ASN A 1 366 ? 8.018 26.614 5.034 1.00 95.00 366 ASN A CA 1
ATOM 2814 C C . ASN A 1 366 ? 7.663 25.711 6.222 1.00 95.00 366 ASN A C 1
ATOM 2816 O O . ASN A 1 366 ? 8.156 25.950 7.313 1.00 95.00 366 ASN A O 1
ATOM 2820 N N . ARG A 1 367 ? 6.843 24.669 6.023 1.00 96.00 367 ARG A N 1
ATOM 2821 C CA . ARG A 1 367 ? 6.276 23.849 7.112 1.00 96.00 367 ARG A CA 1
ATOM 2822 C C . ARG A 1 367 ? 7.039 22.568 7.431 1.00 96.00 367 ARG A C 1
ATOM 2824 O O . ARG A 1 367 ? 6.826 21.993 8.492 1.00 96.00 367 ARG A O 1
ATOM 2831 N N . LEU A 1 368 ? 7.894 22.084 6.526 1.00 93.94 368 LEU A N 1
ATOM 2832 C CA . LEU A 1 368 ? 8.606 20.815 6.732 1.00 93.94 368 LEU A CA 1
ATOM 2833 C C . LEU A 1 368 ? 9.531 20.855 7.956 1.00 93.94 368 LEU A C 1
ATOM 2835 O O . LEU A 1 368 ? 9.669 19.851 8.642 1.00 93.94 368 LEU A O 1
ATOM 2839 N N . THR A 1 369 ? 10.148 22.007 8.211 1.00 94.25 369 THR A N 1
ATOM 2840 C CA . THR A 1 369 ? 11.099 22.230 9.309 1.00 94.25 369 THR A CA 1
ATOM 2841 C C . THR A 1 369 ? 10.581 23.240 10.334 1.00 94.25 369 THR A C 1
ATOM 2843 O O . THR A 1 369 ? 11.357 23.739 11.145 1.00 94.25 369 THR A O 1
ATOM 2846 N N . ASP A 1 370 ? 9.297 23.600 10.259 1.00 94.75 370 ASP A N 1
ATOM 2847 C CA . ASP A 1 370 ? 8.673 24.516 11.213 1.00 94.75 370 ASP A CA 1
ATOM 2848 C C . ASP A 1 370 ? 8.443 23.777 12.532 1.00 94.75 370 ASP A C 1
ATOM 2850 O O . ASP A 1 370 ? 7.794 22.729 12.559 1.00 94.75 370 ASP A O 1
ATOM 2854 N N . ILE A 1 371 ? 9.007 24.305 13.612 1.00 93.81 371 ILE A N 1
ATOM 2855 C CA . ILE A 1 371 ? 9.016 23.671 14.926 1.00 93.81 371 ILE A CA 1
ATOM 2856 C C . ILE A 1 371 ? 8.829 24.737 16.003 1.00 93.81 371 ILE A C 1
ATOM 2858 O O . ILE A 1 371 ? 9.336 25.855 15.904 1.00 93.81 371 ILE A O 1
ATOM 2862 N N . TRP A 1 372 ? 8.068 24.402 17.039 1.00 92.12 372 TRP A N 1
ATOM 2863 C CA . TRP A 1 372 ? 7.803 25.288 18.164 1.00 92.12 372 TRP A CA 1
ATOM 2864 C C . TRP A 1 372 ? 7.482 24.468 19.411 1.00 92.12 372 TRP A C 1
ATOM 2866 O O . TRP A 1 372 ? 6.890 23.395 19.309 1.00 92.12 372 TRP A O 1
ATOM 2876 N N . GLY A 1 373 ? 7.817 25.009 20.580 1.00 90.62 373 GLY A N 1
ATOM 2877 C CA . GLY A 1 373 ? 7.419 24.456 21.867 1.00 90.62 373 GLY A CA 1
ATOM 2878 C C . GLY A 1 373 ? 8.603 24.288 22.815 1.00 90.62 373 GLY A C 1
ATOM 2879 O O . GLY A 1 373 ? 9.762 24.279 22.391 1.00 90.62 373 GLY A O 1
ATOM 2880 N N . PRO A 1 374 ? 8.335 24.194 24.123 1.00 91.50 374 PRO A N 1
ATOM 2881 C CA . PRO A 1 374 ? 9.378 23.922 25.091 1.00 91.50 374 PRO A CA 1
ATOM 2882 C C . PRO A 1 374 ? 9.851 22.460 25.001 1.00 91.50 374 PRO A C 1
ATOM 2884 O O . PRO A 1 374 ? 9.071 21.565 24.687 1.00 91.50 374 PRO A O 1
ATOM 2887 N N . THR A 1 375 ? 11.115 22.196 25.335 1.00 88.56 375 THR A N 1
ATOM 2888 C CA . THR A 1 375 ? 11.692 20.835 25.359 1.00 88.56 375 THR A CA 1
ATOM 2889 C C . THR A 1 375 ? 11.098 19.947 26.458 1.00 88.56 375 THR A C 1
ATOM 2891 O O . THR A 1 375 ? 11.244 18.729 26.428 1.00 88.56 375 THR A O 1
ATOM 2894 N N . THR A 1 376 ? 10.413 20.542 27.438 1.00 85.62 376 THR A N 1
ATOM 2895 C CA . THR A 1 376 ? 9.617 19.846 28.460 1.00 85.62 376 THR A CA 1
ATOM 2896 C C . THR A 1 376 ? 8.311 20.603 28.695 1.00 85.62 376 THR A C 1
ATOM 2898 O O . THR A 1 376 ? 8.248 21.804 28.450 1.00 85.62 376 THR A O 1
ATOM 2901 N N . GLN A 1 377 ? 7.273 19.938 29.215 1.00 78.19 377 GLN A N 1
ATOM 2902 C CA . GLN A 1 377 ? 5.912 20.496 29.326 1.00 78.19 377 GLN A CA 1
ATOM 2903 C C . GLN A 1 377 ? 5.833 21.877 30.011 1.00 78.19 377 GLN A C 1
ATOM 2905 O O . GLN A 1 377 ? 4.980 22.681 29.653 1.00 78.19 377 GLN A O 1
ATOM 2910 N N . ASN A 1 378 ? 6.735 22.165 30.955 1.00 81.81 378 ASN A N 1
ATOM 2911 C CA . ASN A 1 378 ? 6.819 23.450 31.662 1.00 81.81 378 ASN A CA 1
ATOM 2912 C C . ASN A 1 378 ? 8.222 24.082 31.574 1.00 81.81 378 ASN A C 1
ATOM 2914 O O . ASN A 1 378 ? 8.591 24.911 32.405 1.00 81.81 378 ASN A O 1
ATOM 2918 N N . GLY A 1 379 ? 9.040 23.642 30.617 1.00 85.75 379 GLY A N 1
ATOM 2919 C CA . GLY A 1 379 ? 10.426 24.077 30.483 1.00 85.75 379 GLY A CA 1
ATOM 2920 C C . GLY A 1 379 ? 10.554 25.464 29.850 1.00 85.75 379 GLY A C 1
ATOM 2921 O O . GLY A 1 379 ? 9.753 25.821 28.989 1.00 85.75 379 GLY A O 1
ATOM 2922 N N . PRO A 1 380 ? 11.586 26.248 30.211 1.00 88.44 380 PRO A N 1
ATOM 2923 C CA . PRO A 1 380 ? 11.845 27.537 29.568 1.00 88.44 380 PRO A CA 1
ATOM 2924 C C . PRO A 1 380 ? 12.527 27.392 28.195 1.00 88.44 380 PRO A C 1
ATOM 2926 O O . PRO A 1 380 ? 12.457 28.299 27.368 1.00 88.44 380 PRO A O 1
ATOM 2929 N N . THR A 1 381 ? 13.200 26.267 27.946 1.00 90.94 381 THR A N 1
ATOM 2930 C CA . THR A 1 381 ? 14.020 26.039 26.749 1.00 90.94 381 THR A CA 1
ATOM 2931 C C . THR A 1 381 ? 13.157 25.641 25.561 1.00 90.94 381 THR A C 1
ATOM 2933 O O . THR A 1 381 ? 12.398 24.685 25.666 1.00 90.94 381 THR A O 1
ATOM 2936 N N . GLN A 1 382 ? 13.288 26.340 24.430 1.00 92.19 382 GLN A N 1
ATOM 2937 C CA . GLN A 1 382 ? 12.608 25.983 23.180 1.00 92.19 382 GLN A CA 1
ATOM 2938 C C . GLN A 1 382 ? 13.352 24.873 22.434 1.00 92.19 382 GLN A C 1
ATOM 2940 O O . GLN A 1 382 ? 14.582 24.836 22.435 1.00 92.19 382 GLN A O 1
ATOM 2945 N N . VAL A 1 383 ? 12.594 23.991 21.788 1.00 93.00 383 VAL A N 1
ATOM 2946 C CA . VAL A 1 383 ? 13.130 22.938 20.923 1.00 93.00 383 VAL A CA 1
ATOM 2947 C C . VAL A 1 383 ? 13.697 23.530 19.624 1.00 93.00 383 VAL A C 1
ATOM 2949 O O . VAL A 1 383 ? 13.204 24.539 19.115 1.00 93.00 383 VAL A O 1
ATOM 2952 N N . THR A 1 384 ? 14.733 22.897 19.078 1.00 93.56 384 THR A N 1
ATOM 2953 C CA . THR A 1 384 ? 15.311 23.197 17.758 1.00 93.56 384 THR A CA 1
ATOM 2954 C C . THR A 1 384 ? 15.471 21.897 16.968 1.00 93.56 384 THR A C 1
ATOM 2956 O O . THR A 1 384 ? 15.330 20.818 17.533 1.00 93.56 384 THR A O 1
ATOM 2959 N N . LEU A 1 385 ? 15.799 21.978 15.675 1.00 92.31 385 LEU A N 1
ATOM 2960 C CA . LEU A 1 385 ? 16.094 20.792 14.848 1.00 92.31 385 LEU A CA 1
ATOM 2961 C C . LEU A 1 385 ? 17.364 20.039 15.284 1.00 92.31 385 LEU A C 1
ATOM 2963 O O . LEU A 1 385 ? 17.610 18.933 14.825 1.00 92.31 385 LEU A O 1
ATOM 2967 N N . ASP A 1 386 ? 18.186 20.651 16.137 1.00 92.38 386 ASP A N 1
ATOM 2968 C CA . ASP A 1 386 ? 19.385 20.027 16.701 1.00 92.38 386 ASP A CA 1
ATOM 2969 C C . ASP A 1 386 ? 19.113 19.374 18.064 1.00 92.38 386 ASP A C 1
ATOM 2971 O O . ASP A 1 386 ? 20.040 18.857 18.690 1.00 92.38 386 ASP A O 1
ATOM 2975 N N . PHE A 1 387 ? 17.872 19.445 18.558 1.00 90.94 387 PHE A N 1
ATOM 2976 C CA . PHE A 1 387 ? 17.494 18.863 19.836 1.00 90.94 387 PHE A CA 1
ATOM 2977 C C . PHE A 1 387 ? 17.499 17.335 19.748 1.00 90.94 387 PHE A C 1
ATOM 2979 O O . PHE A 1 387 ? 16.719 16.745 19.009 1.00 90.94 387 PHE A O 1
ATOM 2986 N N . ASP A 1 388 ? 18.353 16.696 20.545 1.00 89.50 388 ASP A N 1
ATOM 2987 C CA . ASP A 1 388 ? 18.415 15.239 20.627 1.00 89.50 388 ASP A CA 1
ATOM 2988 C C . ASP A 1 388 ? 17.193 14.685 21.376 1.00 89.50 388 ASP A C 1
ATOM 2990 O O . ASP A 1 388 ? 17.028 14.892 22.582 1.00 89.50 388 ASP A O 1
ATOM 2994 N N . MET A 1 389 ? 16.351 13.932 20.669 1.00 82.75 389 MET A N 1
ATOM 2995 C CA . MET A 1 389 ? 15.292 13.132 21.276 1.00 82.75 389 MET A CA 1
ATOM 2996 C C . MET A 1 389 ? 15.870 11.806 21.775 1.00 82.75 389 MET A C 1
ATOM 2998 O O . MET A 1 389 ? 16.328 10.972 20.989 1.00 82.75 389 MET A O 1
ATOM 3002 N N . ASP A 1 390 ? 15.845 11.620 23.093 1.00 83.69 390 ASP A N 1
ATOM 3003 C CA . ASP A 1 390 ? 16.317 10.408 23.761 1.00 83.69 390 ASP A CA 1
ATOM 3004 C C . ASP A 1 390 ? 15.237 9.311 23.750 1.00 83.69 390 ASP A C 1
ATOM 3006 O O . ASP A 1 390 ? 14.088 9.539 24.140 1.00 83.69 390 ASP A O 1
ATOM 3010 N N . PHE A 1 391 ? 15.614 8.106 23.320 1.00 74.94 391 PHE A N 1
ATOM 3011 C CA . PHE A 1 391 ? 14.742 6.927 23.243 1.00 74.94 391 PHE A CA 1
ATOM 3012 C C . PHE A 1 391 ? 15.406 5.708 23.904 1.00 74.94 391 PHE A C 1
ATOM 3014 O O . PHE A 1 391 ? 15.489 4.639 23.295 1.00 74.94 391 PHE A O 1
ATOM 3021 N N . PRO A 1 392 ? 15.839 5.799 25.174 1.00 67.38 392 PRO A N 1
ATOM 3022 C CA . PRO A 1 392 ? 16.840 4.895 25.748 1.00 67.38 392 PRO A CA 1
ATOM 3023 C C . PRO A 1 392 ? 16.366 3.435 25.858 1.00 67.38 392 PRO A C 1
ATOM 3025 O O . PRO A 1 392 ? 17.179 2.521 25.969 1.00 67.38 392 PRO A O 1
ATOM 3028 N N . ALA A 1 393 ? 15.050 3.202 25.809 1.00 65.44 393 ALA A N 1
ATOM 3029 C CA . ALA A 1 393 ? 14.438 1.873 25.815 1.00 65.44 393 ALA A CA 1
ATOM 3030 C C . ALA A 1 393 ? 14.038 1.347 24.420 1.00 65.44 393 ALA A C 1
ATOM 3032 O O . ALA A 1 393 ? 13.662 0.183 24.306 1.00 65.44 393 ALA A O 1
ATOM 3033 N N . LEU A 1 394 ? 14.068 2.185 23.377 1.00 56.94 394 LEU A N 1
ATOM 3034 C CA . LEU A 1 394 ? 13.523 1.879 22.046 1.00 56.94 394 LEU A CA 1
ATOM 3035 C C . LEU A 1 394 ? 14.562 1.981 20.917 1.00 56.94 394 LEU A C 1
ATOM 3037 O O . LEU A 1 394 ? 14.369 1.358 19.874 1.00 56.94 394 LEU A O 1
ATOM 3041 N N . GLY A 1 395 ? 15.663 2.718 21.097 1.00 75.44 395 GLY A N 1
ATOM 3042 C CA . GLY A 1 395 ? 16.687 2.869 20.064 1.00 75.44 395 GLY A CA 1
ATOM 3043 C C . GLY A 1 395 ? 17.721 3.963 20.356 1.00 75.44 395 GLY A C 1
ATOM 3044 O O . GLY A 1 395 ? 17.751 4.508 21.457 1.00 75.44 395 GLY A O 1
ATOM 3045 N N . PRO A 1 396 ? 18.601 4.270 19.384 1.00 79.44 396 PRO A N 1
ATOM 3046 C CA . PRO A 1 396 ? 19.526 5.393 19.495 1.00 79.44 396 PRO A CA 1
ATOM 3047 C C . PRO A 1 396 ? 18.782 6.735 19.462 1.00 79.44 396 PRO A C 1
ATOM 3049 O O . PRO A 1 396 ? 17.687 6.832 18.907 1.00 79.44 396 PRO A O 1
ATOM 3052 N N . ASN A 1 397 ? 19.417 7.776 20.002 1.00 83.06 397 ASN A N 1
ATOM 3053 C CA . ASN A 1 397 ? 18.891 9.139 19.952 1.00 83.06 397 ASN A CA 1
ATOM 3054 C C . ASN A 1 397 ? 18.749 9.611 18.501 1.00 83.06 397 ASN A C 1
ATOM 3056 O O . ASN A 1 397 ? 19.563 9.266 17.637 1.00 83.06 397 ASN A O 1
ATOM 3060 N N . VAL A 1 398 ? 17.721 10.418 18.251 1.00 80.56 398 VAL A N 1
ATOM 3061 C CA . VAL A 1 398 ? 17.412 10.969 16.927 1.00 80.56 398 VAL A CA 1
ATOM 3062 C C . VAL A 1 398 ? 17.322 12.487 17.034 1.00 80.56 398 VAL A C 1
ATOM 3064 O O . VAL A 1 398 ? 16.796 13.000 18.020 1.00 80.56 398 VAL A O 1
ATOM 3067 N N . LYS A 1 399 ? 17.843 13.176 16.018 1.00 78.94 399 LYS A N 1
ATOM 3068 C CA . LYS A 1 399 ? 17.696 14.622 15.831 1.00 78.94 399 LYS A CA 1
ATOM 3069 C C . LYS A 1 399 ? 16.548 14.915 14.881 1.00 78.94 399 LYS A C 1
ATOM 3071 O O . LYS A 1 399 ? 16.482 14.213 13.842 1.00 78.94 399 LYS A O 1
#

Secondary structure (DSSP, 8-state):
-PPP-HHHHHHT-GGGGG------TTT-PPPPHHHHHHHHHHHHH----TT-SSHHHHHHHIIIIIIHHHHHHHHHT-S-GGG----S-HHHHHHHHHHHTGGG--TT-EEEEESS-HHHHHHHHHHHHHHT-EEEEE--EEEETTEEEEEE--HHHHGGG--TTEEEEE--SB-TTT--B-HHHHHHHHHHHHHHHTTTSS--HHHHHHSSS-GGGSGGG-TTTSS--PEEETS--PPP-TTS-S--S-GGG--EEE-SSTTTT-EESS-STT----EE-EE---GGGGGGGSHHHHHHHHT-SSHHHHHHHHH-TTT-HHHHHHHTT-GGGG-TTTGGGSTHHHHHHHHHHHHHHHHHHHTHHHHTT---SBSSTT-SSBP-TT--B--TTTSS-B-